Protein AF-A0A5N3VV89-F1 (afdb_monomer_lite)

Radius of gyration: 29.78 Å; chains: 1; bounding box: 84×78×79 Å

Organism: Muntiacus muntjak (NCBI:txid9888)

Structure (mmCIF, N/CA/C/O backbone):
data_AF-A0A5N3VV89-F1
#
_entry.id   AF-A0A5N3VV89-F1
#
loop_
_atom_site.group_PDB
_atom_site.id
_atom_site.type_symbol
_atom_site.label_atom_id
_atom_site.label_alt_id
_atom_site.label_comp_id
_atom_site.label_asym_id
_atom_site.label_entity_id
_atom_site.label_seq_id
_atom_site.pdbx_PDB_ins_code
_atom_site.Cartn_x
_atom_site.Cartn_y
_atom_site.Cartn_z
_atom_site.occupancy
_atom_site.B_iso_or_equiv
_atom_site.auth_seq_id
_atom_site.auth_comp_id
_atom_site.auth_asym_id
_atom_site.auth_atom_id
_atom_site.pdbx_PDB_model_num
ATOM 1 N N . MET A 1 1 ? -20.946 -4.165 4.213 1.00 35.59 1 MET A N 1
ATOM 2 C CA . MET A 1 1 ? -21.194 -5.188 3.163 1.00 35.59 1 MET A CA 1
ATOM 3 C C . MET A 1 1 ? -20.236 -6.351 3.421 1.00 35.59 1 MET A C 1
ATOM 5 O O . MET A 1 1 ? -19.219 -6.112 4.064 1.00 35.59 1 MET A O 1
ATOM 9 N N . VAL A 1 2 ? -20.545 -7.575 2.987 1.00 35.34 2 VAL A N 1
ATOM 10 C CA . VAL A 1 2 ? -19.626 -8.726 3.080 1.00 35.34 2 VAL A CA 1
ATOM 11 C C . VAL A 1 2 ? -19.534 -9.353 1.698 1.00 35.34 2 VAL A C 1
ATOM 13 O O . VAL A 1 2 ? -20.560 -9.746 1.148 1.00 35.34 2 VAL A O 1
ATOM 16 N N . CYS A 1 3 ? -18.326 -9.421 1.143 1.00 37.69 3 CYS A N 1
ATOM 17 C CA . CYS A 1 3 ? -18.057 -10.179 -0.071 1.00 37.69 3 CYS A CA 1
ATOM 18 C C . CYS A 1 3 ? -17.358 -11.483 0.324 1.00 37.69 3 CYS A C 1
ATOM 20 O O . CYS A 1 3 ? -16.263 -11.458 0.890 1.00 37.69 3 CYS A O 1
ATOM 22 N N . GLU A 1 4 ? -18.007 -12.608 0.041 1.00 41.44 4 GLU A N 1
ATOM 23 C CA . GLU A 1 4 ? -17.414 -13.944 0.107 1.00 41.44 4 GLU A CA 1
ATOM 24 C C . GLU A 1 4 ? -17.136 -14.404 -1.315 1.00 41.44 4 GLU A C 1
ATOM 26 O O . GLU A 1 4 ? -18.013 -14.308 -2.176 1.00 41.44 4 GLU A O 1
ATOM 31 N N . VAL A 1 5 ? -15.917 -14.878 -1.562 1.00 48.56 5 VAL A N 1
ATOM 32 C CA . VAL A 1 5 ? -15.550 -15.398 -2.877 1.00 48.56 5 VAL A CA 1
ATOM 33 C C . VAL A 1 5 ? -15.834 -16.912 -2.910 1.00 48.56 5 VAL A C 1
ATOM 35 O O . VAL A 1 5 ? -15.297 -17.615 -2.051 1.00 48.56 5 VAL A O 1
ATOM 38 N N . PRO A 1 6 ? -16.703 -17.432 -3.805 1.00 35.00 6 PRO A N 1
ATOM 39 C CA . PRO A 1 6 ? -17.176 -18.822 -3.730 1.00 35.00 6 PRO A CA 1
ATOM 40 C C . PRO A 1 6 ? -16.140 -19.880 -4.149 1.00 35.00 6 PRO A C 1
ATOM 42 O O . PRO A 1 6 ? -15.307 -19.638 -5.016 1.00 35.00 6 PRO A O 1
ATOM 45 N N . GLU A 1 7 ? -16.268 -21.103 -3.621 1.00 40.31 7 GLU A N 1
ATOM 46 C CA . GLU A 1 7 ? -15.397 -22.252 -3.956 1.00 40.31 7 GLU A CA 1
ATOM 47 C C . GLU A 1 7 ? -15.627 -22.830 -5.380 1.00 40.31 7 GLU A C 1
ATOM 49 O O . GLU A 1 7 ? -14.805 -23.594 -5.884 1.00 40.31 7 GLU A O 1
ATOM 54 N N . SER A 1 8 ? -16.738 -22.507 -6.055 1.00 36.38 8 SER A N 1
ATOM 55 C CA . SER A 1 8 ? -17.257 -23.289 -7.191 1.00 36.38 8 SER A CA 1
ATOM 56 C C . SER A 1 8 ? -16.759 -22.868 -8.588 1.00 36.38 8 SER A C 1
ATOM 58 O O . SER A 1 8 ? -17.559 -22.446 -9.424 1.00 36.38 8 SER A O 1
ATOM 60 N N . LEU A 1 9 ? -15.464 -23.048 -8.874 1.00 35.53 9 LEU A N 1
ATOM 61 C CA . LEU A 1 9 ? -14.903 -23.038 -10.243 1.00 35.53 9 LEU A CA 1
ATOM 62 C C . LEU A 1 9 ? -13.827 -24.130 -10.449 1.00 35.53 9 LEU A C 1
ATOM 64 O O . LEU A 1 9 ? -12.749 -23.884 -10.981 1.00 35.53 9 LEU A O 1
ATOM 68 N N . THR A 1 10 ? -14.124 -25.373 -10.060 1.00 32.44 10 THR A N 1
ATOM 69 C CA . THR A 1 10 ? -13.256 -26.544 -10.303 1.00 32.44 10 THR A CA 1
ATOM 70 C C . THR A 1 10 ? -14.011 -27.633 -11.070 1.00 32.44 10 THR A C 1
ATOM 72 O O . THR A 1 10 ? -14.714 -28.461 -10.499 1.00 32.44 10 THR A O 1
ATOM 75 N N . SER A 1 11 ? -13.889 -27.636 -12.405 1.00 27.91 11 SER A N 1
ATOM 76 C CA . SER A 1 11 ? -14.583 -28.608 -13.270 1.00 27.91 11 SER A CA 1
ATOM 77 C C . SER A 1 11 ? -13.698 -29.272 -14.334 1.00 27.91 11 SER A C 1
ATOM 79 O O . SER A 1 11 ? -14.028 -29.259 -15.517 1.00 27.91 11 SER A O 1
ATOM 81 N N . ARG A 1 12 ? -12.604 -29.925 -13.905 1.00 26.61 12 ARG A N 1
ATOM 82 C CA . ARG A 1 12 ? -12.172 -31.279 -14.345 1.00 26.61 12 ARG A CA 1
ATOM 83 C C . ARG A 1 12 ? -10.879 -31.721 -13.623 1.00 26.61 12 ARG A C 1
ATOM 85 O O . ARG A 1 12 ? -10.215 -30.865 -13.045 1.00 26.61 12 ARG A O 1
ATOM 92 N N . PRO A 1 13 ? -10.575 -33.035 -13.547 1.00 36.00 13 PRO A N 1
ATOM 93 C CA . PRO A 1 13 ? -9.859 -33.568 -12.389 1.00 36.00 13 PRO A CA 1
ATOM 94 C C . PRO A 1 13 ? -8.433 -34.068 -12.664 1.00 36.00 13 PRO A C 1
ATOM 96 O O . PRO A 1 13 ? -8.236 -34.950 -13.490 1.00 36.00 13 PRO A O 1
ATOM 99 N N . THR A 1 14 ? -7.493 -33.602 -11.843 1.00 26.67 14 THR A N 1
ATOM 100 C CA . THR A 1 14 ? -6.510 -34.394 -11.067 1.00 26.67 14 THR A CA 1
ATOM 101 C C . THR A 1 14 ? -5.966 -33.474 -9.962 1.00 26.67 14 THR A C 1
ATOM 103 O O . THR A 1 14 ? -6.122 -32.263 -10.077 1.00 26.67 14 THR A O 1
ATOM 106 N N . TRP A 1 15 ? -5.358 -34.027 -8.904 1.00 29.08 15 TRP A N 1
ATOM 107 C CA . TRP A 1 15 ? -4.893 -33.311 -7.693 1.00 29.08 15 TRP A CA 1
ATOM 108 C C . TRP A 1 15 ? -5.995 -32.880 -6.713 1.00 29.08 15 TRP A C 1
ATOM 110 O O . TRP A 1 15 ? -6.373 -31.717 -6.589 1.00 29.08 15 TRP A O 1
ATOM 120 N N . SER A 1 16 ? -6.473 -33.848 -5.929 1.00 27.64 16 SER A N 1
ATOM 121 C CA . SER A 1 16 ? -7.297 -33.605 -4.745 1.00 27.64 16 SER A CA 1
ATOM 122 C C . SER A 1 16 ? -6.449 -33.119 -3.558 1.00 27.64 16 SER A C 1
ATOM 124 O O . SER A 1 16 ? -6.113 -33.902 -2.669 1.00 27.64 16 SER A O 1
ATOM 126 N N . ALA A 1 17 ? -6.136 -31.824 -3.518 1.00 29.69 17 ALA A N 1
ATOM 127 C CA . ALA A 1 17 ? -5.693 -31.141 -2.301 1.00 29.69 17 ALA A CA 1
ATOM 128 C C . ALA A 1 17 ? -6.851 -30.286 -1.760 1.00 29.69 17 ALA A C 1
ATOM 130 O O . ALA A 1 17 ? -7.310 -29.355 -2.418 1.00 29.69 17 ALA A O 1
ATOM 131 N N . GLY A 1 18 ? -7.358 -30.625 -0.570 1.00 28.62 18 GLY A N 1
ATOM 132 C CA . GLY A 1 18 ? -8.538 -30.001 0.046 1.00 28.62 18 GLY A CA 1
ATOM 133 C C . GLY A 1 18 ? -8.293 -28.590 0.592 1.00 28.62 18 GLY A C 1
ATOM 134 O O . GLY A 1 18 ? -8.468 -28.347 1.785 1.00 28.62 18 GLY A O 1
ATOM 135 N N . HIS A 1 19 ? -7.878 -27.654 -0.258 1.00 38.19 19 HIS A N 1
ATOM 136 C CA . HIS A 1 19 ? -7.648 -26.258 0.108 1.00 38.19 19 HIS A CA 1
ATOM 137 C C . HIS A 1 19 ? -8.917 -25.421 -0.098 1.00 38.19 19 HIS A C 1
ATOM 139 O O . HIS A 1 19 ? -9.060 -24.709 -1.087 1.00 38.19 19 HIS A O 1
ATOM 145 N N . GLY A 1 20 ? -9.836 -25.511 0.871 1.00 39.69 20 GLY A N 1
ATOM 146 C CA . GLY A 1 20 ? -11.035 -24.670 0.947 1.00 39.69 20 GLY A CA 1
ATOM 147 C C . GLY A 1 20 ? -10.670 -23.185 1.024 1.00 39.69 20 GLY A C 1
ATOM 148 O O . GLY A 1 20 ? -10.266 -22.670 2.073 1.00 39.69 20 GLY A O 1
ATOM 149 N N . LEU A 1 21 ? -10.782 -22.512 -0.115 1.00 44.69 21 LEU A N 1
ATOM 150 C CA . LEU A 1 21 ? -10.407 -21.123 -0.314 1.00 44.69 21 LEU A CA 1
ATOM 151 C C . LEU A 1 21 ? -11.478 -20.201 0.258 1.00 44.69 21 LEU A C 1
ATOM 153 O O . LEU A 1 21 ? -12.588 -20.114 -0.257 1.00 44.69 21 LEU A O 1
ATOM 157 N N . ARG A 1 22 ? -11.136 -19.494 1.336 1.00 54.28 22 ARG A N 1
ATOM 158 C CA . ARG A 1 22 ? -12.035 -18.540 1.989 1.00 54.28 22 ARG A CA 1
ATOM 159 C C . ARG A 1 22 ? -11.309 -17.224 2.177 1.00 54.28 22 ARG A C 1
ATOM 161 O O . ARG A 1 22 ? -10.548 -17.072 3.127 1.00 54.28 22 ARG A O 1
ATOM 168 N N . ILE A 1 23 ? -11.549 -16.299 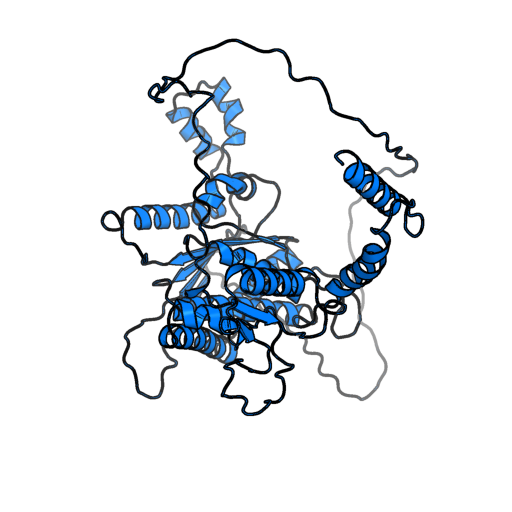1.252 1.00 53.09 23 ILE A N 1
ATOM 169 C CA . ILE A 1 23 ? -11.213 -14.882 1.398 1.00 53.09 23 ILE A CA 1
ATOM 170 C C . ILE A 1 23 ? -12.523 -14.151 1.685 1.00 53.09 23 ILE A C 1
ATOM 172 O O . ILE A 1 23 ? -13.487 -14.268 0.923 1.00 53.09 23 ILE A O 1
ATOM 176 N N . ARG A 1 24 ? -12.569 -13.412 2.794 1.00 61.59 24 ARG A N 1
ATOM 177 C CA . ARG A 1 24 ? -13.725 -12.608 3.195 1.00 61.59 24 ARG A CA 1
ATOM 178 C C . ARG A 1 24 ? -13.303 -11.154 3.291 1.00 61.59 24 ARG A C 1
ATOM 180 O O . ARG A 1 24 ? -12.420 -10.831 4.083 1.00 61.59 24 ARG A O 1
ATOM 187 N N . VAL A 1 25 ? -13.951 -10.294 2.507 1.00 59.31 25 VAL A N 1
ATOM 188 C CA . VAL A 1 25 ? -13.757 -8.841 2.576 1.00 59.31 25 VAL A CA 1
ATOM 189 C C . VAL A 1 25 ? -14.938 -8.231 3.324 1.00 59.31 25 VAL A C 1
ATOM 191 O O . VAL A 1 25 ? -16.091 -8.343 2.891 1.00 59.31 25 VAL A O 1
ATOM 194 N N . ILE A 1 26 ? -14.649 -7.624 4.474 1.00 60.44 26 ILE A N 1
ATOM 195 C CA . ILE A 1 26 ? -15.627 -6.969 5.348 1.00 60.44 26 ILE A CA 1
ATOM 196 C C . ILE A 1 26 ? -15.382 -5.462 5.311 1.00 60.44 26 ILE A C 1
ATOM 198 O O . ILE A 1 26 ? -14.250 -5.011 5.451 1.00 60.44 26 ILE A O 1
ATOM 202 N N . TYR A 1 27 ? -16.456 -4.696 5.141 1.00 48.84 27 TYR A N 1
ATOM 203 C CA . TYR A 1 27 ? -16.413 -3.239 5.018 1.00 48.84 27 TYR A CA 1
ATOM 204 C C . TYR A 1 27 ? -17.026 -2.569 6.251 1.00 48.84 27 TYR A C 1
ATOM 206 O O . TYR A 1 27 ? -18.231 -2.735 6.486 1.00 48.84 27 TYR A O 1
ATOM 214 N N . SER A 1 28 ? -16.223 -1.796 6.988 1.00 55.62 28 SER A N 1
ATOM 215 C CA . SER A 1 28 ? -16.629 -1.082 8.208 1.00 55.62 28 SER A CA 1
ATOM 216 C C . SER A 1 28 ? -16.820 0.411 7.931 1.00 55.62 28 SER A C 1
ATOM 218 O O . SER A 1 28 ? -15.873 1.129 7.614 1.00 55.62 28 SER A O 1
ATOM 220 N N . LEU A 1 29 ? -18.069 0.873 8.037 1.00 46.88 29 LEU A N 1
ATOM 221 C CA . LEU A 1 29 ? -18.522 2.214 7.656 1.00 46.88 29 LEU A CA 1
ATOM 222 C C . LEU A 1 29 ? -19.626 2.684 8.612 1.00 46.88 29 LEU A C 1
ATOM 224 O O . LEU A 1 29 ? -20.639 1.997 8.762 1.00 46.88 29 LEU A O 1
ATOM 228 N N . ARG A 1 30 ? -19.476 3.871 9.213 1.00 43.00 30 ARG A N 1
ATOM 229 C CA . ARG A 1 30 ? -20.518 4.489 10.047 1.00 43.00 30 ARG A CA 1
ATOM 230 C C . ARG A 1 30 ? -21.287 5.529 9.231 1.00 43.00 30 ARG A C 1
ATOM 232 O O . ARG A 1 30 ? -20.878 6.677 9.111 1.00 43.00 30 ARG A O 1
ATOM 239 N N . ILE A 1 31 ? -22.435 5.134 8.686 1.00 36.28 31 ILE A N 1
ATOM 240 C CA . ILE A 1 31 ? -23.329 6.063 7.983 1.00 36.28 31 ILE A CA 1
ATOM 241 C C . ILE A 1 31 ? -24.022 6.959 9.020 1.00 36.28 31 ILE A C 1
ATOM 243 O O . ILE A 1 31 ? -24.796 6.468 9.841 1.00 36.28 31 ILE A O 1
ATOM 247 N N . GLN A 1 32 ? -23.764 8.269 8.984 1.00 33.47 32 GLN A N 1
ATOM 248 C CA . GLN A 1 32 ? -24.548 9.251 9.739 1.00 33.47 32 GLN A CA 1
ATOM 249 C C . GLN A 1 32 ? -25.700 9.781 8.875 1.00 33.47 32 GLN A C 1
ATOM 251 O O . GLN A 1 32 ? -25.490 10.473 7.884 1.00 33.47 32 GLN A O 1
ATOM 256 N N . GLY A 1 33 ? -26.925 9.442 9.270 1.00 31.39 33 GLY A N 1
ATOM 257 C CA . GLY A 1 33 ? -28.168 9.915 8.666 1.00 31.39 33 GLY A CA 1
ATOM 258 C C . GLY A 1 33 ? -29.368 9.201 9.289 1.00 31.39 33 GLY A C 1
ATOM 259 O O . GLY A 1 33 ? -29.258 8.041 9.690 1.00 31.39 33 GLY A O 1
ATOM 260 N N . HIS A 1 34 ? -30.517 9.873 9.387 1.00 28.53 34 HIS A N 1
ATOM 261 C CA . HIS A 1 34 ? -31.753 9.244 9.862 1.00 28.53 34 HIS A CA 1
ATOM 262 C C . HIS A 1 34 ? -32.284 8.250 8.817 1.00 28.53 34 HIS A C 1
ATOM 264 O O . HIS A 1 34 ? -33.050 8.613 7.927 1.00 28.53 34 HIS A O 1
ATOM 270 N N . ILE A 1 35 ? -31.897 6.980 8.940 1.00 31.45 35 ILE A N 1
ATOM 271 C CA . ILE A 1 35 ? -32.508 5.886 8.182 1.00 31.45 35 ILE A CA 1
ATOM 272 C C . ILE A 1 35 ? -33.723 5.392 8.969 1.00 31.45 35 ILE A C 1
ATOM 274 O O . ILE A 1 35 ? -33.583 4.763 10.018 1.00 31.45 35 ILE A O 1
ATOM 278 N N . GLN A 1 36 ? -34.926 5.665 8.458 1.00 24.33 36 GLN A N 1
ATOM 279 C CA . GLN A 1 36 ? -36.142 5.002 8.931 1.00 24.33 36 GLN A CA 1
ATOM 280 C C . GLN A 1 36 ? -36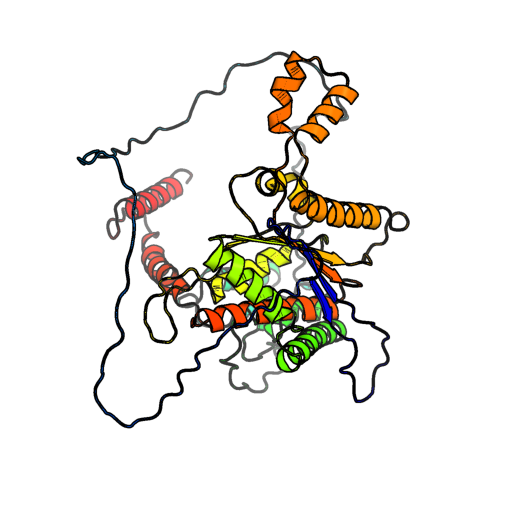.009 3.487 8.707 1.00 24.33 36 GLN A C 1
ATOM 282 O O . GLN A 1 36 ? -35.721 3.033 7.596 1.00 24.33 36 GLN A O 1
ATOM 287 N N . VAL A 1 37 ? -36.207 2.710 9.775 1.00 25.31 37 VAL A N 1
ATOM 288 C CA . VAL A 1 37 ? -36.124 1.244 9.744 1.00 25.31 37 VAL A CA 1
ATOM 289 C C . VAL A 1 37 ? -37.167 0.705 8.759 1.00 25.31 37 VAL A C 1
ATOM 291 O O . VAL A 1 37 ? -38.363 0.872 8.976 1.00 25.31 37 VAL A O 1
ATOM 294 N N . GLY A 1 38 ? -36.703 0.082 7.671 1.00 27.81 38 GLY A N 1
ATOM 295 C CA . GLY A 1 38 ? -37.545 -0.447 6.587 1.00 27.81 38 GLY A CA 1
ATOM 296 C C . GLY A 1 38 ? -37.132 -0.017 5.171 1.00 27.81 38 GLY A C 1
ATOM 297 O O . GLY A 1 38 ? -37.551 -0.643 4.200 1.00 27.81 38 GLY A O 1
ATOM 298 N N . SER A 1 39 ? -36.282 1.002 5.022 1.00 23.36 39 SER A N 1
ATOM 299 C CA . SER A 1 39 ? -35.908 1.545 3.706 1.00 23.36 39 SER A CA 1
ATOM 300 C C . SER A 1 39 ? -34.762 0.782 3.025 1.00 23.36 39 SER A C 1
ATOM 302 O O . SER A 1 39 ? -33.620 0.812 3.483 1.00 23.36 39 SER A O 1
ATOM 304 N N . THR A 1 40 ? -35.026 0.157 1.871 1.00 23.05 40 THR A N 1
ATOM 305 C CA . THR A 1 40 ? -33.971 -0.379 0.990 1.00 23.05 40 THR A CA 1
ATOM 306 C C . THR A 1 40 ? -33.257 0.756 0.251 1.00 23.05 40 THR A C 1
ATOM 308 O O . THR A 1 40 ? -33.856 1.422 -0.593 1.00 23.05 40 THR A O 1
ATOM 311 N N . VAL A 1 41 ? -31.958 0.950 0.497 1.00 24.22 41 VAL A N 1
ATOM 312 C CA . VAL A 1 41 ? -31.141 1.910 -0.267 1.00 24.22 41 VAL A CA 1
ATOM 313 C C . VAL A 1 41 ? -30.835 1.334 -1.655 1.00 24.22 41 VAL A C 1
ATOM 315 O O . VAL A 1 41 ? -29.876 0.586 -1.841 1.00 24.22 41 VAL A O 1
ATOM 318 N N . ARG A 1 42 ? -31.655 1.681 -2.654 1.00 21.94 42 ARG A N 1
ATOM 319 C CA . ARG A 1 42 ? -31.345 1.443 -4.073 1.00 21.94 42 ARG A CA 1
ATOM 320 C C . ARG A 1 42 ? -30.378 2.516 -4.578 1.00 21.94 42 ARG A C 1
ATOM 322 O O . ARG A 1 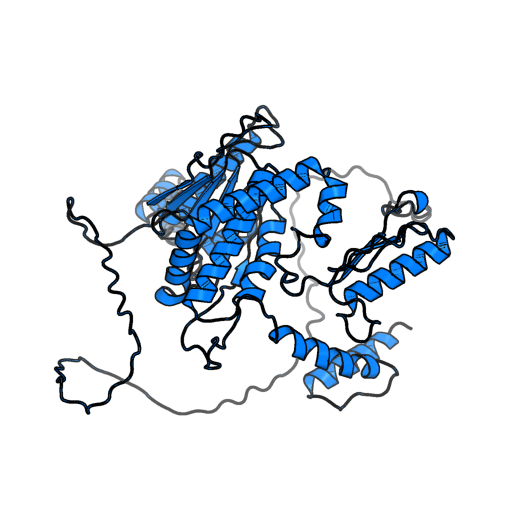42 ? -30.791 3.633 -4.874 1.00 21.94 42 ARG A O 1
ATOM 329 N N . LEU A 1 43 ? -29.111 2.149 -4.759 1.00 23.27 43 LEU A N 1
ATOM 330 C CA . LEU A 1 43 ? -28.167 2.921 -5.571 1.00 23.27 43 LEU A CA 1
ATOM 331 C C . LEU A 1 43 ? -28.527 2.764 -7.056 1.00 23.27 43 LEU A C 1
ATOM 333 O O . LEU A 1 43 ? -28.045 1.861 -7.735 1.00 23.27 43 LEU A O 1
ATOM 337 N N . SER A 1 44 ? -29.403 3.630 -7.572 1.00 21.23 44 SER A N 1
ATOM 338 C CA . SER A 1 44 ? -29.697 3.686 -9.007 1.00 21.23 44 SER A CA 1
ATOM 339 C C . SER A 1 44 ? -28.643 4.517 -9.744 1.00 21.23 44 SER A C 1
ATOM 341 O O . SER A 1 44 ? -28.833 5.713 -9.976 1.00 21.23 44 SER A O 1
ATOM 343 N N . LEU A 1 45 ? -27.541 3.881 -10.142 1.00 24.12 45 LEU A N 1
ATOM 344 C CA . LEU A 1 45 ? -26.612 4.463 -11.110 1.00 24.12 45 LEU A CA 1
ATOM 345 C C . LEU A 1 45 ? -27.300 4.531 -12.482 1.00 24.12 45 LEU A C 1
ATOM 347 O O . LEU A 1 45 ? -27.438 3.522 -13.170 1.00 24.12 45 LEU A O 1
ATOM 351 N N . ARG A 1 46 ? -27.748 5.726 -12.888 1.00 20.22 46 ARG A N 1
ATOM 352 C CA . ARG A 1 46 ? -28.152 5.983 -14.277 1.00 20.22 46 ARG A CA 1
ATOM 353 C C . ARG A 1 46 ? -26.901 6.196 -15.124 1.00 20.22 46 ARG A C 1
ATOM 355 O O . ARG A 1 46 ? -26.405 7.313 -15.229 1.00 20.22 46 ARG A O 1
ATOM 362 N N . THR A 1 47 ? -26.417 5.135 -15.754 1.00 23.30 47 THR A N 1
ATOM 363 C CA . THR A 1 47 ? -25.433 5.236 -16.832 1.00 23.30 47 THR A CA 1
ATOM 364 C C . THR A 1 47 ? -26.101 5.808 -18.084 1.00 23.30 47 THR A C 1
ATOM 366 O O . THR A 1 47 ? -26.849 5.122 -18.779 1.00 23.30 47 THR A O 1
ATOM 369 N N . GLN A 1 48 ? -25.829 7.076 -18.407 1.00 21.53 48 GLN A N 1
ATOM 370 C CA . GLN A 1 48 ? -26.060 7.575 -19.764 1.00 21.53 48 GLN A CA 1
ATOM 371 C C . GLN A 1 48 ? -24.946 7.043 -20.672 1.00 21.53 48 GLN A C 1
ATOM 373 O O . GLN A 1 48 ? -23.903 7.667 -20.840 1.00 21.53 48 GLN A O 1
ATOM 378 N N . ALA A 1 49 ? -25.174 5.868 -21.256 1.00 23.02 49 ALA A N 1
ATOM 379 C CA . ALA A 1 49 ? -24.369 5.392 -22.371 1.00 23.02 49 ALA A CA 1
ATOM 380 C C . ALA A 1 49 ? -24.715 6.224 -23.616 1.00 23.02 49 ALA A C 1
ATOM 382 O O . ALA A 1 49 ? -25.745 6.001 -24.255 1.00 23.02 49 ALA A O 1
ATOM 383 N N . GLN A 1 50 ? -23.869 7.197 -23.957 1.00 23.20 50 GLN A N 1
ATOM 384 C CA . GLN A 1 50 ? -23.988 7.922 -25.218 1.00 23.20 50 GLN A CA 1
ATOM 385 C C . GLN A 1 50 ? -23.477 7.021 -26.352 1.00 23.20 50 GLN A C 1
ATOM 387 O O . GLN A 1 50 ? -22.285 6.959 -26.644 1.00 23.20 50 GLN A O 1
ATOM 392 N N . VAL A 1 51 ? -24.391 6.272 -26.973 1.00 24.89 51 VAL A N 1
ATOM 393 C CA . VAL A 1 51 ? -24.095 5.499 -28.184 1.00 24.89 51 VAL A CA 1
ATOM 394 C C . VAL A 1 51 ? -23.971 6.476 -29.349 1.00 24.89 51 VAL A C 1
ATOM 396 O O . VAL A 1 51 ? -24.970 7.022 -29.814 1.00 24.89 51 VAL A O 1
ATOM 399 N N . GLY A 1 52 ? -22.747 6.700 -29.821 1.00 23.67 52 GLY A N 1
ATOM 400 C CA . GLY A 1 52 ? -22.504 7.491 -31.023 1.00 23.67 52 GLY A CA 1
ATOM 401 C C . GLY A 1 52 ? -22.989 6.762 -32.277 1.00 23.67 52 GLY A C 1
ATOM 402 O O . GLY A 1 52 ? -22.510 5.669 -32.581 1.00 23.67 52 GLY A O 1
ATOM 403 N N . ARG A 1 53 ? -23.912 7.382 -33.020 1.00 26.44 53 ARG A N 1
ATOM 404 C CA . ARG A 1 53 ? -24.127 7.143 -34.454 1.00 26.44 53 ARG A CA 1
ATOM 405 C C . ARG A 1 53 ? -24.494 8.444 -35.154 1.00 26.44 53 ARG A C 1
ATOM 407 O O . ARG A 1 53 ? -25.245 9.253 -34.615 1.00 26.44 53 ARG A O 1
ATOM 414 N N . ASP A 1 54 ? -23.971 8.597 -36.361 1.00 26.89 54 ASP A N 1
ATOM 415 C CA . ASP A 1 54 ? -24.185 9.752 -37.222 1.00 26.89 54 ASP A CA 1
ATOM 416 C C . ASP A 1 54 ? -25.628 9.862 -37.726 1.00 26.89 54 ASP A C 1
ATOM 418 O O . ASP A 1 54 ? -26.144 8.945 -38.361 1.00 26.89 54 ASP A O 1
ATOM 422 N N . SER A 1 55 ? -26.231 11.034 -37.525 1.00 26.91 55 SER A N 1
ATOM 423 C CA . SER A 1 55 ? -27.085 11.722 -38.507 1.00 26.91 55 SER A CA 1
ATOM 424 C C . SER A 1 55 ? -27.474 13.083 -37.925 1.00 26.91 55 SER A C 1
ATOM 426 O O . SER A 1 55 ? -28.071 13.143 -36.851 1.00 26.91 55 SER A O 1
ATOM 428 N N . GLY A 1 56 ? -27.104 14.180 -38.587 1.00 28.88 56 GLY A N 1
ATOM 429 C CA . GLY A 1 56 ? -27.272 15.522 -38.022 1.00 28.88 56 GLY A CA 1
ATOM 430 C C . GLY A 1 56 ? -28.715 16.037 -38.036 1.00 28.88 56 GLY A C 1
ATOM 431 O O . GLY A 1 56 ? -29.459 15.750 -38.967 1.00 28.88 56 GLY A O 1
ATOM 432 N N . LEU A 1 57 ? -29.059 16.860 -37.038 1.00 25.59 57 LEU A N 1
ATOM 433 C CA . LEU A 1 57 ? -30.014 17.980 -37.095 1.00 25.59 57 LEU A CA 1
ATOM 434 C C . LEU A 1 57 ? -29.824 18.870 -35.841 1.00 25.59 57 LEU A C 1
ATOM 436 O O . LEU A 1 57 ? -29.356 18.401 -34.805 1.00 25.59 57 LEU A O 1
ATOM 440 N N . ASN A 1 58 ? -30.102 20.173 -35.964 1.00 27.47 58 ASN A N 1
ATOM 441 C CA . ASN A 1 58 ? -29.629 21.227 -35.042 1.00 27.47 58 ASN A CA 1
ATOM 442 C C . ASN A 1 58 ? -30.484 21.383 -33.747 1.00 27.47 58 ASN A C 1
ATOM 444 O O . ASN A 1 58 ? -31.606 20.878 -33.692 1.00 27.47 58 ASN A O 1
ATOM 448 N N . PRO A 1 59 ? -29.987 22.075 -32.695 1.00 34.25 59 PRO A N 1
ATOM 449 C CA . PRO A 1 59 ? -30.501 21.970 -31.325 1.00 34.25 59 PRO A CA 1
ATOM 450 C C . PRO A 1 59 ? -31.687 22.894 -31.007 1.00 34.25 59 PRO A C 1
ATOM 452 O O . PRO A 1 59 ? -31.864 23.950 -31.614 1.00 34.25 59 PRO A O 1
ATOM 455 N N . GLY A 1 60 ? -32.441 22.557 -29.953 1.00 22.64 60 GLY A N 1
ATOM 456 C CA . GLY A 1 60 ? -33.532 23.398 -29.460 1.00 22.64 60 GLY A CA 1
ATOM 457 C C . GLY A 1 60 ? -33.915 23.166 -27.996 1.00 22.64 60 GLY A C 1
ATOM 458 O O . GLY A 1 60 ? -34.632 22.222 -27.698 1.00 22.64 60 GLY A O 1
ATOM 459 N N . LYS A 1 61 ? -33.527 24.121 -27.136 1.00 24.00 61 LYS A N 1
ATOM 460 C CA . LYS A 1 61 ? -34.120 24.469 -25.823 1.00 24.00 61 LYS A CA 1
ATOM 461 C C . LYS A 1 61 ? -34.239 23.368 -24.751 1.00 24.00 61 LYS A C 1
ATOM 463 O O . LYS A 1 61 ? -35.100 22.500 -24.829 1.00 24.00 61 LYS A O 1
ATOM 468 N N . GLN A 1 62 ? -33.598 23.603 -23.604 1.00 24.77 62 GLN A N 1
ATOM 469 C CA . GLN A 1 62 ? -34.299 23.508 -22.315 1.00 24.77 62 GLN A CA 1
ATOM 470 C C . GLN A 1 62 ? -33.757 24.547 -21.324 1.00 24.77 62 GLN A C 1
ATOM 472 O O . GLN A 1 62 ? -32.616 24.991 -21.438 1.00 24.77 62 GLN A O 1
ATOM 477 N N . ASN A 1 63 ? -34.637 25.029 -20.445 1.00 23.20 63 ASN A N 1
ATOM 478 C CA . ASN A 1 63 ? -34.483 26.315 -19.763 1.00 23.20 63 ASN A CA 1
ATOM 479 C C . ASN A 1 63 ? -33.791 26.212 -18.400 1.00 23.20 63 ASN A C 1
ATOM 481 O O . ASN A 1 63 ? -33.914 25.219 -17.687 1.00 23.20 63 ASN A O 1
ATOM 485 N N . TRP A 1 64 ? -33.163 27.320 -18.010 1.00 20.95 64 TRP A N 1
ATOM 486 C CA . TRP A 1 64 ? -32.735 27.592 -16.643 1.00 20.95 64 TRP A CA 1
ATOM 487 C C . TRP A 1 64 ? -33.933 27.813 -15.712 1.00 20.95 64 TRP A C 1
ATOM 489 O O . TRP A 1 64 ? -34.889 28.487 -16.092 1.00 20.95 64 TRP A O 1
ATOM 499 N N . PHE A 1 65 ? -33.811 27.365 -14.462 1.00 22.33 65 PHE A N 1
ATOM 500 C CA . PHE A 1 65 ? -34.478 27.983 -13.315 1.00 22.33 65 PHE A CA 1
ATOM 501 C C . PHE A 1 65 ? -33.478 28.128 -12.164 1.00 22.33 65 PHE A C 1
ATOM 503 O O . PHE A 1 65 ? -32.679 27.231 -11.899 1.00 22.33 65 PHE A O 1
ATOM 510 N N . THR A 1 66 ? -33.503 29.289 -11.516 1.00 23.34 66 THR A N 1
ATOM 511 C CA . THR A 1 66 ? -32.559 29.739 -10.483 1.00 23.34 66 THR A CA 1
ATOM 512 C C . THR A 1 66 ? -33.304 30.247 -9.246 1.00 23.34 66 THR A C 1
ATOM 514 O O . THR A 1 66 ? -34.462 30.648 -9.335 1.00 23.34 66 THR A O 1
ATOM 517 N N . GLY A 1 67 ? -32.613 30.277 -8.101 1.00 21.67 67 GLY A N 1
ATOM 518 C CA . GLY A 1 67 ? -33.061 30.935 -6.864 1.00 21.67 67 GLY A CA 1
ATOM 519 C C . GLY A 1 67 ? -32.775 30.089 -5.613 1.00 21.67 67 GLY A C 1
ATOM 520 O O . GLY A 1 67 ? -33.052 28.898 -5.618 1.00 21.67 67 GLY A O 1
ATOM 521 N N . HIS A 1 68 ? -32.218 30.610 -4.515 1.00 22.42 68 HIS A N 1
ATOM 522 C CA . HIS A 1 68 ? -31.644 31.942 -4.270 1.00 22.42 68 HIS A CA 1
ATOM 523 C C . HIS A 1 68 ? -30.522 31.872 -3.210 1.00 22.42 68 HIS A C 1
ATOM 525 O O . HIS A 1 68 ? -30.365 30.880 -2.505 1.00 22.42 68 HIS A O 1
ATOM 531 N N . SER A 1 69 ? -29.725 32.939 -3.121 1.00 21.23 69 SER A N 1
ATOM 532 C CA . SER A 1 69 ? -28.527 33.074 -2.278 1.00 21.23 69 SER A CA 1
ATOM 533 C C . SER A 1 69 ? -28.772 33.733 -0.915 1.00 21.23 69 SER A C 1
ATOM 535 O O . SER A 1 69 ? -29.654 34.582 -0.808 1.00 21.23 69 SER A O 1
ATOM 537 N N . MET A 1 70 ? -27.821 33.574 0.014 1.00 20.80 70 MET A N 1
ATOM 538 C CA . MET A 1 70 ? -27.403 34.669 0.908 1.00 20.80 70 MET A CA 1
ATOM 539 C C . MET A 1 70 ? -25.876 34.891 0.846 1.00 20.80 70 MET A C 1
ATOM 541 O O . MET A 1 70 ? -25.098 33.948 0.946 1.00 20.80 70 MET A O 1
ATOM 545 N N . ARG A 1 71 ? -25.464 36.157 0.667 1.00 22.27 71 ARG A N 1
ATOM 546 C CA . ARG A 1 71 ? -24.139 36.724 1.034 1.00 22.27 71 ARG A CA 1
ATOM 547 C C . ARG A 1 71 ? -24.339 37.522 2.353 1.00 22.27 71 ARG A C 1
ATOM 549 O O . ARG A 1 71 ? -25.481 37.642 2.775 1.00 22.27 71 ARG A O 1
ATOM 556 N N . SER A 1 72 ? -23.393 38.148 3.061 1.00 22.23 72 SER A N 1
ATOM 557 C CA . SER A 1 72 ? -22.013 38.655 2.843 1.00 22.23 72 SER A CA 1
ATOM 558 C C . SER A 1 72 ? -21.369 38.886 4.245 1.00 22.23 72 SER A C 1
ATOM 560 O O . SER A 1 72 ? -22.049 38.615 5.228 1.00 22.23 72 SER A O 1
ATOM 562 N N . GLN A 1 73 ? -20.138 39.359 4.498 1.00 22.55 73 GLN A N 1
ATOM 563 C CA . GLN A 1 73 ? -19.023 39.976 3.736 1.00 22.55 73 GLN A CA 1
ATOM 564 C C . GLN A 1 73 ? -17.687 39.312 4.207 1.00 22.55 73 GLN A C 1
ATOM 566 O O . GLN A 1 73 ? -17.755 38.339 4.948 1.00 22.55 73 GLN A O 1
ATOM 571 N N . GLY A 1 74 ? -16.448 39.718 3.883 1.00 21.97 74 GLY A N 1
ATOM 572 C CA . GLY A 1 74 ? -15.880 40.733 2.975 1.00 21.97 74 GLY A CA 1
ATOM 573 C C . GLY A 1 74 ? -14.359 40.893 3.204 1.00 21.97 74 GLY A C 1
ATOM 574 O O . GLY A 1 74 ? -13.871 40.528 4.267 1.00 21.97 74 GLY A O 1
ATOM 575 N N . GLY A 1 75 ? -13.623 41.456 2.233 1.00 21.33 75 GLY A N 1
ATOM 576 C CA . GLY A 1 75 ? -12.192 41.814 2.360 1.00 21.33 75 GLY A CA 1
ATOM 577 C C . GLY A 1 75 ? -11.316 41.338 1.187 1.00 21.33 75 GLY A C 1
ATOM 578 O O . GLY A 1 75 ? -11.390 40.177 0.799 1.00 21.33 75 GLY A O 1
ATOM 579 N N . PHE A 1 76 ? -10.502 42.229 0.602 1.00 21.41 76 PHE A N 1
ATOM 580 C CA . PHE A 1 76 ? -9.653 41.949 -0.573 1.00 21.41 76 PHE A CA 1
ATOM 581 C C . PHE A 1 76 ? -8.396 42.854 -0.601 1.00 21.41 76 PHE A C 1
ATOM 583 O O . PHE A 1 76 ? -8.508 44.029 -0.260 1.00 21.41 76 PHE A O 1
ATOM 590 N N . LEU A 1 77 ? -7.279 42.324 -1.144 1.00 21.91 77 LEU A N 1
ATOM 591 C CA . LEU A 1 77 ? -6.014 42.997 -1.561 1.00 21.91 77 LEU A CA 1
ATOM 592 C C . LEU A 1 77 ? -5.054 43.500 -0.448 1.00 21.91 77 LEU A C 1
ATOM 594 O O . LEU A 1 77 ? -5.519 43.728 0.666 1.00 21.91 77 LEU A O 1
ATOM 598 N N . PRO A 1 78 ? -3.743 43.749 -0.733 1.00 27.20 78 PRO A N 1
ATOM 599 C CA . PRO A 1 78 ? -2.948 43.552 -1.974 1.00 27.20 78 PRO A CA 1
ATOM 600 C C . PRO A 1 78 ? -1.670 42.664 -1.788 1.00 27.20 78 PRO A C 1
ATOM 602 O O . PRO A 1 78 ? -1.436 42.157 -0.694 1.00 27.20 78 PRO A O 1
ATOM 605 N N . PRO A 1 79 ? -0.833 42.431 -2.832 1.00 28.72 79 PRO A N 1
ATOM 606 C CA . PRO A 1 79 ? 0.306 41.500 -2.774 1.00 28.72 79 PRO A CA 1
ATOM 607 C C . PRO A 1 79 ? 1.661 42.145 -2.418 1.00 28.72 79 PRO A C 1
ATOM 609 O O . PRO A 1 79 ? 1.913 43.300 -2.752 1.00 28.72 79 PRO A O 1
ATOM 612 N N . GLY A 1 80 ? 2.591 41.337 -1.884 1.00 23.41 80 GLY A N 1
ATOM 613 C CA . GLY A 1 80 ? 4.031 41.627 -1.937 1.00 23.41 80 GLY A CA 1
ATOM 614 C C . GLY A 1 80 ? 4.845 41.226 -0.705 1.00 23.41 80 GLY A C 1
ATOM 615 O O . GLY A 1 80 ? 5.017 42.035 0.196 1.00 23.41 80 GLY A O 1
ATOM 616 N N . PHE A 1 81 ? 5.457 40.037 -0.724 1.00 21.66 81 PHE A N 1
ATOM 617 C CA . PHE A 1 81 ? 6.631 39.726 0.102 1.00 21.66 81 PHE A CA 1
ATOM 618 C C . PHE A 1 81 ? 7.644 38.909 -0.706 1.00 21.66 81 PHE A C 1
ATOM 620 O O . PHE A 1 81 ? 7.306 37.884 -1.295 1.00 21.66 81 PHE A O 1
ATOM 627 N N . ARG A 1 82 ? 8.898 39.377 -0.741 1.00 20.92 82 ARG A N 1
ATOM 628 C CA . ARG A 1 82 ? 10.039 38.607 -1.251 1.00 20.92 82 ARG A CA 1
ATOM 629 C C . ARG A 1 82 ? 10.533 37.713 -0.118 1.00 20.92 82 ARG A C 1
ATOM 631 O O . ARG A 1 82 ? 10.887 38.239 0.933 1.00 20.92 82 ARG A O 1
ATOM 638 N N . CYS A 1 83 ? 10.595 36.400 -0.323 1.00 20.19 83 CYS A N 1
ATOM 639 C CA . CYS A 1 83 ? 11.311 35.527 0.602 1.00 20.19 83 CYS A CA 1
ATOM 640 C C . CYS A 1 83 ? 12.802 35.548 0.243 1.00 20.19 83 CYS A C 1
ATOM 642 O O . CYS A 1 83 ? 13.174 35.277 -0.899 1.00 20.19 83 CYS A O 1
ATOM 644 N N . LYS A 1 84 ? 13.640 35.924 1.208 1.00 19.78 84 LYS A N 1
ATOM 645 C CA . LYS A 1 84 ? 15.099 35.909 1.111 1.00 19.78 84 LYS A CA 1
ATOM 646 C C . LYS A 1 84 ? 15.552 34.651 1.855 1.00 19.78 84 LYS A C 1
ATOM 648 O O . LYS A 1 84 ? 15.355 34.583 3.064 1.00 19.78 84 LYS A O 1
ATOM 653 N N . LEU A 1 85 ? 16.077 33.649 1.147 1.00 19.89 85 LEU A N 1
ATOM 654 C CA . LEU A 1 85 ? 16.723 32.516 1.811 1.00 19.89 85 LEU A CA 1
ATOM 655 C C . LEU A 1 85 ? 18.075 32.985 2.349 1.00 19.89 85 LEU A C 1
ATOM 657 O O . LEU A 1 85 ? 18.955 33.349 1.572 1.00 19.89 85 LEU A O 1
ATOM 661 N N . GLU A 1 86 ? 18.220 32.961 3.667 1.00 20.44 86 GLU A N 1
ATOM 662 C CA . GLU A 1 86 ? 19.507 33.035 4.351 1.00 20.44 86 GLU A CA 1
ATOM 663 C C . GLU A 1 86 ? 19.748 31.679 5.016 1.00 20.44 86 GLU A C 1
ATOM 665 O O . GLU A 1 86 ? 18.876 31.142 5.702 1.00 20.44 86 GLU A O 1
ATOM 670 N N . SER A 1 87 ? 20.904 31.088 4.724 1.00 20.84 87 SER A N 1
ATOM 671 C CA . SER A 1 87 ? 21.358 29.823 5.292 1.00 20.84 87 SER A CA 1
ATOM 672 C C . SER A 1 87 ? 21.722 30.009 6.761 1.00 20.84 87 SER A C 1
ATOM 674 O O . SER A 1 87 ? 22.445 30.944 7.102 1.00 20.84 87 SER A O 1
ATOM 676 N N . LEU A 1 88 ? 21.251 29.103 7.614 1.00 21.05 88 LEU A N 1
ATOM 677 C CA . LEU A 1 88 ? 21.606 29.044 9.028 1.00 21.05 88 LEU A CA 1
ATOM 678 C C . LEU A 1 88 ? 22.329 27.726 9.293 1.00 21.05 88 LEU A C 1
ATOM 680 O O . LEU A 1 88 ? 21.707 26.663 9.318 1.00 21.05 88 LEU A O 1
ATOM 684 N N . ASP A 1 89 ? 23.644 27.821 9.465 1.00 22.00 89 ASP A N 1
ATOM 685 C CA . ASP A 1 89 ? 24.475 26.722 9.938 1.00 22.00 89 ASP A CA 1
ATOM 686 C C . ASP A 1 89 ? 24.120 26.403 11.396 1.00 22.00 89 ASP A C 1
ATOM 688 O O . ASP A 1 89 ? 24.068 27.293 12.245 1.00 22.00 89 ASP A O 1
ATOM 692 N N . LEU A 1 90 ? 23.877 25.124 11.686 1.00 21.20 90 LEU A N 1
ATOM 693 C CA . LEU A 1 90 ? 23.643 24.610 13.037 1.00 21.20 90 LEU A CA 1
ATOM 694 C C . LEU A 1 90 ? 24.735 23.600 13.397 1.00 21.20 90 LEU A C 1
ATOM 696 O O . LEU A 1 90 ? 24.544 22.385 13.352 1.00 21.20 90 LEU A O 1
ATOM 700 N N . LEU A 1 91 ? 25.888 24.149 13.769 1.00 22.80 91 LEU A N 1
ATOM 701 C CA . LEU A 1 91 ? 26.909 23.493 14.579 1.00 22.80 91 LEU A CA 1
ATOM 702 C C . LEU A 1 91 ? 27.079 24.309 15.869 1.00 22.80 91 LEU A C 1
ATOM 704 O O . LEU A 1 91 ? 26.898 25.521 15.856 1.00 22.80 91 LEU A O 1
ATOM 708 N N . ASP A 1 92 ? 27.410 23.612 16.958 1.00 23.89 92 ASP A N 1
ATOM 709 C CA . ASP A 1 92 ? 27.617 24.130 18.320 1.00 23.89 92 ASP A CA 1
ATOM 710 C C . ASP A 1 92 ? 26.400 24.730 19.058 1.00 23.89 92 ASP A C 1
ATOM 712 O O . ASP A 1 92 ? 26.266 25.941 19.159 1.00 23.89 92 ASP A O 1
ATOM 716 N N . GLU A 1 93 ? 25.588 23.870 19.705 1.00 24.17 93 GLU A N 1
ATOM 717 C CA . GLU A 1 93 ? 25.063 24.113 21.074 1.00 24.17 93 GLU A CA 1
ATOM 718 C C . GLU A 1 93 ? 24.341 22.877 21.681 1.00 24.17 93 GLU A C 1
ATOM 720 O O . GLU A 1 93 ? 23.120 22.820 21.784 1.00 24.17 93 GLU A O 1
ATOM 725 N N . MET A 1 94 ? 25.087 21.851 22.129 1.00 22.39 94 MET A N 1
ATOM 726 C CA . MET A 1 94 ? 24.546 20.781 23.005 1.00 22.39 94 MET A CA 1
ATOM 727 C C . MET A 1 94 ? 25.527 20.341 24.111 1.00 22.39 94 MET A C 1
ATOM 729 O O . MET A 1 94 ? 25.692 19.155 24.393 1.00 22.39 94 MET A O 1
ATOM 733 N N . ASN A 1 95 ? 26.161 21.304 24.787 1.00 24.77 95 ASN A N 1
ATOM 734 C CA . ASN A 1 95 ? 26.949 21.062 26.002 1.00 24.77 95 ASN A CA 1
ATOM 735 C C . ASN A 1 95 ? 26.296 21.745 27.215 1.00 24.77 95 ASN A C 1
ATOM 737 O O . ASN A 1 95 ? 26.535 22.924 27.452 1.00 24.77 95 ASN A O 1
ATOM 741 N N . GLY A 1 96 ? 25.525 21.002 28.024 1.00 23.48 96 GLY A N 1
ATOM 742 C CA . GLY A 1 96 ? 25.150 21.482 29.364 1.00 23.48 96 GLY A CA 1
ATOM 743 C C . GLY A 1 96 ? 23.793 21.062 29.933 1.00 23.48 96 GLY A C 1
ATOM 744 O O . GLY A 1 96 ? 22.943 21.917 30.145 1.00 23.48 96 GLY A O 1
ATOM 745 N N . ALA A 1 97 ? 23.620 19.789 30.306 1.00 23.81 97 ALA A N 1
ATOM 746 C CA . ALA A 1 97 ? 22.677 19.401 31.366 1.00 23.81 97 ALA A CA 1
ATOM 747 C C . ALA A 1 97 ? 23.052 18.036 31.979 1.00 23.81 97 ALA A C 1
ATOM 749 O O . ALA A 1 97 ? 22.972 17.004 31.317 1.00 23.81 97 ALA A O 1
ATOM 750 N N . ARG A 1 98 ? 23.441 18.015 33.262 1.00 22.64 98 ARG A N 1
ATOM 751 C CA . ARG A 1 98 ? 23.588 16.793 34.076 1.00 22.64 98 ARG A CA 1
ATOM 752 C C . ARG A 1 98 ? 22.767 16.931 35.358 1.00 22.64 98 ARG A C 1
ATOM 754 O O . ARG A 1 98 ? 23.120 17.783 36.166 1.00 22.64 98 ARG A O 1
ATOM 761 N N . SER A 1 99 ? 21.819 16.018 35.589 1.00 24.03 99 SER A N 1
ATOM 762 C CA . SER A 1 99 ? 21.510 15.454 36.922 1.00 24.03 99 SER A CA 1
ATOM 763 C C . SER A 1 99 ? 20.393 14.387 36.871 1.00 24.03 99 SER A C 1
ATOM 765 O O . SER A 1 99 ? 19.237 14.721 36.666 1.00 24.03 99 SER A O 1
ATOM 767 N N . SER A 1 100 ? 20.802 13.118 37.043 1.00 21.89 100 SER A N 1
ATOM 768 C CA . SER A 1 100 ? 20.224 11.971 37.800 1.00 21.89 100 SER A CA 1
ATOM 769 C C . SER A 1 100 ? 18.699 11.837 38.088 1.00 21.89 100 SER A C 1
ATOM 771 O O . SER A 1 100 ? 18.037 12.854 38.266 1.00 21.89 100 SER A O 1
ATOM 773 N N . PRO A 1 101 ? 18.139 10.606 38.290 1.00 25.36 101 PRO A N 1
ATOM 774 C CA . PRO A 1 101 ? 18.842 9.392 38.751 1.00 25.36 101 PRO A CA 1
ATOM 775 C C . PRO A 1 101 ? 18.543 8.036 38.055 1.00 25.36 101 PRO A C 1
ATOM 777 O O . PRO A 1 101 ? 17.463 7.776 37.541 1.00 25.36 101 PRO A O 1
ATOM 780 N N . GLU A 1 102 ? 19.560 7.171 38.139 1.00 22.42 102 GLU A N 1
ATOM 781 C CA . GLU A 1 102 ? 19.573 5.699 38.299 1.00 22.42 102 GLU A CA 1
ATOM 782 C C . GLU A 1 102 ? 18.472 4.810 37.672 1.00 22.42 102 GLU A C 1
ATOM 784 O O . GLU A 1 102 ? 17.348 4.703 38.158 1.00 22.42 102 GLU A O 1
ATOM 789 N N . ILE A 1 103 ? 18.894 4.003 36.687 1.00 23.02 103 ILE A N 1
ATOM 790 C CA . ILE A 1 103 ? 18.265 2.733 36.279 1.00 23.02 103 ILE A CA 1
ATOM 791 C C . ILE A 1 103 ? 19.343 1.629 36.413 1.00 23.02 103 ILE A C 1
ATOM 793 O O . ILE A 1 103 ? 20.496 1.903 36.069 1.00 23.02 103 ILE A O 1
ATOM 797 N N . PRO A 1 104 ? 19.046 0.411 36.920 1.00 23.88 104 PRO A N 1
ATOM 798 C CA . PRO A 1 104 ? 20.091 -0.553 37.290 1.00 23.88 104 PRO A CA 1
ATOM 799 C C . PRO A 1 104 ? 20.895 -1.124 36.111 1.00 23.88 104 PRO A C 1
ATOM 801 O O . PRO A 1 104 ? 20.330 -1.591 35.123 1.00 23.88 104 PRO A O 1
ATOM 804 N N . ASN A 1 105 ? 22.221 -1.177 36.270 1.00 23.72 105 ASN A N 1
ATOM 805 C CA . ASN A 1 105 ? 23.138 -1.810 35.320 1.00 23.72 105 ASN A CA 1
ATOM 806 C C . ASN A 1 105 ? 22.946 -3.336 35.257 1.00 23.72 105 ASN A C 1
ATOM 808 O O . ASN A 1 105 ? 23.087 -4.022 36.268 1.00 23.72 105 ASN A O 1
ATOM 812 N N . TRP A 1 106 ? 22.748 -3.864 34.047 1.00 22.47 106 TRP A N 1
ATOM 813 C CA . TRP A 1 106 ? 22.954 -5.275 33.686 1.00 22.47 106 TRP A CA 1
ATOM 814 C C . TRP A 1 106 ? 23.884 -5.366 32.464 1.00 22.47 106 TRP A C 1
ATOM 816 O O . TRP A 1 106 ? 23.511 -5.852 31.401 1.00 22.47 106 TRP A O 1
ATOM 826 N N . CYS A 1 107 ? 25.115 -4.881 32.629 1.00 23.84 107 CYS A N 1
ATOM 827 C CA . CYS A 1 107 ? 26.233 -5.166 31.731 1.00 23.84 107 CYS A CA 1
ATOM 828 C C . CYS A 1 107 ? 27.410 -5.627 32.589 1.00 23.84 107 CYS A C 1
ATOM 830 O O . CYS A 1 107 ? 27.974 -4.838 33.346 1.00 23.84 107 CYS A O 1
ATOM 832 N N . ASP A 1 108 ? 27.725 -6.917 32.496 1.00 27.09 108 ASP A N 1
ATOM 833 C CA . ASP A 1 108 ? 28.809 -7.543 33.248 1.00 27.09 108 ASP A CA 1
ATOM 834 C C . ASP A 1 108 ? 30.179 -7.060 32.742 1.00 27.09 108 ASP A C 1
ATOM 836 O O . ASP A 1 108 ? 30.375 -6.809 31.549 1.00 27.09 108 ASP A O 1
ATOM 840 N N . GLY A 1 109 ? 31.120 -6.879 33.664 1.00 32.59 109 GLY A N 1
ATOM 841 C CA . GLY A 1 109 ? 32.357 -6.151 33.408 1.00 32.59 109 GLY A CA 1
ATOM 842 C C . GLY A 1 109 ? 33.386 -6.965 32.627 1.00 32.59 109 GLY A C 1
ATOM 843 O O . GLY A 1 109 ? 33.854 -8.002 33.092 1.00 32.59 109 GLY A O 1
ATOM 844 N N . ARG A 1 110 ? 33.839 -6.438 31.485 1.00 27.97 110 ARG A N 1
ATOM 845 C CA . ARG A 1 110 ? 35.162 -6.757 30.926 1.00 27.97 110 ARG A CA 1
ATOM 846 C C . ARG A 1 110 ? 35.836 -5.475 30.464 1.00 27.97 110 ARG A C 1
ATOM 848 O O . ARG A 1 110 ? 35.331 -4.794 29.575 1.00 27.97 110 ARG A O 1
ATOM 855 N N . GLU A 1 111 ? 36.979 -5.162 31.062 1.00 30.00 111 GLU A N 1
ATOM 856 C CA . GLU A 1 111 ? 37.839 -4.078 30.596 1.00 30.00 111 GLU A CA 1
ATOM 857 C C . GLU A 1 111 ? 38.323 -4.388 29.172 1.00 30.00 111 GLU A C 1
ATOM 859 O O . GLU A 1 111 ? 38.859 -5.464 28.893 1.00 30.00 111 GLU A O 1
ATOM 864 N N . LEU A 1 112 ? 38.112 -3.448 28.250 1.00 33.00 112 LEU A N 1
ATOM 865 C CA . LEU A 1 112 ? 38.565 -3.581 26.869 1.00 33.00 112 LEU A CA 1
ATOM 866 C C . LEU A 1 112 ? 40.077 -3.348 26.806 1.00 33.00 112 LEU A C 1
ATOM 868 O O . LEU A 1 112 ? 40.543 -2.216 26.908 1.00 33.00 112 LEU A O 1
ATOM 872 N N . ASN A 1 113 ? 40.841 -4.422 26.605 1.00 37.25 113 ASN A N 1
ATOM 873 C CA . ASN A 1 113 ? 42.275 -4.344 26.343 1.00 37.25 113 ASN A CA 1
ATOM 874 C C . ASN A 1 113 ? 42.522 -3.609 25.003 1.00 37.25 113 ASN A C 1
ATOM 876 O O . ASN A 1 113 ? 42.161 -4.152 23.955 1.00 37.25 113 ASN A O 1
ATOM 880 N N . PRO A 1 114 ? 43.169 -2.424 24.993 1.00 39.34 114 PRO A N 1
ATOM 881 C CA . PRO A 1 114 ? 43.378 -1.641 23.772 1.00 39.34 114 PRO A CA 1
ATOM 882 C C . PRO A 1 114 ? 44.351 -2.291 22.771 1.00 39.34 114 PRO A C 1
ATOM 884 O O . PRO A 1 114 ? 44.416 -1.854 21.626 1.00 39.34 114 PRO A O 1
ATOM 887 N N . ASN A 1 115 ? 45.071 -3.344 23.179 1.00 38.19 115 ASN A N 1
ATOM 888 C CA . ASN A 1 115 ? 45.983 -4.123 22.335 1.00 38.19 115 ASN A CA 1
ATOM 889 C C . ASN A 1 115 ? 45.402 -5.483 21.901 1.00 38.19 115 ASN A C 1
ATOM 891 O O . ASN A 1 115 ? 46.133 -6.320 21.369 1.00 38.19 115 ASN A O 1
ATOM 895 N N . ALA A 1 116 ? 44.108 -5.745 22.122 1.00 35.00 116 ALA A N 1
ATOM 896 C CA . ALA A 1 116 ? 43.468 -6.926 21.550 1.00 35.00 116 ALA A CA 1
ATOM 897 C C . ALA A 1 116 ? 43.431 -6.809 20.010 1.00 35.00 116 ALA A C 1
ATOM 899 O O . ALA A 1 116 ? 43.005 -5.768 19.496 1.00 35.00 116 ALA A O 1
ATOM 900 N N . PRO A 1 117 ? 43.844 -7.842 19.245 1.00 33.12 117 PRO A N 1
ATOM 901 C CA . PRO A 1 117 ? 43.682 -7.821 17.798 1.00 33.12 117 PRO A CA 1
ATOM 902 C C . PRO A 1 117 ? 42.194 -7.679 17.479 1.00 33.12 117 PRO A C 1
ATOM 904 O O . PRO A 1 117 ? 41.367 -8.416 18.022 1.00 33.12 117 PRO A O 1
ATOM 907 N N . ARG A 1 118 ? 41.850 -6.724 16.606 1.00 35.53 118 ARG A N 1
ATOM 908 C CA . ARG A 1 118 ? 40.472 -6.543 16.139 1.00 35.53 118 ARG A CA 1
ATOM 909 C C . ARG A 1 118 ? 40.037 -7.835 15.456 1.00 35.53 118 ARG A C 1
ATOM 911 O O . ARG A 1 118 ? 40.449 -8.091 14.326 1.00 35.53 118 ARG A O 1
ATOM 918 N N . GLN A 1 119 ? 39.215 -8.637 16.130 1.00 30.30 119 GLN A N 1
ATOM 919 C CA . GLN A 1 119 ? 38.468 -9.678 15.441 1.00 30.30 119 GLN A CA 1
ATOM 920 C C . GLN A 1 119 ? 37.625 -8.971 14.373 1.00 30.30 119 GLN A C 1
ATOM 922 O O . GLN A 1 119 ? 36.962 -7.979 14.703 1.00 30.30 119 GLN A O 1
ATOM 927 N N . PRO A 1 120 ? 37.691 -9.392 13.097 1.00 32.75 120 PRO A N 1
ATOM 928 C CA . PRO A 1 120 ? 36.763 -8.873 12.111 1.00 32.75 120 PRO A CA 1
ATOM 929 C C . PRO A 1 120 ? 35.350 -9.172 12.613 1.00 32.75 120 PRO A C 1
ATOM 931 O O . PRO A 1 120 ? 35.086 -10.264 13.113 1.00 32.75 120 PRO A O 1
ATOM 934 N N . LEU A 1 121 ? 34.451 -8.192 12.503 1.00 28.50 121 LEU A N 1
ATOM 935 C CA . LEU A 1 121 ? 33.025 -8.483 12.607 1.00 28.50 121 LEU A CA 1
ATOM 936 C C . LEU A 1 121 ? 32.708 -9.597 11.606 1.00 28.50 121 LEU A C 1
ATOM 938 O O . LEU A 1 121 ? 33.156 -9.506 10.460 1.00 28.50 121 LEU A O 1
ATOM 942 N N . ASP A 1 122 ? 31.928 -10.595 12.027 1.00 30.17 122 ASP A N 1
ATOM 943 C CA . ASP A 1 122 ? 31.380 -11.633 11.149 1.00 30.17 122 ASP A CA 1
ATOM 944 C C . ASP A 1 122 ? 30.376 -11.007 10.166 1.00 30.17 122 ASP A C 1
ATOM 946 O O . ASP A 1 122 ? 29.155 -11.134 10.274 1.00 30.17 122 ASP A O 1
ATOM 950 N N . ILE A 1 123 ? 30.916 -10.298 9.177 1.00 32.47 123 ILE A N 1
ATOM 951 C CA . ILE A 1 123 ? 30.263 -10.068 7.900 1.00 32.47 123 ILE A CA 1
ATOM 952 C C . ILE A 1 123 ? 30.037 -11.462 7.316 1.00 32.47 123 ILE A C 1
ATOM 954 O O . ILE A 1 123 ? 30.977 -12.251 7.221 1.00 32.47 123 ILE A O 1
ATOM 958 N N . MET A 1 124 ? 28.796 -11.773 6.931 1.00 33.41 124 MET A N 1
ATOM 959 C CA . MET A 1 124 ? 28.486 -13.006 6.206 1.00 33.41 124 MET A CA 1
ATOM 960 C C . MET A 1 124 ? 29.292 -13.047 4.902 1.00 33.41 124 MET A C 1
ATOM 962 O O . MET A 1 124 ? 28.876 -12.496 3.884 1.00 33.41 124 MET A O 1
ATOM 966 N N . ASN A 1 125 ? 30.447 -13.710 4.938 1.00 43.41 125 ASN A N 1
ATOM 967 C CA . ASN A 1 125 ? 31.249 -13.976 3.757 1.00 43.41 125 ASN A CA 1
ATOM 968 C C . ASN A 1 125 ? 30.474 -14.951 2.868 1.00 43.41 125 ASN A C 1
ATOM 970 O O . ASN A 1 125 ? 30.382 -16.143 3.164 1.00 43.41 125 ASN A O 1
ATOM 974 N N . LEU A 1 126 ? 29.899 -14.433 1.780 1.00 51.22 126 LEU A N 1
ATOM 975 C CA . LEU A 1 126 ? 29.298 -15.249 0.730 1.00 51.22 126 LEU A CA 1
ATOM 976 C C . LEU A 1 126 ? 30.370 -16.183 0.161 1.00 51.22 126 LEU A C 1
ATOM 978 O O . LEU A 1 126 ? 31.342 -15.732 -0.444 1.00 51.22 126 LEU A O 1
ATOM 982 N N . HIS A 1 127 ? 30.207 -17.489 0.363 1.00 57.41 127 HIS A N 1
ATOM 983 C CA . HIS A 1 127 ? 31.148 -18.474 -0.158 1.00 57.41 127 HIS A CA 1
ATOM 984 C C . HIS A 1 127 ? 30.871 -18.692 -1.651 1.00 57.41 127 HIS A C 1
ATOM 986 O O . HIS A 1 127 ? 29.867 -19.297 -2.032 1.00 57.41 127 HIS A O 1
ATOM 992 N N . LEU A 1 128 ? 31.748 -18.139 -2.493 1.00 56.41 128 LEU A N 1
ATOM 993 C CA . LEU A 1 128 ? 31.561 -18.018 -3.944 1.00 56.41 128 LEU A CA 1
ATOM 994 C C . LEU A 1 128 ? 31.281 -19.349 -4.656 1.00 56.41 128 LEU A C 1
ATOM 996 O O . LEU A 1 128 ? 30.481 -19.377 -5.589 1.00 56.41 128 LEU A O 1
ATOM 1000 N N . GLU A 1 129 ? 31.872 -20.446 -4.181 1.00 51.50 129 GLU A N 1
ATOM 1001 C CA . GLU A 1 129 ? 31.697 -21.795 -4.742 1.00 51.50 129 GLU A CA 1
ATOM 1002 C C . GLU A 1 129 ? 30.255 -22.331 -4.625 1.00 51.50 129 GLU A C 1
ATOM 1004 O O . GLU A 1 129 ? 29.875 -23.233 -5.367 1.00 51.50 129 GLU A O 1
ATOM 1009 N N . GLY A 1 130 ? 29.436 -21.765 -3.729 1.00 56.94 130 GLY A N 1
ATOM 1010 C CA . GLY A 1 130 ? 28.020 -22.112 -3.551 1.00 56.94 130 GLY A CA 1
ATOM 1011 C C . GLY A 1 130 ? 27.028 -21.045 -4.032 1.00 56.94 130 GLY A C 1
ATOM 1012 O O . GLY A 1 130 ? 25.831 -21.174 -3.775 1.00 56.94 130 GLY A O 1
ATOM 1013 N N . CYS A 1 131 ? 27.491 -19.968 -4.676 1.00 61.44 131 CYS A N 1
ATOM 1014 C CA . CYS A 1 131 ? 26.649 -18.825 -5.038 1.00 61.44 131 CYS A CA 1
ATOM 1015 C C . CYS A 1 131 ? 26.158 -18.886 -6.494 1.00 61.44 131 CYS A C 1
ATOM 1017 O O . CYS A 1 131 ? 26.955 -19.053 -7.413 1.00 61.44 131 CYS A O 1
ATOM 1019 N N . LEU A 1 132 ? 24.860 -18.641 -6.716 1.00 67.50 132 LEU A N 1
ATOM 1020 C CA . LEU A 1 132 ? 24.276 -18.415 -8.044 1.00 67.50 132 LEU A CA 1
ATOM 1021 C C . LEU A 1 132 ? 23.892 -16.938 -8.211 1.00 67.50 132 LEU A C 1
ATOM 1023 O O . LEU A 1 132 ? 22.991 -16.440 -7.536 1.00 67.50 132 LEU A O 1
ATOM 1027 N N . GLY A 1 133 ? 24.544 -16.246 -9.143 1.00 66.56 133 GLY A N 1
ATOM 1028 C CA . GLY A 1 133 ? 24.182 -14.894 -9.557 1.00 66.56 133 GLY A CA 1
ATOM 1029 C C . GLY A 1 133 ? 23.045 -14.906 -10.581 1.00 66.56 133 GLY A C 1
ATOM 1030 O O . GLY A 1 133 ? 23.203 -15.446 -11.678 1.00 66.56 133 GLY A O 1
ATOM 1031 N N . LEU A 1 134 ? 21.917 -14.278 -10.242 1.00 63.25 134 LEU A N 1
ATOM 1032 C CA . LEU A 1 134 ? 20.787 -14.044 -11.146 1.00 63.25 134 LEU A CA 1
ATOM 1033 C C . LEU A 1 134 ? 20.777 -12.570 -11.565 1.00 63.25 134 LEU A C 1
ATOM 1035 O O . LEU A 1 134 ? 20.539 -11.699 -10.728 1.00 63.25 134 LEU A O 1
ATOM 1039 N N . LEU A 1 135 ? 21.009 -12.276 -12.847 1.00 66.56 135 LEU A N 1
ATOM 1040 C CA . LEU A 1 135 ? 20.894 -10.908 -13.365 1.00 66.56 135 LEU A CA 1
ATOM 1041 C C . LEU A 1 135 ? 19.588 -10.741 -14.138 1.00 66.56 135 LEU A C 1
ATOM 1043 O O . LEU A 1 135 ? 19.384 -11.377 -15.169 1.00 66.56 135 LEU A O 1
ATOM 1047 N N . VAL A 1 136 ? 18.713 -9.883 -13.615 1.00 63.84 136 VAL A N 1
ATOM 1048 C CA . VAL A 1 136 ? 17.292 -9.809 -13.971 1.00 63.84 136 VAL A CA 1
ATOM 1049 C C . VAL A 1 136 ? 16.984 -8.444 -14.593 1.00 63.84 136 VAL A C 1
ATOM 1051 O O . VAL A 1 136 ? 16.833 -7.467 -13.865 1.00 63.84 136 VAL A O 1
ATOM 1054 N N . SER A 1 137 ? 16.919 -8.353 -15.928 1.00 61.91 137 SER A N 1
ATOM 1055 C CA . SER A 1 137 ? 16.688 -7.081 -16.641 1.00 61.91 137 SER A CA 1
ATOM 1056 C C . SER A 1 137 ? 15.801 -7.235 -17.876 1.00 61.91 137 SER A C 1
ATOM 1058 O O . SER A 1 137 ? 16.018 -8.114 -18.708 1.00 61.91 137 SER A O 1
ATOM 1060 N N . GLU A 1 138 ? 14.853 -6.314 -18.045 1.00 54.84 138 GLU A N 1
ATOM 1061 C CA . GLU A 1 138 ? 14.051 -6.163 -19.266 1.00 54.84 138 GLU A CA 1
ATOM 1062 C C . GLU A 1 138 ? 14.923 -5.667 -20.433 1.00 54.84 138 GLU A C 1
ATOM 1064 O O . GLU A 1 138 ? 15.030 -6.318 -21.474 1.00 54.84 138 GLU A O 1
ATOM 1069 N N . GLU A 1 139 ? 15.653 -4.570 -20.222 1.00 50.66 139 GLU A N 1
ATOM 1070 C CA . GLU A 1 139 ? 16.652 -4.082 -21.168 1.00 50.66 139 GLU A CA 1
ATOM 1071 C C . GLU A 1 139 ? 18.034 -4.651 -20.820 1.00 50.66 139 GLU A C 1
ATOM 1073 O O . GLU A 1 139 ? 18.635 -4.317 -19.798 1.00 50.66 139 GLU A O 1
ATOM 1078 N N . ALA A 1 140 ? 18.578 -5.495 -21.696 1.00 42.72 140 ALA A N 1
ATOM 1079 C CA . ALA A 1 140 ? 19.998 -5.856 -21.689 1.00 42.72 140 ALA A CA 1
ATOM 1080 C C . ALA A 1 140 ? 20.707 -5.088 -22.812 1.00 42.72 140 ALA A C 1
ATOM 1082 O O . ALA A 1 140 ? 20.922 -5.612 -23.907 1.00 42.72 140 ALA A O 1
ATOM 1083 N N . ARG A 1 141 ? 21.002 -3.815 -22.537 1.00 39.75 141 ARG A N 1
ATOM 1084 C CA . ARG A 1 141 ? 21.894 -2.938 -23.311 1.00 39.75 141 ARG A CA 1
ATOM 1085 C C . ARG A 1 141 ? 23.097 -2.581 -22.422 1.00 39.75 141 ARG A C 1
ATOM 1087 O O . ARG A 1 141 ? 22.963 -2.669 -21.203 1.00 39.75 141 ARG A O 1
ATOM 1094 N N . PRO A 1 142 ? 24.262 -2.194 -22.974 1.00 32.56 142 PRO A N 1
ATOM 1095 C CA . PRO A 1 142 ? 25.355 -1.660 -22.159 1.00 32.56 142 PRO A CA 1
ATOM 1096 C C . PRO A 1 142 ? 24.897 -0.455 -21.315 1.00 32.56 142 PRO A C 1
ATOM 1098 O O . PRO A 1 142 ? 23.895 0.190 -21.637 1.00 32.56 142 PRO A O 1
ATOM 1101 N N . VAL A 1 143 ? 25.659 -0.159 -20.254 1.00 36.38 143 VAL A N 1
ATOM 1102 C CA . VAL A 1 143 ? 25.352 0.764 -19.130 1.00 36.38 143 VAL A CA 1
ATOM 1103 C C . VAL A 1 143 ? 24.707 2.101 -19.540 1.00 36.38 143 VAL A C 1
ATOM 1105 O O . VAL A 1 143 ? 23.893 2.645 -18.806 1.00 36.38 143 VAL A O 1
ATOM 1108 N N . GLN A 1 144 ? 24.977 2.587 -20.752 1.00 31.30 144 GLN A N 1
ATOM 1109 C CA . GLN A 1 144 ? 24.435 3.821 -21.329 1.00 31.30 144 GLN A CA 1
ATOM 1110 C C . GLN A 1 144 ? 22.902 3.894 -21.507 1.00 31.30 144 GLN A C 1
ATOM 1112 O O . GLN A 1 144 ? 22.399 4.978 -21.820 1.00 31.30 144 GLN A O 1
ATOM 1117 N N . VAL A 1 145 ? 22.125 2.807 -21.367 1.00 30.44 145 VAL A N 1
ATOM 1118 C CA . VAL A 1 145 ? 20.652 2.855 -21.558 1.00 30.44 145 VAL A CA 1
ATOM 1119 C C . VAL A 1 145 ? 19.854 2.499 -20.306 1.00 30.44 145 VAL A C 1
ATOM 1121 O O . VAL A 1 145 ? 18.980 3.287 -19.932 1.00 30.44 145 VAL A O 1
ATOM 1124 N N . CYS A 1 146 ? 20.180 1.386 -19.649 1.00 29.11 146 CYS A N 1
ATOM 1125 C CA . CYS A 1 146 ? 19.492 0.921 -18.445 1.00 29.11 146 CYS A CA 1
ATOM 1126 C C . CYS A 1 146 ? 19.741 1.867 -17.254 1.00 29.11 146 CYS A C 1
ATOM 1128 O O . CYS A 1 146 ? 20.723 2.604 -17.229 1.00 29.11 146 CYS A O 1
ATOM 1130 N N . GLY A 1 147 ? 18.866 1.851 -16.242 1.00 33.72 147 GLY A N 1
ATOM 1131 C CA . GLY A 1 147 ? 19.124 2.598 -15.003 1.00 33.72 147 GLY A CA 1
ATOM 1132 C C . GLY A 1 147 ? 20.420 2.099 -14.337 1.00 33.72 147 GLY A C 1
ATOM 1133 O O . GLY A 1 147 ? 20.580 0.880 -14.227 1.00 33.72 147 GLY A O 1
ATOM 1134 N N . PRO A 1 148 ? 21.335 2.985 -13.894 1.00 38.50 148 PRO A N 1
ATOM 1135 C CA . PRO A 1 148 ? 22.727 2.609 -13.623 1.00 38.50 148 PRO A CA 1
ATOM 1136 C C . PRO A 1 148 ? 22.904 1.540 -12.533 1.00 38.50 148 PRO A C 1
ATOM 1138 O O . PRO A 1 148 ? 23.838 0.749 -12.611 1.00 38.50 148 PRO A O 1
ATOM 1141 N N . GLY A 1 149 ? 21.991 1.444 -11.558 1.00 41.38 149 GLY A N 1
ATOM 1142 C CA . GLY A 1 149 ? 22.127 0.528 -10.418 1.00 41.38 149 GLY A CA 1
ATOM 1143 C C . GLY A 1 149 ? 22.328 -0.948 -10.789 1.00 41.38 149 GLY A C 1
ATOM 1144 O O . GLY A 1 149 ? 23.297 -1.561 -10.352 1.00 41.38 149 GLY A O 1
ATOM 1145 N N . LEU A 1 150 ? 21.446 -1.531 -11.612 1.00 45.53 150 LEU A N 1
ATOM 1146 C CA . LEU A 1 150 ? 21.420 -2.988 -11.816 1.00 45.53 150 LEU A CA 1
ATOM 1147 C C . LEU A 1 150 ? 22.670 -3.517 -12.537 1.00 45.53 150 LEU A C 1
ATOM 1149 O O . LEU A 1 150 ? 23.257 -4.512 -12.111 1.00 45.53 150 LEU A O 1
ATOM 1153 N N . LEU A 1 151 ? 23.073 -2.867 -13.633 1.00 49.81 151 LEU A N 1
ATOM 1154 C CA . LEU A 1 151 ? 24.237 -3.306 -14.403 1.00 49.81 151 LEU A CA 1
ATOM 1155 C C . LEU A 1 151 ? 25.539 -3.048 -13.646 1.00 49.81 151 LEU A C 1
ATOM 1157 O O . LEU A 1 151 ? 26.420 -3.896 -13.706 1.00 49.81 151 LEU A O 1
ATOM 1161 N N . VAL A 1 152 ? 25.644 -1.954 -12.883 1.00 51.59 152 VAL A N 1
ATOM 1162 C CA . VAL A 1 152 ? 26.813 -1.697 -12.026 1.00 51.59 152 VAL A CA 1
ATOM 1163 C C . VAL A 1 152 ? 26.929 -2.760 -10.930 1.00 51.59 152 VAL A C 1
ATOM 1165 O O . VAL A 1 152 ? 28.008 -3.321 -10.753 1.00 51.59 152 VAL A O 1
ATOM 1168 N N . SER A 1 153 ? 25.832 -3.131 -10.256 1.00 53.09 153 SER A N 1
ATOM 1169 C CA . SER A 1 153 ? 25.841 -4.243 -9.291 1.00 53.09 153 SER A CA 1
ATOM 1170 C C . SER A 1 153 ? 26.203 -5.588 -9.939 1.00 53.09 153 SER A C 1
ATOM 1172 O O . SER A 1 153 ? 26.955 -6.367 -9.353 1.00 53.09 153 SER A O 1
ATOM 1174 N N . GLY A 1 154 ? 25.726 -5.854 -11.159 1.00 55.12 154 GLY A N 1
ATOM 1175 C CA . GLY A 1 154 ? 26.069 -7.060 -11.920 1.00 55.12 154 GLY A CA 1
ATOM 1176 C C . GLY A 1 154 ? 27.523 -7.105 -12.410 1.00 55.12 154 GLY A C 1
ATOM 1177 O O . GLY A 1 154 ? 28.150 -8.164 -12.402 1.00 55.12 154 GLY A O 1
ATOM 1178 N N . GLU A 1 155 ? 28.090 -5.970 -12.821 1.00 58.12 155 GLU A N 1
ATOM 1179 C CA . GLU A 1 155 ? 29.500 -5.839 -13.212 1.00 58.12 155 GLU A CA 1
ATOM 1180 C C . GLU A 1 155 ? 30.420 -5.995 -11.996 1.00 58.12 155 GLU A C 1
ATOM 1182 O O . GLU A 1 155 ? 31.391 -6.751 -12.048 1.00 58.12 155 GLU A O 1
ATOM 1187 N N . ALA A 1 156 ? 30.077 -5.349 -10.877 1.00 55.47 156 ALA A N 1
ATOM 1188 C CA . ALA A 1 156 ? 30.800 -5.458 -9.614 1.00 55.47 156 ALA A CA 1
ATOM 1189 C C . ALA A 1 156 ? 30.788 -6.897 -9.076 1.00 55.47 156 ALA A C 1
ATOM 1191 O O . ALA A 1 156 ? 31.848 -7.440 -8.765 1.00 55.47 156 ALA A O 1
ATOM 1192 N N . GLY A 1 157 ? 29.623 -7.557 -9.055 1.00 56.25 157 GLY A N 1
ATOM 1193 C CA . GLY A 1 157 ? 29.505 -8.960 -8.651 1.00 56.25 157 GLY A CA 1
ATOM 1194 C C . GLY A 1 157 ? 30.343 -9.899 -9.525 1.00 56.25 157 GLY A C 1
ATOM 1195 O O . GLY A 1 157 ? 31.072 -10.742 -9.001 1.00 56.25 157 GLY A O 1
ATOM 1196 N N . ARG A 1 158 ? 30.318 -9.720 -10.854 1.00 58.66 158 ARG A N 1
ATOM 1197 C CA . ARG A 1 158 ? 31.162 -10.496 -11.782 1.00 58.66 158 ARG A CA 1
ATOM 1198 C C . ARG A 1 158 ? 32.653 -10.221 -11.598 1.00 58.66 158 ARG A C 1
ATOM 1200 O O . ARG A 1 158 ? 33.449 -11.151 -11.692 1.00 58.66 158 ARG A O 1
ATOM 1207 N N . THR A 1 159 ? 33.032 -8.974 -11.330 1.00 59.06 159 THR A N 1
ATOM 1208 C CA . THR A 1 159 ? 34.426 -8.573 -11.084 1.00 59.06 159 THR A CA 1
ATOM 1209 C C . THR A 1 159 ? 34.949 -9.200 -9.794 1.00 59.06 159 THR A C 1
ATOM 1211 O O . THR A 1 159 ? 36.032 -9.776 -9.794 1.00 59.06 159 THR A O 1
ATOM 1214 N N . TRP A 1 160 ? 34.146 -9.190 -8.727 1.00 53.56 160 TRP A N 1
ATOM 1215 C CA . TRP A 1 160 ? 34.470 -9.854 -7.466 1.00 53.56 160 TRP A CA 1
ATOM 1216 C C . TRP A 1 160 ? 34.633 -11.375 -7.638 1.00 53.56 160 TRP A C 1
ATOM 1218 O O . TRP A 1 160 ? 35.670 -11.919 -7.267 1.00 53.56 160 TRP A O 1
ATOM 1228 N N . CYS A 1 161 ? 33.692 -12.047 -8.317 1.00 53.97 161 CYS A N 1
ATOM 1229 C CA . CYS A 1 161 ? 33.795 -13.485 -8.615 1.00 53.97 161 CYS A CA 1
ATOM 1230 C C . CYS A 1 161 ? 35.061 -13.841 -9.419 1.00 53.97 161 CYS A C 1
ATOM 1232 O O . CYS A 1 161 ? 35.709 -14.850 -9.144 1.00 53.97 161 CYS A O 1
ATOM 1234 N N . ARG A 1 162 ? 35.417 -13.019 -10.419 1.00 59.03 162 ARG A N 1
ATOM 1235 C CA . ARG A 1 162 ? 36.619 -13.222 -11.244 1.00 59.03 162 ARG A CA 1
ATOM 1236 C C . ARG A 1 162 ? 37.908 -13.054 -10.445 1.00 59.03 162 ARG A C 1
ATOM 1238 O O . ARG A 1 162 ? 38.822 -13.850 -10.639 1.00 59.03 162 ARG A O 1
ATOM 1245 N N . ASN A 1 163 ? 37.969 -12.041 -9.583 1.00 60.34 163 ASN A N 1
ATOM 1246 C CA . ASN A 1 163 ? 39.174 -11.700 -8.830 1.00 60.34 163 ASN A CA 1
ATOM 1247 C C . ASN A 1 163 ? 39.444 -12.671 -7.670 1.00 60.34 163 ASN A C 1
ATOM 1249 O O . ASN A 1 163 ? 40.600 -13.006 -7.440 1.00 60.34 163 ASN A O 1
ATOM 1253 N N . GLU A 1 164 ? 38.403 -13.131 -6.969 1.00 53.84 164 GLU A N 1
ATOM 1254 C CA . GLU A 1 164 ? 38.545 -14.013 -5.798 1.00 53.84 164 GLU A CA 1
ATOM 1255 C C . GLU A 1 164 ? 38.585 -15.507 -6.155 1.00 53.84 164 GLU A C 1
ATOM 1257 O O . GLU A 1 164 ? 39.367 -16.253 -5.573 1.00 53.84 164 GLU A O 1
ATOM 1262 N N . ALA A 1 165 ? 37.754 -15.972 -7.100 1.00 48.50 165 ALA A N 1
ATOM 1263 C CA . ALA A 1 165 ? 37.527 -17.411 -7.291 1.00 48.50 165 ALA A CA 1
ATOM 1264 C C . ALA A 1 165 ? 38.039 -17.989 -8.622 1.00 48.50 165 ALA A C 1
ATOM 1266 O O . ALA A 1 165 ? 38.124 -19.204 -8.756 1.00 48.50 165 ALA A O 1
ATOM 1267 N N . GLN A 1 166 ? 38.320 -17.167 -9.642 1.00 48.62 166 GLN A N 1
ATOM 1268 C CA . GLN A 1 166 ? 38.532 -17.613 -11.038 1.00 48.62 166 GLN A CA 1
ATOM 1269 C C . GLN A 1 166 ? 37.360 -18.423 -11.657 1.00 48.62 166 GLN A C 1
ATOM 1271 O O . GLN A 1 166 ? 37.466 -18.914 -12.784 1.00 48.62 166 GLN A O 1
ATOM 1276 N N . ILE A 1 167 ? 36.206 -18.527 -10.984 1.00 44.34 167 ILE A N 1
ATOM 1277 C CA . ILE A 1 167 ? 35.057 -19.324 -11.441 1.00 44.34 167 ILE A CA 1
ATOM 1278 C C . ILE A 1 167 ? 34.199 -18.526 -12.435 1.00 44.34 167 ILE A C 1
ATOM 1280 O O . ILE A 1 167 ? 33.581 -17.518 -12.094 1.00 44.34 167 ILE A O 1
ATOM 1284 N N . CYS A 1 168 ? 34.097 -19.021 -13.672 1.00 41.84 168 CYS A N 1
ATOM 1285 C CA . CYS A 1 168 ? 33.233 -18.441 -14.712 1.00 41.84 168 CYS A CA 1
ATOM 1286 C C . CYS A 1 168 ? 31.798 -19.007 -14.751 1.00 41.84 168 CYS A C 1
ATOM 1288 O O . CYS A 1 168 ? 30.983 -18.504 -15.520 1.00 41.84 168 CYS A O 1
ATOM 1290 N N . GLN A 1 169 ? 31.472 -20.038 -13.962 1.00 44.84 169 GLN A N 1
ATOM 1291 C CA . GLN A 1 169 ? 30.223 -20.812 -14.101 1.00 44.84 169 GLN A CA 1
ATOM 1292 C C . GLN A 1 169 ? 29.030 -20.310 -13.254 1.00 44.84 169 GLN A C 1
ATOM 1294 O O . GLN A 1 169 ? 27.907 -20.752 -13.468 1.00 44.84 169 GLN A O 1
ATOM 1299 N N . CYS A 1 170 ? 29.226 -19.364 -12.329 1.00 46.28 170 CYS A N 1
ATOM 1300 C CA . CYS A 1 170 ? 28.226 -19.012 -11.303 1.00 46.28 170 CYS A CA 1
ATOM 1301 C C . CYS A 1 170 ? 27.131 -17.996 -11.711 1.00 46.28 170 CYS A C 1
ATOM 1303 O O . CYS A 1 170 ? 26.481 -17.434 -10.831 1.00 46.28 170 CYS A O 1
ATOM 1305 N N . TRP A 1 171 ? 26.924 -17.696 -13.001 1.00 43.69 171 TRP A N 1
ATOM 1306 C CA . TRP A 1 171 ? 26.062 -16.576 -13.431 1.00 43.69 171 TRP A CA 1
ATOM 1307 C C . TRP A 1 171 ? 25.045 -16.960 -14.508 1.00 43.69 171 TRP A C 1
ATOM 1309 O O . TRP A 1 171 ? 25.416 -17.310 -15.624 1.00 43.69 171 TRP A O 1
ATOM 1319 N N . SER A 1 172 ? 23.756 -16.788 -14.205 1.00 42.47 172 SER A N 1
ATOM 1320 C CA . SER A 1 172 ? 22.651 -16.961 -15.155 1.00 42.47 172 SER A CA 1
ATOM 1321 C C . SER A 1 172 ? 21.921 -15.640 -15.422 1.00 42.47 172 SER A C 1
ATOM 1323 O O . SER A 1 172 ? 21.662 -14.843 -14.517 1.00 42.47 172 SER A O 1
ATOM 1325 N N . TRP A 1 173 ? 21.590 -15.408 -16.692 1.00 41.56 173 TRP A N 1
ATOM 1326 C CA . TRP A 1 173 ? 20.935 -14.192 -17.175 1.00 41.56 173 TRP A CA 1
ATOM 1327 C C . TRP A 1 173 ? 19.436 -14.423 -17.340 1.00 41.56 173 TRP A C 1
ATOM 1329 O O . TRP A 1 173 ? 19.019 -15.443 -17.881 1.00 41.56 173 TRP A O 1
ATOM 1339 N N . PHE A 1 174 ? 18.628 -13.460 -16.902 1.00 40.59 174 PHE A N 1
ATOM 1340 C CA . PHE A 1 174 ? 17.175 -13.500 -17.018 1.00 40.59 174 PHE A CA 1
ATOM 1341 C C . PHE A 1 174 ? 16.662 -12.209 -17.649 1.00 40.59 174 PHE A C 1
ATOM 1343 O O . PHE A 1 174 ? 16.661 -11.134 -17.049 1.00 40.59 174 PHE A O 1
ATOM 1350 N N . ARG A 1 175 ? 16.232 -12.355 -18.901 1.00 45.12 175 ARG A N 1
ATOM 1351 C CA . ARG A 1 175 ? 15.503 -11.369 -19.697 1.00 45.12 175 ARG A CA 1
ATOM 1352 C C . ARG A 1 175 ? 14.063 -11.874 -19.857 1.00 45.12 175 ARG A C 1
ATOM 1354 O O . ARG A 1 175 ? 13.787 -13.056 -19.663 1.00 45.12 175 ARG A O 1
ATOM 1361 N N . TYR A 1 176 ? 13.153 -10.997 -20.276 1.00 36.69 176 TYR A N 1
ATOM 1362 C CA . TYR A 1 176 ? 11.835 -11.395 -20.790 1.00 36.69 176 TYR A CA 1
ATOM 1363 C C . TYR A 1 176 ? 11.871 -12.393 -21.956 1.00 36.69 176 TYR A C 1
ATOM 1365 O O . TYR A 1 176 ? 10.902 -13.108 -22.190 1.00 36.69 176 TYR A O 1
ATOM 1373 N N . GLU A 1 177 ? 12.989 -12.451 -22.674 1.00 34.59 177 GLU A N 1
ATOM 1374 C CA . GLU A 1 177 ? 13.333 -13.547 -23.572 1.00 34.59 177 GLU A CA 1
ATOM 1375 C C . GLU A 1 177 ? 14.169 -14.539 -22.759 1.00 34.59 177 GLU A C 1
ATOM 1377 O O . GLU A 1 177 ? 15.283 -14.213 -22.345 1.00 34.59 177 GLU A O 1
ATOM 1382 N N . ALA A 1 178 ? 13.627 -15.725 -22.480 1.00 31.61 178 ALA A N 1
ATOM 1383 C CA . ALA A 1 178 ? 14.313 -16.713 -21.657 1.00 31.61 178 ALA A CA 1
ATOM 1384 C C . ALA A 1 178 ? 15.644 -17.133 -22.302 1.00 31.61 178 ALA A C 1
ATOM 1386 O O . ALA A 1 178 ? 15.659 -17.727 -23.377 1.00 31.61 178 ALA A O 1
ATOM 1387 N N . GLN A 1 179 ? 16.761 -16.852 -21.629 1.00 28.95 179 GLN A N 1
ATOM 1388 C CA . GLN A 1 179 ? 18.065 -17.383 -22.011 1.00 28.95 179 GLN A CA 1
ATOM 1389 C C . GLN A 1 179 ? 18.878 -17.722 -20.759 1.00 28.95 179 GLN A C 1
ATOM 1391 O O . GLN A 1 179 ? 19.751 -16.969 -20.330 1.00 28.95 179 GLN A O 1
ATOM 1396 N N . VAL A 1 180 ? 18.569 -18.879 -20.162 1.00 32.81 180 VAL A N 1
ATOM 1397 C CA . VAL A 1 180 ? 19.381 -19.449 -19.082 1.00 32.81 180 VAL A CA 1
ATOM 1398 C C . VAL A 1 180 ? 20.774 -19.724 -19.644 1.00 32.81 180 VAL A C 1
ATOM 1400 O O . VAL A 1 180 ? 20.948 -20.643 -20.441 1.00 32.81 180 VAL A O 1
ATOM 1403 N N . CYS A 1 181 ? 21.770 -18.936 -19.243 1.00 29.56 181 CYS A N 1
ATOM 1404 C CA . CYS A 1 181 ? 23.163 -19.171 -19.621 1.00 29.56 181 CYS A CA 1
ATOM 1405 C C . CYS A 1 181 ? 23.753 -20.372 -18.863 1.00 29.56 181 CYS A C 1
ATOM 1407 O O . CYS A 1 181 ? 24.612 -20.206 -18.001 1.00 29.56 181 CYS A O 1
ATOM 1409 N N . TRP A 1 182 ? 23.328 -21.584 -19.224 1.00 30.62 182 TRP A N 1
ATOM 1410 C CA . TRP A 1 182 ? 24.179 -22.765 -19.093 1.00 30.62 182 TRP A CA 1
ATOM 1411 C C . TRP A 1 182 ? 25.169 -22.777 -20.268 1.00 30.62 182 TRP A C 1
ATOM 1413 O O . TRP A 1 182 ? 24.720 -22.621 -21.407 1.00 30.62 182 TRP A O 1
ATOM 1423 N N . PRO A 1 183 ? 26.486 -22.964 -20.041 1.00 34.44 183 PRO A N 1
ATOM 1424 C CA . PRO A 1 183 ? 27.492 -22.915 -21.108 1.00 34.44 183 PRO A CA 1
ATOM 1425 C C . PRO A 1 183 ? 27.227 -23.843 -22.306 1.00 34.44 183 PRO A C 1
ATOM 1427 O O . PRO A 1 183 ? 27.602 -23.498 -23.424 1.00 34.44 183 PRO A O 1
ATOM 1430 N N . ASP A 1 184 ? 26.538 -24.968 -22.084 1.00 28.48 184 ASP A N 1
ATOM 1431 C CA . ASP A 1 184 ? 26.396 -26.056 -23.062 1.00 28.48 184 ASP A CA 1
ATOM 1432 C C . ASP A 1 184 ? 24.980 -26.207 -23.667 1.00 28.48 184 ASP A C 1
ATOM 1434 O O . ASP A 1 184 ? 24.734 -27.141 -24.428 1.00 28.48 184 ASP A O 1
ATOM 1438 N N . LEU A 1 185 ? 24.033 -25.304 -23.362 1.00 29.45 185 LEU A N 1
ATOM 1439 C CA . LEU A 1 185 ? 22.643 -25.367 -23.857 1.00 29.45 185 LEU A CA 1
ATOM 1440 C C . LEU A 1 185 ? 22.143 -24.019 -24.405 1.00 29.45 185 LEU A C 1
ATOM 1442 O O . LEU A 1 185 ? 21.177 -23.428 -23.924 1.00 29.45 185 LEU A O 1
ATOM 1446 N N . VAL A 1 186 ? 22.779 -23.543 -25.478 1.00 32.97 186 VAL A N 1
ATOM 1447 C CA . VAL A 1 186 ? 22.251 -22.432 -26.285 1.00 32.97 186 VAL A CA 1
ATOM 1448 C C . VAL A 1 186 ? 21.272 -22.981 -27.324 1.00 32.97 186 VAL A C 1
ATOM 1450 O O . VAL A 1 186 ? 21.670 -23.303 -28.443 1.00 32.97 186 VAL A O 1
ATOM 1453 N N . GLN A 1 187 ? 19.984 -23.055 -26.977 1.00 30.62 187 GLN A N 1
ATOM 1454 C CA . GLN A 1 187 ? 18.929 -23.358 -27.947 1.00 30.62 187 GLN A CA 1
ATOM 1455 C C . GLN A 1 187 ? 17.822 -22.291 -27.945 1.00 30.62 187 GLN A C 1
ATOM 1457 O O . GLN A 1 187 ? 17.104 -22.118 -26.971 1.00 30.62 187 GLN A O 1
ATOM 1462 N N . GLU A 1 188 ? 17.744 -21.600 -29.087 1.00 31.58 188 GLU A N 1
ATOM 1463 C CA . GLU A 1 188 ? 16.663 -20.747 -29.611 1.00 31.58 188 GLU A CA 1
ATOM 1464 C C . GLU A 1 188 ? 16.204 -19.499 -28.824 1.00 31.58 188 GLU A C 1
ATOM 1466 O O . GLU A 1 188 ? 15.783 -19.525 -27.673 1.00 31.58 188 GLU A O 1
ATOM 1471 N N . ARG A 1 189 ? 16.209 -18.355 -29.529 1.00 37.00 189 ARG A N 1
ATOM 1472 C CA . ARG A 1 189 ? 15.554 -17.115 -29.089 1.00 37.00 189 ARG A CA 1
ATOM 1473 C C . ARG A 1 189 ? 14.055 -17.198 -29.378 1.00 37.00 189 ARG A C 1
ATOM 1475 O O . ARG A 1 189 ? 13.656 -17.090 -30.537 1.00 37.00 189 ARG A O 1
ATOM 1482 N N . GLY A 1 190 ? 13.232 -17.304 -28.338 1.00 39.56 190 GLY A N 1
ATOM 1483 C CA . GLY A 1 190 ? 11.800 -17.014 -28.450 1.00 39.56 190 GLY A CA 1
ATOM 1484 C C . GLY A 1 190 ? 11.541 -15.510 -28.668 1.00 39.56 190 GLY A C 1
ATOM 1485 O O . GLY A 1 190 ? 12.323 -14.690 -28.183 1.00 39.56 190 GLY A O 1
ATOM 1486 N N . PRO A 1 191 ? 10.469 -15.115 -29.382 1.00 35.69 191 PRO A N 1
ATOM 1487 C CA . PRO A 1 191 ? 10.113 -13.707 -29.558 1.00 35.69 191 PRO A CA 1
ATOM 1488 C C . PRO A 1 191 ? 9.692 -13.064 -28.226 1.00 35.69 191 PRO A C 1
ATOM 1490 O O . PRO A 1 191 ? 8.889 -13.628 -27.483 1.00 35.69 191 PRO A O 1
ATOM 1493 N N . GLY A 1 192 ? 10.222 -11.872 -27.935 1.00 39.16 192 GLY A N 1
ATOM 1494 C CA . GLY A 1 192 ? 9.994 -11.170 -26.670 1.00 39.16 192 GLY A CA 1
ATOM 1495 C C . GLY A 1 192 ? 8.524 -10.844 -26.381 1.00 39.16 192 GLY A C 1
ATOM 1496 O O . GLY A 1 192 ? 7.793 -10.330 -27.230 1.00 39.16 192 GLY A O 1
ATOM 1497 N N . LEU A 1 193 ? 8.101 -11.106 -25.142 1.00 49.16 193 LEU A N 1
ATOM 1498 C CA . LEU A 1 193 ? 6.743 -10.860 -24.655 1.00 49.16 193 LEU A CA 1
ATOM 1499 C C . LEU A 1 193 ? 6.541 -9.372 -24.320 1.00 49.16 193 LEU A C 1
ATOM 1501 O O . LEU A 1 193 ? 6.504 -8.987 -23.155 1.00 49.16 193 LEU A O 1
ATOM 1505 N N . SER A 1 194 ? 6.373 -8.529 -25.343 1.00 62.25 194 SER A N 1
ATOM 1506 C CA . SER A 1 194 ? 6.221 -7.062 -25.229 1.00 62.25 194 SER A CA 1
ATOM 1507 C C . SER A 1 194 ? 4.963 -6.569 -24.483 1.00 62.25 194 SER A C 1
ATOM 1509 O O . SER A 1 194 ? 4.600 -5.400 -24.592 1.00 62.25 194 SER A O 1
ATOM 1511 N N . TRP A 1 195 ? 4.244 -7.463 -23.806 1.00 73.62 195 TRP A N 1
ATOM 1512 C CA . TRP A 1 195 ? 2.967 -7.228 -23.130 1.00 73.62 195 TRP A CA 1
ATOM 1513 C C . TRP A 1 195 ? 3.038 -7.436 -21.610 1.00 73.62 195 TRP A C 1
ATOM 1515 O O . TRP A 1 195 ? 2.068 -7.130 -20.920 1.00 73.62 195 TRP A O 1
ATOM 1525 N N . VAL A 1 196 ? 4.162 -7.925 -21.072 1.00 78.38 196 VAL A N 1
ATOM 1526 C CA . VAL A 1 196 ? 4.359 -8.056 -19.622 1.00 78.38 196 VAL A CA 1
ATOM 1527 C C . VAL A 1 196 ? 5.104 -6.820 -19.106 1.00 78.38 196 VAL A C 1
ATOM 1529 O O . VAL A 1 196 ? 6.273 -6.612 -19.416 1.00 78.38 196 VAL A O 1
ATOM 1532 N N . GLY A 1 197 ? 4.438 -5.975 -18.318 1.00 82.81 197 GLY A N 1
ATOM 1533 C CA . GLY A 1 197 ? 5.081 -4.806 -17.704 1.00 82.81 197 GLY A CA 1
ATOM 1534 C C . GLY A 1 197 ? 5.944 -5.194 -16.499 1.00 82.81 197 GLY A C 1
ATOM 1535 O O . GLY A 1 197 ? 5.554 -6.061 -15.721 1.00 82.81 197 GLY A O 1
ATOM 1536 N N . GLY A 1 198 ? 7.089 -4.534 -16.290 1.00 85.44 198 GLY A N 1
ATOM 1537 C CA . GLY A 1 198 ? 8.037 -4.860 -15.208 1.00 85.44 198 GLY A CA 1
ATOM 1538 C C . GLY A 1 198 ? 7.430 -4.971 -13.796 1.00 85.44 198 GLY A C 1
ATOM 1539 O O . GLY A 1 198 ? 7.808 -5.862 -13.038 1.00 85.44 198 GLY A O 1
ATOM 1540 N N . ARG A 1 199 ? 6.431 -4.145 -13.454 1.00 92.62 199 ARG A N 1
ATOM 1541 C CA . ARG A 1 199 ? 5.707 -4.197 -12.162 1.00 92.62 199 ARG A CA 1
ATOM 1542 C C . ARG A 1 199 ? 4.633 -5.294 -12.046 1.00 92.62 199 ARG A C 1
ATOM 1544 O O . ARG A 1 199 ? 4.082 -5.480 -10.972 1.00 92.62 199 ARG A O 1
ATOM 1551 N N . TYR A 1 200 ? 4.374 -6.023 -13.132 1.00 93.56 200 TYR A N 1
ATOM 1552 C CA . TYR A 1 200 ? 3.462 -7.175 -13.232 1.00 93.56 200 TYR A CA 1
ATOM 1553 C C . TYR A 1 200 ? 4.230 -8.453 -13.636 1.00 93.56 200 TYR A C 1
ATOM 1555 O O . TYR A 1 200 ? 3.682 -9.372 -14.241 1.00 93.56 200 TYR A O 1
ATOM 1563 N N . SER A 1 201 ? 5.542 -8.492 -13.380 1.00 90.44 201 SER A N 1
ATOM 1564 C CA . SER A 1 201 ? 6.456 -9.443 -14.023 1.00 90.44 201 SER A CA 1
ATOM 1565 C C . SER A 1 201 ? 6.752 -10.716 -13.232 1.00 90.44 201 SER A C 1
ATOM 1567 O O . SER A 1 201 ? 7.251 -11.677 -13.819 1.00 90.44 201 SER A O 1
ATOM 1569 N N . LEU A 1 202 ? 6.444 -10.765 -11.928 1.00 94.75 202 LEU A N 1
ATOM 1570 C CA . LEU A 1 202 ? 6.840 -11.873 -11.040 1.00 94.75 202 LEU A CA 1
ATOM 1571 C C . LEU A 1 202 ? 6.268 -13.237 -11.454 1.00 94.75 202 LEU A C 1
ATOM 1573 O O . LEU A 1 202 ? 6.811 -14.272 -11.083 1.00 94.75 202 LEU A O 1
ATOM 1577 N N . TRP A 1 203 ? 5.193 -13.230 -12.243 1.00 92.88 203 TRP A N 1
ATOM 1578 C CA . TRP A 1 203 ? 4.536 -14.408 -12.811 1.00 92.88 203 TRP A CA 1
ATOM 1579 C C . TRP A 1 203 ? 5.324 -15.049 -13.974 1.00 92.88 203 TRP A C 1
ATOM 1581 O O . TRP A 1 203 ? 4.991 -16.141 -14.424 1.00 92.88 203 TRP A O 1
ATOM 1591 N N . SER A 1 204 ? 6.346 -14.358 -14.491 1.00 86.62 204 SER A N 1
ATOM 1592 C CA . SER A 1 204 ? 7.157 -14.754 -15.652 1.00 86.62 204 SER A CA 1
ATOM 1593 C C . SER A 1 204 ? 8.526 -15.329 -15.244 1.00 86.62 204 SER A C 1
ATOM 1595 O O . SER A 1 204 ? 8.757 -15.644 -14.079 1.00 86.62 204 SER A O 1
ATOM 1597 N N . ALA A 1 205 ? 9.479 -15.413 -16.183 1.00 82.88 205 ALA A N 1
ATOM 1598 C CA . ALA A 1 205 ? 10.869 -15.803 -15.914 1.00 82.88 205 ALA A CA 1
ATOM 1599 C C . ALA A 1 205 ? 11.568 -14.938 -14.838 1.00 82.88 205 ALA A C 1
ATOM 1601 O O . ALA A 1 205 ? 12.494 -15.411 -14.180 1.00 82.88 205 ALA A O 1
ATOM 1602 N N . ILE A 1 206 ? 11.100 -13.703 -14.608 1.00 83.50 206 ILE A N 1
ATOM 1603 C CA . ILE A 1 206 ? 11.543 -12.841 -13.496 1.00 83.50 206 ILE A CA 1
ATOM 1604 C C . ILE A 1 206 ? 11.309 -13.516 -12.128 1.00 83.50 206 ILE A C 1
ATOM 1606 O O . ILE A 1 206 ? 12.097 -13.336 -11.201 1.00 83.50 206 ILE A O 1
ATOM 1610 N N . GLY A 1 207 ? 10.271 -14.351 -12.014 1.00 89.25 207 GLY A N 1
ATOM 1611 C CA . GLY A 1 207 ? 9.937 -15.130 -10.823 1.00 89.25 207 GLY A CA 1
ATOM 1612 C C . GLY A 1 207 ? 10.865 -16.311 -10.522 1.00 89.25 207 GLY A C 1
ATOM 1613 O O . GLY A 1 207 ? 10.623 -17.012 -9.541 1.00 89.25 207 GLY A O 1
ATOM 1614 N N . LEU A 1 208 ? 11.930 -16.560 -11.301 1.00 83.81 208 LEU A N 1
ATOM 1615 C CA . LEU A 1 208 ? 12.800 -17.721 -11.067 1.00 83.81 208 LEU A CA 1
ATOM 1616 C C . LEU A 1 208 ? 13.403 -17.745 -9.655 1.00 83.81 208 LEU A C 1
ATOM 1618 O O . LEU A 1 208 ? 13.509 -18.815 -9.063 1.00 83.81 208 LEU A O 1
ATOM 1622 N N . SER A 1 209 ? 13.771 -16.595 -9.086 1.00 88.31 209 SER A N 1
ATOM 1623 C CA . SER A 1 209 ? 14.286 -16.533 -7.710 1.00 88.31 209 SER A CA 1
ATOM 1624 C C . SER A 1 209 ? 13.269 -17.052 -6.683 1.00 88.31 209 SER A C 1
ATOM 1626 O O . SER A 1 209 ? 13.659 -17.684 -5.704 1.00 88.31 209 SER A O 1
ATOM 1628 N N . ILE A 1 210 ? 11.969 -16.868 -6.942 1.00 92.69 210 ILE A N 1
ATOM 1629 C CA . ILE A 1 210 ? 10.874 -17.434 -6.147 1.00 92.69 210 ILE A CA 1
ATOM 1630 C C . ILE A 1 210 ? 10.857 -18.956 -6.329 1.00 92.69 210 ILE A C 1
ATOM 1632 O O . ILE A 1 210 ? 10.930 -19.686 -5.344 1.00 92.69 210 ILE A O 1
ATOM 1636 N N . ALA A 1 211 ? 10.832 -19.441 -7.574 1.00 91.44 211 ALA A N 1
ATOM 1637 C CA . ALA A 1 211 ? 10.801 -20.874 -7.879 1.00 91.44 211 ALA A CA 1
ATOM 1638 C C . ALA A 1 211 ? 12.024 -21.643 -7.336 1.00 91.44 211 ALA A C 1
ATOM 1640 O O . ALA A 1 211 ? 11.874 -22.765 -6.858 1.00 91.44 211 ALA A O 1
ATOM 1641 N N . LEU A 1 212 ? 13.215 -21.036 -7.341 1.00 88.75 212 LEU A N 1
ATOM 1642 C CA . LEU A 1 212 ? 14.422 -21.592 -6.719 1.00 88.75 212 LEU A CA 1
ATOM 1643 C C . LEU A 1 212 ? 14.336 -21.614 -5.186 1.00 88.75 212 LEU A C 1
ATOM 1645 O O . LEU A 1 212 ? 14.854 -22.536 -4.564 1.00 88.75 212 LEU A O 1
ATOM 1649 N N . HIS A 1 213 ? 13.691 -20.619 -4.570 1.00 93.88 213 HIS A N 1
ATOM 1650 C CA . HIS A 1 213 ? 13.601 -20.513 -3.113 1.00 93.88 213 HIS A CA 1
ATOM 1651 C C . HIS A 1 213 ? 12.522 -21.416 -2.496 1.00 93.88 213 HIS A C 1
ATOM 1653 O O . HIS A 1 213 ? 12.740 -21.970 -1.420 1.00 93.88 213 HIS A O 1
ATOM 1659 N N . VAL A 1 214 ? 11.363 -21.572 -3.152 1.00 94.50 214 VAL A N 1
ATOM 1660 C CA . VAL A 1 214 ? 10.230 -22.362 -2.621 1.00 94.50 214 VAL A CA 1
ATOM 1661 C C . VAL A 1 214 ? 9.940 -23.661 -3.382 1.00 94.50 214 VAL A C 1
ATOM 1663 O O . VAL A 1 214 ? 9.063 -24.416 -2.964 1.00 94.50 214 VAL A O 1
ATOM 1666 N N . GLY A 1 215 ? 10.662 -23.947 -4.466 1.00 95.81 215 GLY A N 1
ATOM 1667 C CA . GLY A 1 215 ? 10.392 -25.071 -5.366 1.00 95.81 215 GLY A CA 1
ATOM 1668 C C . GLY A 1 215 ? 9.317 -24.753 -6.412 1.00 95.81 215 GLY A C 1
ATOM 1669 O O . GLY A 1 215 ? 8.425 -23.929 -6.188 1.00 95.81 215 GLY A O 1
ATOM 1670 N N . PHE A 1 216 ? 9.394 -25.420 -7.569 1.00 94.06 216 PHE A N 1
ATOM 1671 C CA . PHE A 1 216 ? 8.524 -25.121 -8.710 1.00 94.06 216 PHE A CA 1
ATOM 1672 C C . PHE A 1 216 ? 7.043 -25.408 -8.413 1.00 94.06 216 PHE A C 1
ATOM 1674 O O . PHE A 1 216 ? 6.213 -24.556 -8.695 1.00 94.06 216 PHE A O 1
ATOM 1681 N N . ASP A 1 217 ? 6.708 -26.496 -7.714 1.00 96.88 217 ASP A N 1
ATOM 1682 C CA . ASP A 1 217 ? 5.334 -26.843 -7.304 1.00 96.88 217 ASP A CA 1
ATOM 1683 C C . ASP A 1 217 ? 4.643 -25.733 -6.478 1.00 96.88 217 ASP A C 1
ATOM 1685 O O . ASP A 1 217 ? 3.428 -25.524 -6.547 1.00 96.88 217 ASP A O 1
ATOM 1689 N N . ASN A 1 218 ? 5.410 -24.997 -5.665 1.00 96.69 218 ASN A N 1
ATOM 1690 C CA . ASN A 1 218 ? 4.897 -23.856 -4.903 1.00 96.69 218 ASN A CA 1
ATOM 1691 C C . ASN A 1 218 ? 4.784 -22.596 -5.775 1.00 96.69 218 ASN A C 1
ATOM 1693 O O . ASN A 1 218 ? 3.882 -21.786 -5.559 1.00 96.69 218 ASN A O 1
ATOM 1697 N N . PHE A 1 219 ? 5.649 -22.442 -6.780 1.00 96.69 219 PHE A N 1
ATOM 1698 C CA . PHE A 1 219 ? 5.512 -21.403 -7.800 1.00 96.69 219 PHE A CA 1
ATOM 1699 C C . PHE A 1 219 ? 4.290 -21.659 -8.702 1.00 96.69 219 PHE A C 1
ATOM 1701 O O . PHE A 1 219 ? 3.498 -20.750 -8.921 1.00 96.69 219 PHE A O 1
ATOM 1708 N N . GLU A 1 220 ? 4.025 -22.898 -9.121 1.00 96.44 220 GLU A N 1
ATOM 1709 C CA . GLU A 1 220 ? 2.801 -23.263 -9.849 1.00 96.44 220 GLU A CA 1
ATOM 1710 C C . GLU A 1 220 ? 1.535 -23.020 -9.019 1.00 96.44 220 GLU A C 1
ATOM 1712 O O . GLU A 1 220 ? 0.530 -22.541 -9.549 1.00 96.44 220 GLU A O 1
ATOM 1717 N N . GLN A 1 221 ? 1.571 -23.267 -7.704 1.00 97.25 221 GLN A N 1
ATOM 1718 C CA . GLN A 1 221 ? 0.478 -22.876 -6.807 1.00 97.25 221 GLN A CA 1
ATOM 1719 C C . GLN A 1 221 ? 0.288 -21.355 -6.746 1.00 97.25 221 GLN A C 1
ATOM 1721 O O . GLN A 1 221 ? -0.855 -20.900 -6.747 1.00 97.25 221 GLN A O 1
ATOM 1726 N N . LEU A 1 222 ? 1.372 -20.570 -6.718 1.00 98.06 222 LEU A N 1
ATOM 1727 C CA . LEU A 1 222 ? 1.328 -19.104 -6.785 1.00 98.06 222 LEU A CA 1
ATOM 1728 C C . LEU A 1 222 ? 0.660 -18.628 -8.090 1.00 98.06 222 LEU A C 1
ATOM 1730 O O . LEU A 1 222 ? -0.277 -17.830 -8.030 1.00 98.06 222 LEU A O 1
ATOM 1734 N N . LEU A 1 223 ? 1.062 -19.181 -9.242 1.00 97.50 223 LEU A N 1
ATOM 1735 C CA . LEU A 1 223 ? 0.427 -18.913 -10.542 1.00 97.50 223 LEU A CA 1
ATOM 1736 C C . LEU A 1 223 ? -1.056 -19.329 -10.554 1.00 97.50 223 LEU A C 1
ATOM 1738 O O . LEU A 1 223 ? -1.914 -18.579 -11.014 1.00 97.50 223 LEU A O 1
ATOM 1742 N N . SER A 1 224 ? -1.378 -20.502 -10.004 1.00 97.31 224 SER A N 1
ATOM 1743 C CA . SER A 1 224 ? -2.749 -21.030 -9.934 1.00 97.31 224 SER A CA 1
ATOM 1744 C C . SER A 1 224 ? -3.670 -20.162 -9.071 1.00 97.31 224 SER A C 1
ATOM 1746 O O . SER A 1 224 ? -4.850 -20.006 -9.385 1.00 97.31 224 SER A O 1
ATOM 1748 N N . GLY A 1 225 ? -3.132 -19.568 -8.003 1.00 97.88 225 GLY A N 1
ATOM 1749 C CA . GLY A 1 225 ? -3.842 -18.619 -7.152 1.00 97.88 225 GLY A CA 1
ATOM 1750 C C . GLY A 1 225 ? -4.212 -17.330 -7.879 1.00 97.88 225 GLY A C 1
ATOM 1751 O O . GLY A 1 225 ? -5.361 -16.889 -7.807 1.00 97.88 225 GLY A O 1
ATOM 1752 N N . ALA A 1 226 ? -3.260 -16.761 -8.623 1.00 98.00 226 ALA A N 1
ATOM 1753 C CA . ALA A 1 226 ? -3.510 -15.608 -9.485 1.00 98.00 226 ALA A CA 1
ATOM 1754 C C . ALA A 1 226 ? -4.548 -15.941 -10.565 1.00 98.00 226 ALA A C 1
ATOM 1756 O O . ALA A 1 226 ? -5.568 -15.264 -10.667 1.00 98.00 226 ALA A O 1
ATOM 1757 N N . HIS A 1 227 ? -4.372 -17.068 -11.264 1.00 97.69 227 HIS A N 1
ATOM 1758 C CA . HIS A 1 227 ? -5.304 -17.517 -12.296 1.00 97.69 227 HIS A CA 1
ATOM 1759 C C . HIS A 1 227 ? -6.736 -17.706 -11.777 1.00 97.69 227 HIS A C 1
ATOM 1761 O O . HIS A 1 227 ? -7.704 -17.360 -12.451 1.00 97.69 227 HIS A O 1
ATOM 1767 N N . TRP A 1 228 ? -6.902 -18.230 -10.561 1.00 98.12 228 TRP A N 1
ATOM 1768 C CA . TRP A 1 228 ? -8.223 -18.336 -9.946 1.00 98.12 228 TRP A CA 1
ATOM 1769 C C . TRP A 1 228 ? -8.861 -16.957 -9.705 1.00 98.12 228 TRP A C 1
ATOM 1771 O O . TRP A 1 228 ? -10.054 -16.774 -9.966 1.00 98.12 228 TRP A O 1
ATOM 1781 N N . MET A 1 229 ? -8.071 -15.970 -9.270 1.00 98.19 229 MET A N 1
ATOM 1782 C CA . MET A 1 229 ? -8.537 -14.590 -9.115 1.00 98.19 229 MET A CA 1
ATOM 1783 C C . MET A 1 229 ? -8.868 -13.942 -10.468 1.00 98.19 229 MET A C 1
ATOM 1785 O O . MET A 1 229 ? -9.853 -13.210 -10.542 1.00 98.19 229 MET A O 1
ATOM 1789 N N . ASP A 1 230 ? -8.142 -14.266 -11.544 1.00 97.81 230 ASP A N 1
ATOM 1790 C CA . ASP A 1 230 ? -8.482 -13.840 -12.910 1.00 97.81 230 ASP A CA 1
ATOM 1791 C C . ASP A 1 230 ? -9.857 -14.367 -13.338 1.00 97.81 230 ASP A C 1
ATOM 1793 O O . ASP A 1 230 ? -10.666 -13.622 -13.894 1.00 97.81 230 ASP A O 1
ATOM 1797 N N . GLN A 1 231 ? -10.156 -15.645 -13.066 1.00 98.00 231 GLN A N 1
ATOM 1798 C CA . GLN A 1 231 ? -11.461 -16.229 -13.394 1.00 98.00 231 GLN A CA 1
ATOM 1799 C C . GLN A 1 231 ? -12.584 -15.589 -12.578 1.00 98.00 231 GLN A C 1
ATOM 1801 O O . GLN A 1 231 ? -13.628 -15.259 -13.144 1.00 98.00 231 GLN A O 1
ATOM 1806 N N . HIS A 1 232 ? -12.375 -15.362 -11.278 1.00 96.44 232 HIS A N 1
ATOM 1807 C CA . HIS A 1 232 ? -13.322 -14.624 -10.436 1.00 96.44 232 HIS A CA 1
ATOM 1808 C C . HIS A 1 232 ? -13.544 -13.201 -10.968 1.00 96.44 232 HIS A C 1
ATOM 1810 O O . HIS A 1 232 ? -14.683 -12.811 -11.218 1.00 96.44 232 HIS A O 1
ATOM 1816 N N . PHE A 1 233 ? -12.472 -12.451 -11.231 1.00 97.75 233 PHE A N 1
ATOM 1817 C CA . PHE A 1 233 ? -12.549 -11.098 -11.779 1.00 97.75 233 PHE A CA 1
ATOM 1818 C C . PHE A 1 233 ? -13.282 -11.050 -13.129 1.00 97.75 233 PHE A C 1
ATOM 1820 O O . PHE A 1 233 ? -14.109 -10.165 -13.350 1.00 97.75 233 PHE A O 1
ATOM 1827 N N . ARG A 1 234 ? -13.023 -12.015 -14.017 1.00 97.62 234 ARG A N 1
ATOM 1828 C CA . ARG A 1 234 ? -13.600 -12.069 -15.366 1.00 97.62 234 ARG A CA 1
ATOM 1829 C C . ARG A 1 234 ? -15.073 -12.485 -15.395 1.00 97.62 234 ARG A C 1
ATOM 1831 O O . ARG A 1 234 ? -15.792 -12.066 -16.300 1.00 97.62 234 ARG A O 1
ATOM 1838 N N . THR A 1 235 ? -15.504 -13.355 -14.478 1.00 96.25 235 THR A N 1
ATOM 1839 C CA . THR A 1 235 ? -16.815 -14.033 -14.560 1.00 96.25 235 THR A CA 1
ATOM 1840 C C . THR A 1 235 ? -17.818 -13.611 -13.490 1.00 96.25 235 THR A C 1
ATOM 1842 O O . THR A 1 235 ? -19.023 -13.749 -13.709 1.00 96.25 235 THR A O 1
ATOM 1845 N N . MET A 1 236 ? -17.367 -13.080 -12.350 1.00 95.88 236 MET A N 1
ATOM 1846 C CA . MET A 1 236 ? -18.261 -12.740 -11.246 1.00 95.88 236 MET A CA 1
ATOM 1847 C C . MET A 1 236 ? -19.013 -11.421 -11.510 1.00 95.88 236 MET A C 1
ATOM 1849 O O . MET A 1 236 ? -18.369 -10.425 -11.863 1.00 95.88 236 MET A O 1
ATOM 1853 N N . PRO A 1 237 ? -20.346 -11.360 -11.284 1.00 96.75 237 PRO A N 1
ATOM 1854 C CA . PRO A 1 237 ? -21.121 -10.121 -11.368 1.00 96.75 237 PRO A CA 1
ATOM 1855 C C . PRO A 1 237 ? -20.503 -8.992 -10.541 1.00 96.75 237 PRO A C 1
ATOM 1857 O O . PRO A 1 237 ? -20.041 -9.226 -9.422 1.00 96.75 237 PRO A O 1
ATOM 1860 N N . LEU A 1 238 ? -20.499 -7.772 -11.089 1.00 95.88 238 LEU A N 1
ATOM 1861 C CA . LEU A 1 238 ? -19.754 -6.618 -10.565 1.00 95.88 238 LEU A CA 1
ATOM 1862 C C . LEU A 1 238 ? -20.038 -6.345 -9.078 1.00 95.88 238 LEU A C 1
ATOM 1864 O O . LEU A 1 238 ? -19.124 -6.063 -8.309 1.00 95.88 238 LEU A O 1
ATOM 1868 N N . GLU A 1 239 ? -21.290 -6.500 -8.650 1.00 94.31 239 GLU A N 1
ATOM 1869 C CA . GLU A 1 239 ? -21.747 -6.289 -7.274 1.00 94.31 239 GLU A CA 1
ATOM 1870 C C . GLU A 1 239 ? -21.276 -7.359 -6.266 1.00 94.31 239 GLU A C 1
ATOM 1872 O O . GLU A 1 239 ? -21.481 -7.208 -5.061 1.00 94.31 239 GLU A O 1
ATOM 1877 N N . LYS A 1 240 ? -20.626 -8.428 -6.744 1.00 92.88 240 LYS A N 1
ATOM 1878 C CA . LYS A 1 240 ? -19.975 -9.492 -5.956 1.00 92.88 240 LYS A CA 1
ATOM 1879 C C . LYS A 1 240 ? -18.503 -9.694 -6.348 1.00 92.88 240 LYS A C 1
ATOM 1881 O O . LYS A 1 240 ? -17.863 -10.653 -5.918 1.00 92.88 240 LYS A O 1
ATOM 1886 N N . ASN A 1 241 ? -17.957 -8.815 -7.181 1.00 95.94 241 ASN A N 1
ATOM 1887 C CA . ASN A 1 241 ? -16.618 -8.935 -7.734 1.00 95.94 241 ASN A CA 1
ATOM 1888 C C . ASN A 1 241 ? -15.631 -8.167 -6.840 1.00 95.94 241 ASN A C 1
ATOM 1890 O O . ASN A 1 241 ? -15.546 -6.942 -6.896 1.00 95.94 241 ASN A O 1
ATOM 1894 N N . ALA A 1 242 ? -14.931 -8.884 -5.954 1.00 95.75 242 ALA A N 1
ATOM 1895 C CA . ALA A 1 242 ? -14.049 -8.286 -4.943 1.00 95.75 242 ALA A CA 1
ATOM 1896 C C . ALA A 1 242 ? -13.063 -7.208 -5.477 1.00 95.75 242 ALA A C 1
ATOM 1898 O O . ALA A 1 242 ? -13.089 -6.111 -4.913 1.00 95.75 242 ALA A O 1
ATOM 1899 N N . PRO A 1 243 ? -12.282 -7.422 -6.561 1.00 98.25 243 PRO A N 1
ATOM 1900 C CA . PRO A 1 243 ? -11.479 -6.357 -7.179 1.00 98.25 243 PRO A CA 1
ATOM 1901 C C . PRO A 1 243 ? -12.272 -5.097 -7.556 1.00 98.25 243 PRO A C 1
ATOM 1903 O O . PRO A 1 243 ? -11.839 -3.985 -7.256 1.00 98.25 243 PRO A O 1
ATOM 1906 N N . VAL A 1 244 ? -13.456 -5.253 -8.161 1.00 98.19 244 VAL A N 1
ATOM 1907 C CA . VAL A 1 244 ? -14.327 -4.130 -8.560 1.00 98.19 244 VAL A CA 1
ATOM 1908 C C . VAL A 1 244 ? -14.852 -3.375 -7.336 1.00 98.19 244 VAL A C 1
ATOM 1910 O O . VAL A 1 244 ? -14.829 -2.147 -7.319 1.00 98.19 244 VAL A O 1
ATOM 1913 N N . LEU A 1 245 ? -15.288 -4.084 -6.291 1.00 98.06 245 LEU A N 1
ATOM 1914 C CA . LEU A 1 245 ? -15.776 -3.464 -5.053 1.00 98.06 245 LEU A CA 1
ATOM 1915 C C . LEU A 1 245 ? -14.668 -2.672 -4.338 1.00 98.06 245 LEU A C 1
ATOM 1917 O O . LEU A 1 245 ? -14.901 -1.534 -3.927 1.00 98.06 245 LEU A O 1
ATOM 1921 N N . LEU A 1 246 ? -13.457 -3.236 -4.242 1.00 98.50 246 LEU A N 1
ATOM 1922 C CA . LEU A 1 246 ? -12.282 -2.553 -3.688 1.00 98.50 246 LEU A CA 1
ATOM 1923 C C . LEU A 1 246 ? -11.902 -1.319 -4.521 1.00 98.50 246 LEU A C 1
ATOM 1925 O O . LEU A 1 246 ? -11.642 -0.253 -3.961 1.00 98.50 246 LEU A O 1
ATOM 1929 N N . ALA A 1 247 ? -11.920 -1.437 -5.852 1.00 98.62 247 ALA A N 1
ATOM 1930 C CA . ALA A 1 247 ? -11.635 -0.331 -6.757 1.00 98.62 247 ALA A CA 1
ATOM 1931 C C . ALA A 1 247 ? -12.628 0.824 -6.572 1.00 98.62 247 ALA A C 1
ATOM 1933 O O . ALA A 1 247 ? -12.197 1.957 -6.352 1.00 98.62 247 ALA A O 1
ATOM 1934 N N . LEU A 1 248 ? -13.937 0.539 -6.596 1.00 98.56 248 LEU A N 1
ATOM 1935 C CA . LEU A 1 248 ? -15.008 1.533 -6.459 1.00 98.56 248 LEU A CA 1
ATOM 1936 C C . LEU A 1 248 ? -15.011 2.229 -5.091 1.00 98.56 248 LEU A C 1
ATOM 1938 O O . LEU A 1 248 ? -15.292 3.424 -5.021 1.00 98.56 248 LEU A O 1
ATOM 1942 N N . LEU A 1 249 ? -14.660 1.525 -4.012 1.00 98.19 249 LEU A N 1
ATOM 1943 C CA . LEU A 1 249 ? -14.463 2.151 -2.700 1.00 98.19 249 LEU A CA 1
ATOM 1944 C C . LEU A 1 249 ? -13.241 3.075 -2.689 1.00 98.19 249 LEU A C 1
ATOM 1946 O O . LEU A 1 249 ? -13.311 4.164 -2.125 1.00 98.19 249 LEU A O 1
ATOM 1950 N N . GLY A 1 250 ? -12.155 2.694 -3.365 1.00 98.00 250 GLY A N 1
ATOM 1951 C CA . GLY A 1 250 ? -11.022 3.590 -3.589 1.00 98.00 250 GLY A CA 1
ATOM 1952 C C . GLY A 1 250 ? -11.421 4.844 -4.378 1.00 98.00 250 GLY A C 1
ATOM 1953 O O . GLY A 1 250 ? -11.148 5.945 -3.912 1.00 98.00 250 GLY A O 1
ATOM 1954 N N . ILE A 1 251 ? -12.150 4.701 -5.496 1.00 98.56 251 ILE A N 1
ATOM 1955 C CA . ILE A 1 251 ? -12.706 5.834 -6.268 1.00 98.56 251 ILE A CA 1
ATOM 1956 C C . ILE A 1 251 ? -13.551 6.743 -5.366 1.00 98.56 251 ILE A C 1
ATOM 1958 O O . ILE A 1 251 ? -13.400 7.961 -5.400 1.00 98.56 251 ILE A O 1
ATOM 1962 N N . TRP A 1 252 ? -14.413 6.173 -4.522 1.00 98.56 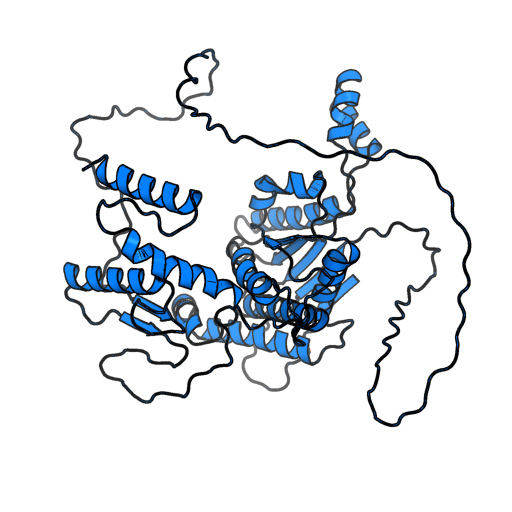252 TRP A N 1
ATOM 1963 C CA . TRP A 1 252 ? -15.251 6.939 -3.599 1.00 98.56 252 TRP A CA 1
ATOM 1964 C C . TRP A 1 252 ? -14.423 7.793 -2.626 1.00 98.56 252 TRP A C 1
ATOM 1966 O O . TRP A 1 252 ? -14.675 8.991 -2.487 1.00 98.56 252 TRP A O 1
ATOM 1976 N N . TYR A 1 253 ? -13.395 7.227 -1.990 1.00 98.44 253 TYR A N 1
ATOM 1977 C CA . TYR A 1 253 ? -12.569 8.004 -1.064 1.00 98.44 253 TYR A CA 1
ATOM 1978 C C . TYR A 1 253 ? -11.640 9.000 -1.772 1.00 98.44 253 TYR A C 1
ATOM 1980 O O . TYR A 1 253 ? -11.496 10.128 -1.303 1.00 98.44 253 TYR A O 1
ATOM 1988 N N . ILE A 1 254 ? -11.061 8.634 -2.915 1.00 98.69 254 ILE A N 1
ATOM 1989 C CA . ILE A 1 254 ? -10.162 9.497 -3.693 1.00 98.69 254 ILE A CA 1
ATOM 1990 C C . ILE A 1 254 ? -10.937 10.663 -4.319 1.00 98.69 254 ILE A C 1
ATOM 1992 O O . ILE A 1 254 ? -10.609 11.827 -4.098 1.00 98.69 254 ILE A O 1
ATOM 1996 N N . ASN A 1 255 ? -11.992 10.3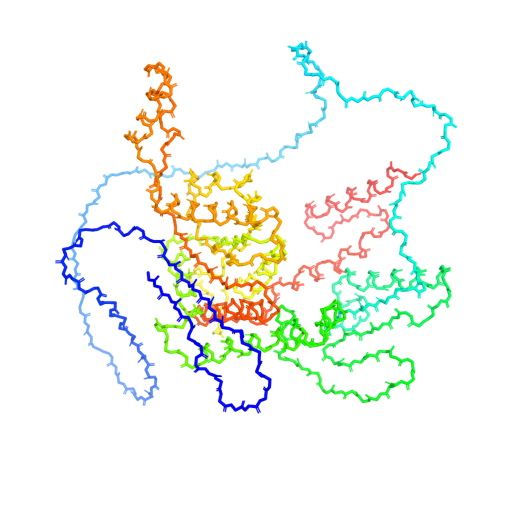71 -5.084 1.00 98.50 255 ASN A N 1
ATOM 1997 C CA . ASN A 1 255 ? -12.675 11.357 -5.921 1.00 98.50 255 ASN A CA 1
ATOM 1998 C C . ASN A 1 255 ? -13.839 12.075 -5.223 1.00 98.50 255 ASN A C 1
ATOM 2000 O O . ASN A 1 255 ? -14.201 13.162 -5.670 1.00 98.50 255 ASN A O 1
ATOM 2004 N N . CYS A 1 256 ? -14.420 11.518 -4.151 1.00 98.19 256 CYS A N 1
ATOM 2005 C CA . CYS A 1 256 ? -15.521 12.165 -3.419 1.00 98.19 256 CYS A CA 1
ATOM 2006 C C . CYS A 1 256 ? -15.119 12.676 -2.025 1.00 98.19 256 CYS A C 1
ATOM 2008 O O . CYS A 1 256 ? -15.634 13.709 -1.608 1.00 98.19 256 CYS A O 1
ATOM 2010 N N . PHE A 1 257 ? -14.187 12.013 -1.327 1.00 97.62 257 PHE A N 1
ATOM 2011 C CA . PHE A 1 257 ? -13.650 12.490 -0.038 1.00 97.62 257 PHE A CA 1
ATOM 2012 C C . PHE A 1 257 ? -12.288 13.196 -0.148 1.00 97.62 257 PHE A C 1
ATOM 2014 O O . PHE A 1 257 ? -11.836 13.776 0.836 1.00 97.62 257 PHE A O 1
ATOM 2021 N N . GLY A 1 258 ? -11.621 13.166 -1.308 1.00 98.12 258 GLY A N 1
ATOM 2022 C CA . GLY A 1 258 ? -10.305 13.792 -1.486 1.00 98.12 258 GLY A CA 1
ATOM 2023 C C . GLY A 1 258 ? -9.178 13.109 -0.701 1.00 98.12 258 GLY A C 1
ATOM 2024 O O . GLY A 1 258 ? -8.198 13.760 -0.351 1.00 98.12 258 GLY A O 1
ATOM 2025 N N . CYS A 1 259 ? -9.316 11.819 -0.379 1.00 98.56 259 CYS A N 1
ATOM 2026 C CA . CYS A 1 259 ? -8.298 11.063 0.349 1.00 98.56 259 CYS A CA 1
ATOM 2027 C C . CYS A 1 259 ? -7.078 10.797 -0.549 1.00 98.56 259 CYS A C 1
ATOM 2029 O O . CYS A 1 259 ? -7.137 9.969 -1.453 1.00 98.56 259 CYS A O 1
ATOM 2031 N N . GLU A 1 260 ? -5.966 11.481 -0.272 1.00 98.62 260 GLU A N 1
ATOM 2032 C CA . GLU A 1 260 ? -4.716 11.400 -1.049 1.00 98.62 260 GLU A CA 1
ATOM 2033 C C . GLU A 1 260 ? -3.970 10.057 -0.899 1.00 98.62 260 GLU A C 1
ATOM 2035 O O . GLU A 1 260 ? -3.129 9.723 -1.732 1.00 98.62 260 GLU A O 1
ATOM 2040 N N . THR A 1 261 ? -4.230 9.292 0.170 1.00 98.81 261 THR A N 1
ATOM 2041 C CA . THR A 1 261 ? -3.420 8.117 0.545 1.00 98.81 261 THR A CA 1
ATOM 2042 C C . THR A 1 261 ? -4.267 6.881 0.830 1.00 98.81 261 THR A C 1
ATOM 2044 O O . THR A 1 261 ? -5.351 7.009 1.398 1.00 98.81 261 THR A O 1
ATOM 2047 N N . HIS A 1 262 ? -3.727 5.695 0.547 1.00 98.81 262 HIS A N 1
ATOM 2048 C CA . HIS A 1 262 ? -4.331 4.393 0.850 1.00 98.81 262 HIS A CA 1
ATOM 2049 C C . HIS A 1 262 ? -3.339 3.540 1.652 1.00 98.81 262 HIS A C 1
ATOM 2051 O O . HIS A 1 262 ? -2.242 3.253 1.171 1.00 98.81 262 HIS A O 1
ATOM 2057 N N . ALA A 1 263 ? -3.707 3.130 2.868 1.00 98.75 263 ALA A N 1
ATOM 2058 C CA . ALA A 1 263 ? -2.824 2.348 3.733 1.00 98.75 263 ALA A CA 1
ATOM 2059 C C . ALA A 1 263 ? -3.049 0.834 3.564 1.00 98.75 263 ALA A C 1
ATOM 2061 O O . ALA A 1 263 ? -4.184 0.364 3.613 1.00 98.75 263 ALA A O 1
ATOM 2062 N N . MET A 1 264 ? -1.975 0.057 3.415 1.00 98.69 264 MET A N 1
ATOM 2063 C CA . MET A 1 264 ? -2.003 -1.411 3.334 1.00 98.69 264 MET A CA 1
ATOM 2064 C C . MET A 1 264 ? -1.299 -2.009 4.553 1.00 98.69 264 MET A C 1
ATOM 2066 O O . MET A 1 264 ? -0.089 -1.870 4.716 1.00 98.69 264 MET A O 1
ATOM 2070 N N . LEU A 1 265 ? -2.066 -2.654 5.432 1.00 98.62 265 LEU A N 1
ATOM 2071 C CA . LEU A 1 265 ? -1.668 -2.986 6.801 1.00 98.62 265 LEU A CA 1
ATOM 2072 C C . LEU A 1 265 ? -1.813 -4.502 7.045 1.00 98.62 265 LEU A C 1
ATOM 2074 O O . LEU A 1 265 ? -2.802 -4.948 7.637 1.00 98.62 265 LEU A O 1
ATOM 2078 N N . PRO A 1 266 ? -0.866 -5.331 6.564 1.00 98.38 266 PRO A N 1
ATOM 2079 C CA . PRO A 1 266 ? -0.920 -6.775 6.747 1.00 98.38 266 PRO A CA 1
ATOM 2080 C C . PRO A 1 266 ? -0.489 -7.184 8.161 1.00 98.38 266 PRO A C 1
ATOM 2082 O O . PRO A 1 266 ? 0.625 -6.925 8.595 1.00 98.38 266 PRO A O 1
ATOM 2085 N N . TYR A 1 267 ? -1.344 -7.888 8.889 1.00 98.44 267 TYR A N 1
ATOM 2086 C CA . TYR A 1 267 ? -1.051 -8.492 10.191 1.00 98.44 267 TYR A CA 1
ATOM 2087 C C . TYR A 1 267 ? -0.378 -9.857 9.987 1.00 98.44 267 TYR A C 1
ATOM 2089 O O . TYR A 1 267 ? -0.851 -10.891 10.453 1.00 98.44 267 TYR A O 1
ATOM 2097 N N . ASP A 1 268 ? 0.715 -9.848 9.226 1.00 97.94 268 ASP A N 1
ATOM 2098 C CA . ASP A 1 268 ? 1.588 -10.987 8.972 1.00 97.94 268 ASP A CA 1
ATOM 2099 C C . ASP A 1 268 ? 2.998 -10.468 8.642 1.00 97.94 268 ASP A C 1
ATOM 2101 O O . ASP A 1 268 ? 3.166 -9.602 7.781 1.00 97.94 268 ASP A O 1
ATOM 2105 N N . GLN A 1 269 ? 4.018 -10.986 9.331 1.00 97.94 269 GLN A N 1
ATOM 2106 C CA . GLN A 1 269 ? 5.393 -10.499 9.192 1.00 97.94 269 GLN A CA 1
ATOM 2107 C C . GLN A 1 269 ? 6.057 -10.924 7.869 1.00 97.94 269 GLN A C 1
ATOM 2109 O O . GLN A 1 269 ? 6.951 -10.224 7.397 1.00 97.94 269 GLN A O 1
ATOM 2114 N N . TYR A 1 270 ? 5.619 -12.012 7.222 1.00 97.88 270 TYR A N 1
ATOM 2115 C CA . TYR A 1 270 ? 6.112 -12.378 5.887 1.00 97.88 270 TYR A CA 1
ATOM 2116 C C . TYR A 1 270 ? 5.625 -11.397 4.815 1.00 97.88 270 TYR A C 1
ATOM 2118 O O . TYR A 1 270 ? 6.301 -11.191 3.810 1.00 97.88 270 TYR A O 1
ATOM 2126 N N . LEU A 1 271 ? 4.501 -10.715 5.056 1.00 98.31 271 LEU A N 1
ATOM 2127 C CA . LEU A 1 271 ? 3.970 -9.668 4.181 1.00 98.31 271 LEU A CA 1
ATOM 2128 C C . LEU A 1 271 ? 4.594 -8.279 4.421 1.00 98.31 271 LEU A C 1
ATOM 2130 O O . LEU A 1 271 ? 4.090 -7.293 3.886 1.00 98.31 271 LEU A O 1
ATOM 2134 N N . HIS A 1 272 ? 5.712 -8.159 5.149 1.00 98.06 272 HIS A N 1
ATOM 2135 C CA . HIS A 1 272 ? 6.346 -6.858 5.430 1.00 98.06 272 HIS A CA 1
ATOM 2136 C C . HIS A 1 272 ? 6.785 -6.064 4.179 1.00 98.06 272 HIS A C 1
ATOM 2138 O O . HIS A 1 272 ? 6.960 -4.851 4.251 1.00 98.06 272 HIS A O 1
ATOM 2144 N N . ARG A 1 273 ? 6.944 -6.712 3.014 1.00 98.06 273 ARG A N 1
ATOM 2145 C CA . ARG A 1 273 ? 7.205 -6.038 1.723 1.00 98.06 273 ARG A CA 1
ATOM 2146 C C . ARG A 1 273 ? 5.965 -5.865 0.840 1.00 98.06 273 ARG A C 1
ATOM 2148 O O . ARG A 1 273 ? 6.079 -5.263 -0.220 1.00 98.06 273 ARG A O 1
ATOM 2155 N N . PHE A 1 274 ? 4.789 -6.335 1.259 1.00 98.50 274 PHE A N 1
ATOM 2156 C CA . PHE A 1 274 ? 3.567 -6.325 0.444 1.00 98.50 274 PHE A CA 1
ATOM 2157 C C . PHE A 1 274 ? 3.088 -4.899 0.121 1.00 98.50 274 PHE A C 1
ATOM 2159 O O . PHE A 1 274 ? 2.788 -4.597 -1.031 1.00 98.50 274 PHE A O 1
ATOM 2166 N N . ALA A 1 275 ? 3.108 -3.989 1.103 1.00 98.12 275 ALA A N 1
ATOM 2167 C CA . ALA A 1 275 ? 2.797 -2.576 0.873 1.00 98.12 275 ALA A CA 1
ATOM 2168 C C . ALA A 1 275 ? 3.812 -1.909 -0.079 1.00 98.12 275 ALA A C 1
ATOM 2170 O O . ALA A 1 275 ? 3.420 -1.183 -0.987 1.00 98.12 275 ALA A O 1
ATOM 2171 N N . ALA A 1 276 ? 5.107 -2.209 0.072 1.00 97.94 276 ALA A N 1
ATOM 2172 C CA . ALA A 1 276 ? 6.166 -1.682 -0.793 1.00 97.94 276 ALA A CA 1
ATOM 2173 C C . ALA A 1 276 ? 6.127 -2.250 -2.227 1.00 97.94 276 ALA A C 1
ATOM 2175 O O . ALA A 1 276 ? 6.488 -1.556 -3.172 1.00 97.94 276 ALA A O 1
ATOM 2176 N N . TYR A 1 277 ? 5.653 -3.485 -2.416 1.00 98.44 277 TYR A N 1
ATOM 2177 C CA . TYR A 1 277 ? 5.373 -4.035 -3.745 1.00 98.44 277 TYR A CA 1
ATOM 2178 C C . TYR A 1 277 ? 4.248 -3.244 -4.435 1.00 98.44 277 TYR A C 1
ATOM 2180 O O . TYR A 1 277 ? 4.400 -2.795 -5.572 1.00 98.44 277 TYR A O 1
ATOM 2188 N N . PHE A 1 278 ? 3.153 -2.971 -3.718 1.00 98.62 278 PHE A N 1
ATOM 2189 C CA . PHE A 1 278 ? 2.033 -2.192 -4.256 1.00 98.62 278 PHE A CA 1
ATOM 2190 C C . PHE A 1 278 ? 2.262 -0.678 -4.325 1.00 98.62 278 PHE A C 1
ATOM 2192 O O . PHE A 1 278 ? 1.530 -0.006 -5.047 1.00 98.62 278 PHE A O 1
ATOM 2199 N N . GLN A 1 279 ? 3.317 -0.139 -3.708 1.00 98.44 279 GLN A N 1
ATOM 2200 C CA . GLN A 1 279 ? 3.812 1.199 -4.049 1.00 98.44 279 GLN A CA 1
ATOM 2201 C C . GLN A 1 279 ? 4.199 1.277 -5.525 1.00 98.44 279 GLN A C 1
ATOM 2203 O O . GLN A 1 279 ? 3.739 2.176 -6.221 1.00 98.44 279 GLN A O 1
ATOM 2208 N N . GLN A 1 280 ? 4.960 0.308 -6.042 1.00 97.06 280 GLN A N 1
ATOM 2209 C CA . GLN A 1 280 ? 5.217 0.257 -7.480 1.00 97.06 280 GLN A CA 1
ATOM 2210 C C . GLN A 1 280 ? 3.949 -0.133 -8.254 1.00 97.06 280 GLN A C 1
ATOM 2212 O O . GLN A 1 280 ? 3.577 0.554 -9.203 1.00 97.06 280 GLN A O 1
ATOM 2217 N N . GLY A 1 281 ? 3.265 -1.203 -7.831 1.00 97.31 281 GLY A N 1
ATOM 2218 C CA . GLY A 1 281 ? 2.093 -1.739 -8.529 1.00 97.31 281 GLY A CA 1
ATOM 2219 C C . GLY A 1 281 ? 0.979 -0.712 -8.768 1.00 97.31 281 GLY A C 1
ATOM 2220 O O . GLY A 1 281 ? 0.513 -0.582 -9.898 1.00 97.31 281 GLY A O 1
ATOM 2221 N N . ASP A 1 282 ? 0.570 0.039 -7.741 1.00 98.56 282 ASP A N 1
ATOM 2222 C CA . ASP A 1 282 ? -0.525 1.022 -7.810 1.00 98.56 282 ASP A CA 1
ATOM 2223 C C . ASP A 1 282 ? -0.011 2.386 -8.318 1.00 98.56 282 ASP A C 1
ATOM 2225 O O . ASP A 1 282 ? -0.490 2.894 -9.335 1.00 98.56 282 ASP A O 1
ATOM 2229 N N . MET A 1 283 ? 1.032 2.953 -7.690 1.00 98.69 283 MET A N 1
ATOM 2230 C CA . MET A 1 283 ? 1.444 4.344 -7.946 1.00 98.69 283 MET A CA 1
ATOM 2231 C C . MET A 1 283 ? 2.130 4.530 -9.308 1.00 98.69 283 MET A C 1
ATOM 2233 O O . MET A 1 283 ? 1.858 5.519 -9.985 1.00 98.69 283 MET A O 1
ATOM 2237 N N . GLU A 1 284 ? 2.976 3.593 -9.759 1.00 96.69 284 GLU A N 1
ATOM 2238 C CA . GLU A 1 284 ? 3.593 3.679 -11.098 1.00 96.69 284 GLU A CA 1
ATOM 2239 C C . GLU A 1 284 ? 2.556 3.426 -12.210 1.00 96.69 284 GLU A C 1
ATOM 2241 O O . GLU A 1 284 ? 2.647 3.992 -13.302 1.00 96.69 284 GLU A O 1
ATOM 2246 N N . SER A 1 285 ? 1.520 2.629 -11.920 1.00 97.94 285 SER A N 1
ATOM 2247 C CA . SER A 1 285 ? 0.407 2.396 -12.842 1.00 97.94 285 SER A CA 1
ATOM 2248 C C . SER A 1 285 ? -0.500 3.618 -12.970 1.00 97.94 285 SER A C 1
ATOM 2250 O O . SER A 1 285 ? -0.680 4.146 -14.069 1.00 97.94 285 SER A O 1
ATOM 2252 N N . ASN A 1 286 ? -1.068 4.073 -11.852 1.00 98.69 286 ASN A N 1
ATOM 2253 C CA . ASN A 1 286 ? -2.193 5.005 -11.826 1.00 98.69 286 ASN A CA 1
ATOM 2254 C C . ASN A 1 286 ? -1.824 6.441 -11.415 1.00 98.69 286 ASN A C 1
ATOM 2256 O O . ASN A 1 286 ? -2.682 7.322 -11.489 1.00 98.69 286 ASN A O 1
ATOM 2260 N N . GLY A 1 287 ? -0.567 6.715 -11.047 1.00 98.31 287 GLY A N 1
ATOM 2261 C CA . GLY A 1 287 ? -0.021 8.061 -10.818 1.00 98.31 287 GLY A CA 1
ATOM 2262 C C . GLY A 1 287 ? 0.136 8.864 -12.115 1.00 98.31 287 GLY A C 1
ATOM 2263 O O . GLY A 1 287 ? 1.237 9.261 -12.493 1.00 98.31 287 GLY A O 1
ATOM 2264 N N . LYS A 1 288 ? -0.969 9.060 -12.841 1.00 97.81 288 LYS A N 1
ATOM 2265 C CA . LYS A 1 288 ? -1.032 9.656 -14.183 1.00 97.81 288 LYS A CA 1
ATOM 2266 C C . LYS A 1 288 ? -1.961 10.865 -14.185 1.00 97.81 288 LYS A C 1
ATOM 2268 O O . LYS A 1 288 ? -2.926 10.917 -13.429 1.00 97.81 288 LYS A O 1
ATOM 2273 N N . TYR A 1 289 ? -1.691 11.823 -15.069 1.00 98.38 289 TYR A N 1
ATOM 2274 C CA . TYR A 1 289 ? -2.487 13.051 -15.213 1.00 98.38 289 TYR A CA 1
ATOM 2275 C C . TYR A 1 289 ? -2.997 13.295 -16.645 1.00 98.38 289 TYR A C 1
ATOM 2277 O O . TYR A 1 289 ? -3.654 14.305 -16.895 1.00 98.38 289 TYR A O 1
ATOM 2285 N N . ILE A 1 290 ? -2.702 12.386 -17.578 1.00 98.06 290 ILE A N 1
ATOM 2286 C CA . ILE A 1 290 ? -3.137 12.426 -18.978 1.00 98.06 290 ILE A CA 1
ATOM 2287 C C . ILE A 1 290 ? -4.029 11.209 -19.242 1.00 98.06 290 ILE A C 1
ATOM 2289 O O . ILE A 1 290 ? -3.670 10.085 -18.891 1.00 98.06 290 ILE A O 1
ATOM 2293 N N . THR A 1 291 ? -5.190 11.457 -19.841 1.00 98.00 291 THR A N 1
ATOM 2294 C CA . THR A 1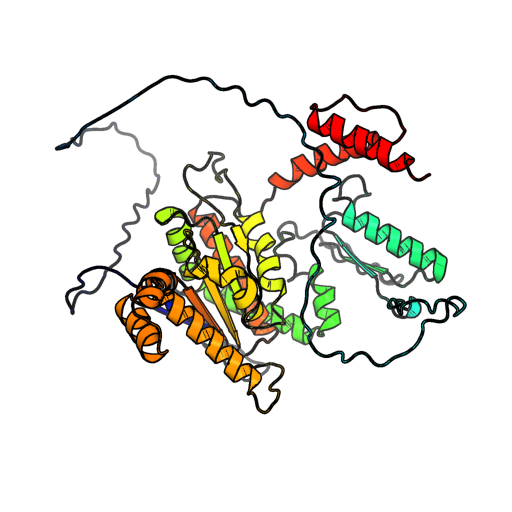 291 ? -6.144 10.429 -20.281 1.00 98.00 291 THR A CA 1
ATOM 2295 C C . THR A 1 291 ? -5.688 9.756 -21.577 1.00 98.00 291 THR A C 1
ATOM 2297 O O . THR A 1 291 ? -4.838 10.284 -22.295 1.00 98.00 291 THR A O 1
ATOM 2300 N N . LYS A 1 292 ? -6.305 8.631 -21.952 1.00 93.62 292 LYS A N 1
ATOM 2301 C CA . LYS A 1 292 ? -6.049 7.944 -23.232 1.00 93.62 292 LYS A CA 1
ATOM 2302 C C . LYS A 1 292 ? -6.351 8.819 -24.451 1.00 93.62 292 LYS A C 1
ATOM 2304 O O . LYS A 1 292 ? -5.753 8.620 -25.503 1.00 93.62 292 LYS A O 1
ATOM 2309 N N . SER A 1 293 ? -7.232 9.811 -24.304 1.00 95.56 293 SER A N 1
ATOM 2310 C CA . SER A 1 293 ? -7.508 10.826 -25.333 1.00 95.56 293 SER A CA 1
ATOM 2311 C C . SER A 1 293 ? -6.396 11.876 -25.516 1.00 95.56 293 SER A C 1
ATOM 2313 O O . SER A 1 293 ? -6.476 12.699 -26.424 1.00 95.56 293 SER A O 1
ATOM 2315 N N . GLY A 1 294 ? -5.380 11.895 -24.644 1.00 96.19 294 GLY A N 1
ATOM 2316 C CA . GLY A 1 294 ? -4.340 12.928 -24.597 1.00 96.19 294 GLY A CA 1
ATOM 2317 C C . GLY A 1 294 ? -4.726 14.182 -23.798 1.00 96.19 294 GLY A C 1
ATOM 2318 O O . GLY A 1 294 ? -3.871 15.026 -23.534 1.00 96.19 294 GLY A O 1
ATOM 2319 N N . ALA A 1 295 ? -5.983 14.312 -23.360 1.00 97.94 295 ALA A N 1
ATOM 2320 C CA . ALA A 1 295 ? -6.417 15.413 -22.502 1.00 97.94 295 ALA A CA 1
ATOM 2321 C C . ALA A 1 295 ? -5.928 15.244 -21.053 1.00 97.94 295 ALA A C 1
ATOM 2323 O O . ALA A 1 295 ? -5.886 14.129 -20.524 1.00 97.94 295 ALA A O 1
ATOM 2324 N N . ARG A 1 296 ? -5.615 16.359 -20.381 1.00 98.50 296 ARG A N 1
ATOM 2325 C CA . ARG A 1 296 ? -5.280 16.382 -18.948 1.00 98.50 296 ARG A CA 1
ATOM 2326 C C . ARG A 1 296 ? -6.527 16.163 -18.087 1.00 98.50 296 ARG A C 1
ATOM 2328 O O . ARG A 1 296 ? -7.558 16.784 -18.335 1.00 98.50 296 ARG A O 1
ATOM 2335 N N . VAL A 1 297 ? -6.412 15.325 -17.056 1.00 97.94 297 VAL A N 1
ATOM 2336 C CA . VAL A 1 297 ? -7.495 15.069 -16.090 1.00 97.94 297 VAL A CA 1
ATOM 2337 C C . VAL A 1 297 ? -7.853 16.328 -15.290 1.00 97.94 297 VAL A C 1
ATOM 2339 O O . VAL A 1 297 ? -6.987 17.143 -14.965 1.00 97.94 297 VAL A O 1
ATOM 2342 N N . ASN A 1 298 ? -9.131 16.463 -14.929 1.00 97.88 298 ASN A N 1
ATOM 2343 C CA . ASN A 1 298 ? -9.647 17.479 -14.000 1.00 97.88 298 ASN A CA 1
ATOM 2344 C C . ASN A 1 298 ? -10.167 16.861 -12.683 1.00 97.88 298 ASN A C 1
ATOM 2346 O O . ASN A 1 298 ? -10.948 17.480 -11.962 1.00 97.88 298 ASN A O 1
ATOM 2350 N N . TYR A 1 299 ? -9.722 15.641 -12.380 1.00 98.31 299 TYR A N 1
ATOM 2351 C CA . TYR A 1 299 ? -10.043 14.840 -11.198 1.00 98.31 299 TYR A CA 1
ATOM 2352 C C . TYR A 1 299 ? -8.776 14.151 -10.667 1.00 98.31 299 TYR A C 1
ATOM 2354 O O . TYR A 1 299 ? -7.773 14.057 -11.373 1.00 98.31 299 TYR A O 1
ATOM 2362 N N . GLN A 1 300 ? -8.826 13.672 -9.422 1.00 98.62 300 GLN A N 1
ATOM 2363 C CA . GLN A 1 300 ? -7.747 12.883 -8.814 1.00 98.62 300 GLN A CA 1
ATOM 2364 C C . GLN A 1 300 ? -7.641 11.482 -9.438 1.00 98.62 300 GLN A C 1
ATOM 2366 O O . GLN A 1 300 ? -8.655 10.921 -9.860 1.00 98.62 300 GLN A O 1
ATOM 2371 N N . THR A 1 301 ? -6.430 10.926 -9.461 1.00 98.69 301 THR A N 1
ATOM 2372 C CA . THR A 1 301 ? -6.108 9.585 -9.983 1.00 98.69 301 THR A CA 1
ATOM 2373 C C . THR A 1 301 ? -5.461 8.719 -8.887 1.00 98.69 301 THR A C 1
ATOM 2375 O O . THR A 1 301 ? -5.977 8.698 -7.771 1.00 98.69 301 THR A O 1
ATOM 2378 N N . GLY A 1 302 ? -4.386 7.970 -9.169 1.00 98.19 302 GLY A N 1
ATOM 2379 C CA . GLY A 1 302 ? -3.799 6.999 -8.237 1.00 98.19 302 GLY A CA 1
ATOM 2380 C C . GLY A 1 302 ? -3.398 7.599 -6.875 1.00 98.19 302 GLY A C 1
ATOM 2381 O O . GLY A 1 302 ? -2.798 8.676 -6.843 1.00 98.19 302 GLY A O 1
ATOM 2382 N N . PRO A 1 303 ? -3.701 6.921 -5.749 1.00 98.75 303 PRO A N 1
ATOM 2383 C CA . PRO A 1 303 ? -3.374 7.399 -4.408 1.00 98.75 303 PRO A CA 1
ATOM 2384 C C . PRO A 1 303 ? -1.905 7.134 -4.053 1.00 98.75 303 PRO A C 1
ATOM 2386 O O . PRO A 1 303 ? -1.246 6.275 -4.636 1.00 98.75 303 PRO A O 1
ATOM 2389 N N . ILE A 1 304 ? -1.407 7.795 -3.008 1.00 98.88 304 ILE A N 1
ATOM 2390 C CA . ILE A 1 304 ? -0.139 7.422 -2.369 1.00 98.88 304 ILE A CA 1
ATOM 2391 C C . ILE A 1 304 ? -0.365 6.150 -1.540 1.00 98.88 304 ILE A C 1
ATOM 2393 O O . ILE A 1 304 ? -1.086 6.176 -0.538 1.00 98.88 304 ILE A O 1
ATOM 2397 N N . VAL A 1 305 ? 0.259 5.040 -1.937 1.00 98.75 305 VAL A N 1
ATOM 2398 C CA . VAL A 1 305 ? 0.202 3.766 -1.204 1.00 98.75 305 VAL A CA 1
ATOM 2399 C C . VAL A 1 305 ? 1.323 3.694 -0.169 1.00 98.75 305 VAL A C 1
ATOM 2401 O O . VAL A 1 305 ? 2.465 4.072 -0.430 1.00 98.75 305 VAL A O 1
ATOM 2404 N N . TRP A 1 306 ? 1.012 3.217 1.033 1.00 98.75 306 TRP A N 1
ATOM 2405 C CA . TRP A 1 306 ? 1.994 3.061 2.110 1.00 98.75 306 TRP A CA 1
ATOM 2406 C C . TRP A 1 306 ? 1.513 2.068 3.173 1.00 98.75 306 TRP A C 1
ATOM 2408 O O . TRP A 1 306 ? 0.349 1.671 3.184 1.00 98.75 306 TRP A O 1
ATOM 2418 N N . GLY A 1 307 ? 2.399 1.657 4.079 1.00 98.06 307 GLY A N 1
ATOM 2419 C CA . GLY A 1 307 ? 2.042 0.825 5.226 1.00 98.06 307 GLY A CA 1
ATOM 2420 C C . GLY A 1 307 ? 3.190 -0.051 5.717 1.00 98.06 307 GLY A C 1
ATOM 2421 O O . GLY A 1 307 ? 4.200 -0.208 5.043 1.00 98.06 307 GLY A O 1
ATOM 2422 N N . GLU A 1 308 ? 2.999 -0.621 6.902 1.00 97.00 308 GLU A N 1
ATOM 2423 C CA . GLU A 1 308 ? 3.911 -1.536 7.597 1.00 97.00 308 GLU A CA 1
ATOM 2424 C C . GLU A 1 308 ? 3.071 -2.653 8.238 1.00 97.00 308 GLU A C 1
ATOM 2426 O O . GLU A 1 308 ? 1.874 -2.440 8.490 1.00 97.00 308 GLU A O 1
ATOM 2431 N N . PRO A 1 309 ? 3.646 -3.836 8.523 1.00 95.94 309 PRO A N 1
ATOM 2432 C CA . PRO A 1 309 ? 2.879 -4.937 9.069 1.00 95.94 309 PRO A CA 1
ATOM 2433 C C . PRO A 1 309 ? 2.377 -4.655 10.493 1.00 95.94 309 PRO A C 1
ATOM 2435 O O . PRO A 1 309 ? 2.970 -3.903 11.275 1.00 95.94 309 PRO A O 1
ATOM 2438 N N . GLY A 1 310 ? 1.258 -5.285 10.844 1.00 92.31 310 GLY A N 1
ATOM 2439 C CA . GLY A 1 310 ? 0.741 -5.315 12.209 1.00 92.31 310 GLY A CA 1
ATOM 2440 C C . GLY A 1 310 ? 1.538 -6.299 13.080 1.00 92.31 310 GLY A C 1
ATOM 2441 O O . GLY A 1 310 ? 1.849 -7.396 12.633 1.00 92.31 310 GLY A O 1
ATOM 2442 N N . THR A 1 311 ? 1.868 -5.984 14.335 1.00 92.31 311 THR A N 1
ATOM 2443 C CA . THR A 1 311 ? 1.474 -4.791 15.109 1.00 92.31 311 THR A CA 1
ATOM 2444 C C . THR A 1 311 ? 2.449 -3.612 15.001 1.00 92.31 311 THR A C 1
ATOM 2446 O O . THR A 1 311 ? 2.153 -2.559 15.554 1.00 92.31 311 THR A O 1
ATOM 2449 N N . ASN A 1 312 ? 3.567 -3.730 14.278 1.00 89.38 312 ASN A N 1
ATOM 2450 C CA . ASN A 1 312 ? 4.617 -2.701 14.208 1.00 89.38 312 ASN A CA 1
ATOM 2451 C C . ASN A 1 312 ? 4.061 -1.321 13.814 1.00 89.38 312 ASN A C 1
ATOM 2453 O O . ASN A 1 312 ? 4.308 -0.336 14.510 1.00 89.38 312 ASN A O 1
ATOM 2457 N N . GLY A 1 313 ? 3.223 -1.258 12.771 1.00 84.06 313 GLY A N 1
ATOM 2458 C CA . GLY A 1 313 ? 2.570 -0.013 12.347 1.00 84.06 313 GLY A CA 1
ATOM 2459 C C . GLY A 1 313 ? 1.710 0.650 13.437 1.00 84.06 313 GLY A C 1
ATOM 2460 O O . GLY A 1 313 ? 1.646 1.881 13.501 1.00 84.06 313 GLY A O 1
ATOM 2461 N N . GLN A 1 314 ? 1.113 -0.138 14.347 1.00 86.88 314 GLN A N 1
ATOM 2462 C CA . GLN A 1 314 ? 0.320 0.385 15.471 1.00 86.88 314 GLN A CA 1
ATOM 2463 C C . GLN A 1 314 ? 1.153 1.256 16.410 1.00 86.88 314 GLN A C 1
ATOM 2465 O O . GLN A 1 314 ? 0.671 2.274 16.901 1.00 86.88 314 GLN A O 1
ATOM 2470 N N . HIS A 1 315 ? 2.408 0.865 16.630 1.00 91.44 315 HIS A N 1
ATOM 2471 C CA . HIS A 1 315 ? 3.341 1.553 17.518 1.00 91.44 315 HIS A CA 1
ATOM 2472 C C . HIS A 1 315 ? 4.131 2.670 16.816 1.00 91.44 315 HIS A C 1
ATOM 2474 O O . HIS A 1 315 ? 4.935 3.333 17.463 1.00 91.44 315 HIS A O 1
ATOM 2480 N N . ALA A 1 316 ? 3.893 2.894 15.517 1.00 94.81 316 ALA A N 1
ATOM 2481 C CA . ALA A 1 316 ? 4.558 3.923 14.721 1.00 94.81 316 ALA A CA 1
ATOM 2482 C C . ALA A 1 316 ? 3.616 5.081 14.349 1.00 94.81 316 ALA A C 1
ATOM 2484 O O . ALA A 1 316 ? 3.844 6.220 14.745 1.00 94.81 316 ALA A O 1
ATOM 2485 N N . PHE A 1 317 ? 2.549 4.809 13.588 1.00 97.00 317 PHE A N 1
ATOM 2486 C CA . PHE A 1 317 ? 1.773 5.859 12.907 1.00 97.00 317 PHE A CA 1
ATOM 2487 C C . PHE A 1 317 ? 0.255 5.790 13.116 1.00 97.00 317 PHE A C 1
ATOM 2489 O O . PHE A 1 317 ? -0.462 6.702 12.701 1.00 97.00 317 PHE A O 1
ATOM 2496 N N . TYR A 1 318 ? -0.269 4.763 13.796 1.00 97.94 318 TYR A N 1
ATOM 2497 C CA . TYR A 1 318 ? -1.716 4.659 14.040 1.00 97.94 318 TYR A CA 1
ATOM 2498 C C . TYR A 1 318 ? -2.259 5.811 14.903 1.00 97.94 318 TYR A C 1
ATOM 2500 O O . TYR A 1 318 ? -3.441 6.121 14.800 1.00 97.94 318 TYR A O 1
ATOM 2508 N N . GLN A 1 319 ? -1.414 6.505 15.676 1.00 97.94 319 GLN A N 1
ATOM 2509 C CA . GLN A 1 319 ? -1.772 7.759 16.353 1.00 97.94 319 GLN A CA 1
ATOM 2510 C C . GLN A 1 319 ? -2.335 8.802 15.369 1.00 97.94 319 GLN A C 1
ATOM 2512 O O . GLN A 1 319 ? -3.387 9.393 15.619 1.00 97.94 319 GLN A O 1
ATOM 2517 N N . LEU A 1 320 ? -1.675 8.990 14.219 1.00 98.44 320 LEU A N 1
ATOM 2518 C CA . LEU A 1 320 ? -2.145 9.885 13.159 1.00 98.44 320 LEU A CA 1
ATOM 2519 C C . LEU A 1 320 ? -3.397 9.318 12.482 1.00 98.44 320 LEU A C 1
ATOM 2521 O O . LEU A 1 320 ? -4.332 10.070 12.217 1.00 98.44 320 LEU A O 1
ATOM 2525 N N . ILE A 1 321 ? -3.456 8.000 12.257 1.00 98.25 321 ILE A N 1
ATOM 2526 C CA . ILE A 1 321 ? -4.644 7.363 11.669 1.00 98.25 321 ILE A CA 1
ATOM 2527 C C . ILE A 1 321 ? -5.874 7.542 12.574 1.00 98.25 321 ILE A C 1
ATOM 2529 O O . ILE A 1 321 ? -6.951 7.752 12.034 1.00 98.25 321 ILE A O 1
ATOM 2533 N N . HIS A 1 322 ? -5.745 7.515 13.907 1.00 98.19 322 HIS A N 1
ATOM 2534 C CA . HIS A 1 322 ? -6.863 7.621 14.865 1.00 98.19 322 HIS A CA 1
ATOM 2535 C C . HIS A 1 322 ? -7.270 9.051 15.247 1.00 98.19 322 HIS A C 1
ATOM 2537 O O . HIS A 1 322 ? -8.465 9.326 15.365 1.00 98.19 322 HIS A O 1
ATOM 2543 N N . GLN A 1 323 ? -6.307 9.946 15.479 1.00 97.94 323 GLN A N 1
ATOM 2544 C CA . GLN A 1 323 ? -6.553 11.299 16.014 1.00 97.94 323 GLN A CA 1
ATOM 2545 C C . GLN A 1 323 ? -5.961 12.424 15.142 1.00 97.94 323 GLN A C 1
ATOM 2547 O O . GLN A 1 323 ? -6.074 13.597 15.487 1.00 97.94 323 GLN A O 1
ATOM 2552 N N . GLY A 1 324 ? -5.338 12.100 14.005 1.00 97.94 324 GLY A N 1
ATOM 2553 C CA . GLY A 1 324 ? -4.857 13.088 13.039 1.00 97.94 324 GLY A CA 1
ATOM 2554 C C . GLY A 1 324 ? -5.965 13.654 12.144 1.00 97.94 324 GLY A C 1
ATOM 2555 O O . GLY A 1 324 ? -7.037 13.070 11.983 1.00 97.94 324 GLY A O 1
ATOM 2556 N N . THR A 1 325 ? -5.677 14.781 11.494 1.00 98.12 325 THR A N 1
ATOM 2557 C CA . THR A 1 325 ? -6.619 15.544 10.651 1.00 98.12 325 THR A CA 1
ATOM 2558 C C . THR A 1 325 ? -6.783 15.006 9.223 1.00 98.12 325 THR A C 1
ATOM 2560 O O . THR A 1 325 ? -7.459 15.622 8.401 1.00 98.12 325 THR A O 1
ATOM 2563 N N . LYS A 1 326 ? -6.168 13.862 8.899 1.00 98.19 326 LYS A N 1
ATOM 2564 C CA . LYS A 1 326 ? -6.291 13.191 7.597 1.00 98.19 326 LYS A CA 1
ATOM 2565 C C . LYS A 1 326 ? -7.229 11.986 7.706 1.00 98.19 326 LYS A C 1
ATOM 2567 O O . LYS A 1 326 ? -7.166 11.219 8.668 1.00 98.19 326 LYS A O 1
ATOM 2572 N N . MET A 1 327 ? -8.078 11.816 6.694 1.00 98.25 327 MET A N 1
ATOM 2573 C CA . MET A 1 327 ? -8.876 10.609 6.483 1.00 98.25 327 MET A CA 1
ATOM 2574 C C . MET A 1 327 ? -8.066 9.643 5.617 1.00 98.25 327 MET A C 1
ATOM 2576 O O . MET A 1 327 ? -7.600 10.014 4.542 1.00 98.25 327 MET A O 1
ATOM 2580 N N . ILE A 1 328 ? -7.848 8.428 6.119 1.00 98.62 328 ILE A N 1
ATOM 2581 C CA . ILE A 1 328 ? -6.946 7.441 5.515 1.00 98.62 328 ILE A CA 1
ATOM 2582 C C . ILE A 1 328 ? -7.709 6.115 5.415 1.00 98.62 328 ILE A C 1
ATOM 2584 O O . ILE A 1 328 ? -7.862 5.428 6.428 1.00 98.62 328 ILE A O 1
ATOM 2588 N N . PRO A 1 329 ? -8.224 5.751 4.228 1.00 98.56 329 PRO A N 1
ATOM 2589 C CA . PRO A 1 329 ? -8.719 4.407 3.959 1.00 98.56 329 PRO A CA 1
ATOM 2590 C C . PRO A 1 329 ? -7.612 3.375 4.179 1.00 98.56 329 PRO A C 1
ATOM 2592 O O . PRO A 1 329 ? -6.496 3.536 3.682 1.00 98.56 329 PRO A O 1
ATOM 2595 N N . CYS A 1 330 ? -7.925 2.330 4.944 1.00 98.75 330 CYS A N 1
ATOM 2596 C CA . CYS A 1 330 ? -6.965 1.296 5.320 1.00 98.75 330 CYS A CA 1
ATOM 2597 C C . CYS A 1 330 ? -7.473 -0.105 4.951 1.00 98.75 330 CYS A C 1
ATOM 2599 O O . CYS A 1 330 ? -8.551 -0.511 5.393 1.00 98.75 330 CYS A O 1
ATOM 2601 N N . ASP A 1 331 ? -6.655 -0.876 4.239 1.00 98.81 331 ASP A N 1
ATOM 2602 C CA . ASP A 1 331 ? -6.840 -2.317 4.070 1.00 98.81 331 ASP A CA 1
ATOM 2603 C C . ASP A 1 331 ? -6.071 -3.062 5.163 1.00 98.81 331 ASP A C 1
ATOM 2605 O O . ASP A 1 331 ? -4.842 -3.031 5.214 1.00 98.81 331 ASP A O 1
ATOM 2609 N N . PHE A 1 332 ? -6.795 -3.756 6.032 1.00 98.69 332 PHE A N 1
ATOM 2610 C CA . PHE A 1 332 ? -6.258 -4.655 7.045 1.00 98.69 332 PHE A CA 1
ATOM 2611 C C . PHE A 1 332 ? -6.304 -6.086 6.502 1.00 98.69 332 PHE A C 1
ATOM 2613 O O . PHE A 1 332 ? -7.378 -6.580 6.160 1.00 98.69 332 PHE A O 1
ATOM 2620 N N . LEU A 1 333 ? -5.166 -6.784 6.457 1.00 98.56 333 LEU A N 1
ATOM 2621 C CA . LEU A 1 333 ? -5.073 -8.153 5.920 1.00 98.56 333 LEU A CA 1
ATOM 2622 C C . LEU A 1 333 ? -4.590 -9.132 7.000 1.00 98.56 333 LEU A C 1
ATOM 2624 O O . LEU A 1 333 ? -3.641 -8.800 7.700 1.00 98.56 333 LEU A O 1
ATOM 2628 N N . ILE A 1 334 ? -5.188 -10.322 7.159 1.00 98.44 334 ILE A N 1
ATOM 2629 C CA . ILE A 1 334 ? -4.699 -11.320 8.140 1.00 98.44 334 ILE A CA 1
ATOM 2630 C C . ILE A 1 334 ? -5.027 -12.780 7.759 1.00 98.44 334 ILE A C 1
ATOM 2632 O O . ILE A 1 334 ? -6.156 -13.066 7.340 1.00 98.44 334 ILE A O 1
ATOM 2636 N N . PRO A 1 335 ? -4.097 -13.735 7.970 1.00 98.12 335 PRO A N 1
ATOM 2637 C CA . PRO A 1 335 ? -4.423 -15.155 7.957 1.00 98.12 335 PRO A CA 1
ATOM 2638 C C . PRO A 1 335 ? -5.119 -15.603 9.253 1.00 98.12 335 PRO A C 1
ATOM 2640 O O . PRO A 1 335 ? -4.696 -15.266 10.356 1.00 98.12 335 PRO A O 1
ATOM 2643 N N . VAL A 1 336 ? -6.134 -16.463 9.154 1.00 97.69 336 VAL A N 1
ATOM 2644 C CA . VAL A 1 336 ? -6.764 -17.123 10.316 1.00 97.69 336 VAL A CA 1
ATOM 2645 C C . VAL A 1 336 ? -5.788 -18.096 10.990 1.00 97.69 336 VAL A C 1
ATOM 2647 O O . VAL A 1 336 ? -5.760 -18.199 12.215 1.00 97.69 336 VAL A O 1
ATOM 2650 N N . GLN A 1 337 ? -4.962 -18.784 10.202 1.00 97.44 337 GLN A N 1
ATOM 2651 C CA . GLN A 1 337 ? -3.967 -19.752 10.659 1.00 97.44 337 GLN A CA 1
ATOM 2652 C C . GLN A 1 337 ? -2.548 -19.217 10.438 1.00 97.44 337 GLN A C 1
ATOM 2654 O O . GLN A 1 337 ? -2.157 -18.929 9.307 1.00 97.44 337 GLN A O 1
ATOM 2659 N N . SER A 1 338 ? -1.746 -19.148 11.502 1.00 97.06 338 SER A N 1
ATOM 2660 C CA . SER A 1 338 ? -0.317 -18.839 11.382 1.00 97.06 338 SER A CA 1
ATOM 2661 C C . SER A 1 338 ? 0.451 -19.968 10.685 1.00 97.06 338 SER A C 1
ATOM 2663 O O . SER A 1 338 ? 0.106 -21.146 10.816 1.00 97.06 338 SER A O 1
ATOM 2665 N N . GLN A 1 339 ? 1.551 -19.624 10.013 1.00 96.56 339 GLN A N 1
ATOM 2666 C CA . GLN A 1 339 ? 2.587 -20.600 9.657 1.00 96.56 339 GLN A CA 1
ATOM 2667 C C . GLN A 1 339 ? 3.333 -21.126 10.899 1.00 96.56 339 GLN A C 1
ATOM 2669 O O . GLN A 1 339 ? 3.773 -22.270 10.908 1.00 96.56 339 GLN A O 1
ATOM 2674 N N . HIS A 1 340 ? 3.406 -20.325 11.969 1.00 96.25 340 HIS A N 1
ATOM 2675 C CA . HIS A 1 340 ? 4.159 -20.615 13.189 1.00 96.25 340 HIS A CA 1
ATOM 2676 C C . HIS A 1 340 ? 3.237 -20.541 14.421 1.00 96.25 340 HIS A C 1
ATOM 2678 O O . HIS A 1 340 ? 3.157 -19.497 15.072 1.00 96.25 340 HIS A O 1
ATOM 2684 N N . PRO A 1 341 ? 2.521 -21.629 14.778 1.00 94.56 341 PRO A N 1
ATOM 2685 C CA . PRO A 1 341 ? 1.566 -21.666 15.894 1.00 94.56 341 PRO A CA 1
ATOM 2686 C C . PRO A 1 341 ? 2.247 -21.726 17.282 1.00 94.56 341 PRO A C 1
ATOM 2688 O O . PRO A 1 341 ? 1.878 -22.517 18.152 1.00 94.56 341 PRO A O 1
ATOM 2691 N N . ILE A 1 342 ? 3.248 -20.872 17.510 1.00 94.25 342 ILE A N 1
ATOM 2692 C CA . ILE A 1 342 ? 4.060 -20.825 18.731 1.00 94.25 342 ILE A CA 1
ATOM 2693 C C . ILE A 1 342 ? 3.217 -20.597 19.994 1.00 94.25 342 ILE A C 1
ATOM 2695 O O . ILE A 1 342 ? 2.216 -19.873 19.981 1.00 94.25 342 ILE A O 1
ATOM 2699 N N . ARG A 1 343 ? 3.642 -21.225 21.101 1.00 94.31 343 ARG A N 1
ATOM 2700 C CA . ARG A 1 343 ? 2.935 -21.234 22.398 1.00 94.31 343 ARG A CA 1
ATOM 2701 C C . ARG A 1 343 ? 1.448 -21.603 22.246 1.00 94.31 343 ARG A C 1
ATOM 2703 O O . ARG A 1 343 ? 0.575 -20.868 22.702 1.00 94.31 343 ARG A O 1
ATOM 2710 N N . ASN A 1 344 ? 1.166 -22.713 21.559 1.00 93.56 344 ASN A N 1
ATOM 2711 C CA . ASN A 1 344 ? -0.189 -23.204 21.264 1.00 93.56 344 ASN A CA 1
ATOM 2712 C C . ASN A 1 344 ? -1.090 -22.136 20.608 1.00 93.56 344 ASN A C 1
ATOM 2714 O O . ASN A 1 344 ? -2.260 -21.984 20.951 1.00 93.56 344 ASN A O 1
ATOM 2718 N N . GLY A 1 345 ? -0.521 -21.352 19.687 1.00 95.12 345 GLY A N 1
ATOM 2719 C CA . GLY A 1 345 ? -1.222 -20.282 18.974 1.00 95.12 345 GLY A CA 1
ATOM 2720 C C . GLY A 1 345 ? -1.465 -18.993 19.772 1.00 95.12 345 GLY A C 1
ATOM 2721 O O . GLY A 1 345 ? -2.122 -18.094 19.247 1.00 95.12 345 GLY A O 1
ATOM 2722 N N . LEU A 1 346 ? -0.933 -18.846 20.995 1.00 97.06 346 LEU A N 1
ATOM 2723 C CA . LEU A 1 346 ? -1.131 -17.650 21.831 1.00 97.06 346 LEU A CA 1
ATOM 2724 C C . LEU A 1 346 ? -0.739 -16.350 21.109 1.00 97.06 346 LEU A C 1
ATOM 2726 O O . LEU A 1 346 ? -1.490 -15.378 21.153 1.00 97.06 346 LEU A O 1
ATOM 2730 N N . HIS A 1 347 ? 0.401 -16.341 20.411 1.00 97.25 347 HIS A N 1
ATOM 2731 C CA . HIS A 1 347 ? 0.855 -15.163 19.664 1.00 97.25 347 HIS A CA 1
ATOM 2732 C C . HIS A 1 347 ? -0.124 -14.800 18.540 1.00 97.25 347 HIS A C 1
ATOM 2734 O O . HIS A 1 347 ? -0.492 -13.636 18.398 1.00 97.25 347 HIS A O 1
ATOM 2740 N N . HIS A 1 348 ? -0.620 -15.796 17.796 1.00 97.88 348 HIS A N 1
ATOM 2741 C CA . HIS A 1 348 ? -1.580 -15.563 16.713 1.00 97.88 348 HIS A CA 1
ATOM 2742 C C . HIS A 1 348 ? -2.945 -15.102 17.234 1.00 97.88 348 HIS A C 1
ATOM 2744 O O . HIS A 1 348 ? -3.571 -14.230 16.642 1.00 97.88 348 HIS A O 1
ATOM 2750 N N . LYS A 1 349 ? -3.383 -15.612 18.393 1.00 98.06 349 LYS A N 1
ATOM 2751 C CA . LYS A 1 349 ? -4.591 -15.132 19.083 1.00 98.06 349 LYS A CA 1
ATOM 2752 C C . LYS A 1 349 ? -4.473 -13.655 19.478 1.00 98.06 349 LYS A C 1
ATOM 2754 O O . LYS A 1 349 ? -5.431 -12.907 19.300 1.00 98.06 349 LYS A O 1
ATOM 2759 N N . ILE A 1 350 ? -3.317 -13.231 19.995 1.00 97.94 350 ILE A N 1
ATOM 2760 C CA . ILE A 1 350 ? -3.052 -11.824 20.341 1.00 97.94 350 ILE A CA 1
ATOM 2761 C C . ILE A 1 350 ? -3.011 -10.953 19.075 1.00 97.94 350 ILE A C 1
ATOM 2763 O O . ILE A 1 350 ? -3.576 -9.860 19.072 1.00 97.94 350 ILE A O 1
ATOM 2767 N N . LEU A 1 351 ? -2.410 -11.442 17.987 1.00 97.69 351 LEU A N 1
ATOM 2768 C CA . LEU A 1 351 ? -2.360 -10.746 16.698 1.00 97.69 351 LEU A CA 1
ATOM 2769 C C . LEU A 1 351 ? -3.762 -10.554 16.088 1.00 97.69 351 LEU A C 1
ATOM 2771 O O . LEU A 1 351 ? -4.117 -9.440 15.709 1.00 97.69 351 LEU A O 1
ATOM 2775 N N . LEU A 1 352 ? -4.590 -11.606 16.088 1.00 98.12 352 LEU A N 1
ATOM 2776 C CA . LEU A 1 352 ? -5.999 -11.566 15.673 1.00 98.12 352 LEU A CA 1
ATOM 2777 C C . LEU A 1 352 ? -6.834 -10.603 16.531 1.00 98.12 352 LEU A C 1
ATOM 2779 O O . LEU A 1 352 ? -7.626 -9.834 15.990 1.00 98.12 352 LEU A O 1
ATOM 2783 N N . ALA A 1 353 ? -6.647 -10.603 17.855 1.00 98.19 353 ALA A N 1
ATOM 2784 C CA . ALA A 1 353 ? -7.340 -9.670 18.744 1.00 98.19 353 ALA A CA 1
ATOM 2785 C C . ALA A 1 353 ? -6.995 -8.207 18.412 1.00 98.19 353 ALA A C 1
ATOM 2787 O O . ALA A 1 353 ? -7.886 -7.365 18.343 1.00 98.19 353 ALA A O 1
ATOM 2788 N N . ASN A 1 354 ? -5.719 -7.923 18.137 1.00 97.81 354 ASN A N 1
ATOM 2789 C CA . ASN A 1 354 ? -5.252 -6.597 17.734 1.00 97.81 354 ASN A CA 1
ATOM 2790 C C . ASN A 1 354 ? -5.781 -6.169 16.354 1.00 97.81 354 ASN A C 1
ATOM 2792 O O . ASN A 1 354 ? -6.203 -5.026 16.200 1.00 97.81 354 ASN A O 1
ATOM 2796 N N . PHE A 1 355 ? -5.809 -7.074 15.371 1.00 98.31 355 PHE A N 1
ATOM 2797 C CA . PHE A 1 355 ? -6.413 -6.833 14.054 1.00 98.31 355 PHE A CA 1
ATOM 2798 C C . PHE A 1 355 ? -7.884 -6.408 14.170 1.00 98.31 355 PHE A C 1
ATOM 2800 O O . PHE A 1 355 ? -8.288 -5.382 13.621 1.00 98.31 355 PHE A O 1
ATOM 2807 N N . LEU A 1 356 ? -8.676 -7.172 14.931 1.00 98.12 356 LEU A N 1
ATOM 2808 C CA . LEU A 1 356 ? -10.099 -6.896 15.130 1.00 98.12 356 LEU A CA 1
ATOM 2809 C C . LEU A 1 356 ? -10.300 -5.563 15.866 1.00 98.12 356 LEU A C 1
ATOM 2811 O O . LEU A 1 356 ? -11.001 -4.686 15.361 1.00 98.12 356 LEU A O 1
ATOM 2815 N N . ALA A 1 357 ? -9.621 -5.383 17.004 1.00 97.44 357 ALA A N 1
ATOM 2816 C CA . ALA A 1 357 ? -9.772 -4.209 17.861 1.00 97.44 357 ALA A CA 1
ATOM 2817 C C . ALA A 1 357 ? -9.432 -2.888 17.152 1.00 97.44 357 ALA A C 1
ATOM 2819 O O . ALA A 1 357 ? -10.111 -1.890 17.379 1.00 97.44 357 ALA A O 1
ATOM 2820 N N . GLN A 1 358 ? -8.423 -2.860 16.272 1.00 97.94 358 GLN A N 1
ATOM 2821 C CA . GLN A 1 358 ? -8.069 -1.635 15.546 1.00 97.94 358 GLN A CA 1
ATOM 2822 C C . GLN A 1 358 ? -9.154 -1.212 14.550 1.00 97.94 358 GLN A C 1
ATOM 2824 O O . GLN A 1 358 ? -9.526 -0.039 14.517 1.00 97.94 358 GLN A O 1
ATOM 2829 N N . THR A 1 359 ? -9.708 -2.151 13.774 1.00 95.94 359 THR A N 1
ATOM 2830 C CA . THR A 1 359 ? -10.793 -1.835 12.823 1.00 95.94 359 THR A CA 1
ATOM 2831 C C . THR A 1 359 ? -12.095 -1.447 13.534 1.00 95.94 359 THR A C 1
ATOM 2833 O O . THR A 1 359 ? -12.781 -0.523 13.092 1.00 95.94 359 THR A O 1
ATOM 2836 N N . GLU A 1 360 ? -12.398 -2.062 14.685 1.00 97.19 360 GLU A N 1
ATOM 2837 C CA . GLU A 1 360 ? -13.511 -1.645 15.548 1.00 97.19 360 GLU A CA 1
ATOM 2838 C C . GLU A 1 360 ? -13.291 -0.231 16.107 1.00 97.19 360 GLU A C 1
ATOM 2840 O O . GLU A 1 360 ? -14.183 0.612 16.002 1.00 97.19 360 GLU A O 1
ATOM 2845 N N . ALA A 1 361 ? -12.106 0.056 16.655 1.00 96.75 361 ALA A N 1
ATOM 2846 C CA . ALA A 1 361 ? -11.776 1.355 17.239 1.00 96.75 361 ALA A CA 1
ATOM 2847 C C . ALA A 1 361 ? -11.831 2.490 16.203 1.00 96.75 361 ALA A C 1
ATOM 2849 O O . ALA A 1 361 ? -12.406 3.542 16.488 1.00 96.75 361 ALA A O 1
ATOM 2850 N N . LEU A 1 362 ? -11.316 2.260 14.987 1.00 97.94 362 LEU A N 1
ATOM 2851 C CA . LEU A 1 362 ? -11.388 3.216 13.875 1.00 97.94 362 LEU A CA 1
ATOM 2852 C C . LEU A 1 362 ? -12.839 3.528 13.474 1.00 97.94 362 LEU A C 1
ATOM 2854 O O . LEU A 1 362 ? -13.176 4.683 13.220 1.00 97.94 362 LEU A O 1
ATOM 2858 N N . MET A 1 363 ? -13.727 2.530 13.476 1.00 96.69 363 MET A N 1
ATOM 2859 C CA . MET A 1 363 ? -15.147 2.724 13.172 1.00 96.69 363 MET A CA 1
ATOM 2860 C C . MET A 1 363 ? -15.909 3.413 14.319 1.00 96.69 363 MET A C 1
ATOM 2862 O O . MET A 1 363 ? -16.644 4.379 14.086 1.00 96.69 363 MET A O 1
ATOM 2866 N N . ARG A 1 364 ? -15.775 2.901 15.549 1.00 96.50 364 ARG A N 1
ATOM 2867 C CA . ARG A 1 364 ? -16.573 3.290 16.724 1.00 96.50 364 ARG A CA 1
ATOM 2868 C C . ARG A 1 364 ? -16.128 4.621 17.325 1.00 96.50 364 ARG A C 1
ATOM 2870 O O . ARG A 1 364 ? -16.983 5.445 17.650 1.00 96.50 364 ARG A O 1
ATOM 2877 N N . GLY A 1 365 ? -14.819 4.807 17.482 1.00 96.62 365 GLY A N 1
ATOM 2878 C CA . GLY A 1 365 ? -14.254 5.846 18.336 1.00 96.62 365 GLY A CA 1
ATOM 2879 C C . GLY A 1 365 ? -14.484 5.593 19.834 1.00 96.62 365 GLY A C 1
ATOM 2880 O O . GLY A 1 365 ? -14.779 4.477 20.266 1.00 96.62 365 GLY A O 1
ATOM 2881 N N . LYS A 1 366 ? -14.346 6.658 20.624 1.00 97.19 366 LYS A N 1
ATOM 2882 C CA . LYS A 1 366 ? -14.593 6.731 22.067 1.00 97.19 366 LYS A CA 1
ATOM 2883 C C . LYS A 1 366 ? -15.108 8.129 22.383 1.00 97.19 366 LYS A C 1
ATOM 2885 O O . LYS A 1 366 ? -14.400 9.114 22.178 1.00 97.19 366 LYS A O 1
ATOM 2890 N N . SER A 1 367 ? -16.342 8.210 22.862 1.00 96.44 367 SER A N 1
ATOM 2891 C CA . SER A 1 367 ? -17.004 9.473 23.184 1.00 96.44 367 SER A CA 1
ATOM 2892 C C . SER A 1 367 ? -16.422 10.144 24.431 1.00 96.44 367 SER A C 1
ATOM 2894 O O . SER A 1 367 ? -15.820 9.499 25.292 1.00 96.44 367 SER A O 1
ATOM 2896 N N . THR A 1 368 ? -16.679 11.446 24.568 1.00 96.81 368 THR A N 1
ATOM 2897 C CA . THR A 1 368 ? -16.341 12.239 25.759 1.00 96.81 368 THR A CA 1
ATOM 2898 C C . THR A 1 368 ? -16.880 11.620 27.050 1.00 96.81 368 THR A C 1
ATOM 2900 O O . THR A 1 368 ? -16.193 11.626 28.063 1.00 96.81 368 THR A O 1
ATOM 2903 N N . GLU A 1 369 ? -18.080 11.039 27.030 1.00 96.19 369 GLU A N 1
ATOM 2904 C CA . GLU A 1 369 ? -18.682 10.421 28.218 1.00 96.19 369 GLU A CA 1
ATOM 2905 C C . GLU A 1 369 ? -17.992 9.101 28.609 1.00 96.19 369 GLU A C 1
ATOM 2907 O O . GLU A 1 369 ? -17.755 8.844 29.789 1.00 96.19 369 GLU A O 1
ATOM 2912 N N . GLU A 1 370 ? -17.609 8.275 27.629 1.00 95.94 370 GLU A N 1
ATOM 2913 C CA . GLU A 1 370 ? -16.826 7.054 27.873 1.00 95.94 370 GLU A CA 1
ATOM 2914 C C . GLU A 1 370 ? -15.426 7.394 28.410 1.00 95.94 370 GLU A C 1
ATOM 2916 O O . GLU A 1 370 ? -15.000 6.844 29.426 1.00 95.94 370 GLU A O 1
ATOM 2921 N N . ALA A 1 371 ? -14.738 8.358 27.788 1.00 95.62 371 ALA A N 1
ATOM 2922 C CA . ALA A 1 371 ? -13.425 8.824 28.230 1.00 95.62 371 ALA A CA 1
ATOM 2923 C C . ALA A 1 371 ? -13.468 9.467 29.633 1.00 95.62 371 ALA A C 1
ATOM 2925 O O . ALA A 1 371 ? -12.571 9.233 30.446 1.00 95.62 371 ALA A O 1
ATOM 2926 N N . ARG A 1 372 ? -14.527 10.225 29.955 1.00 95.81 372 ARG A N 1
ATOM 2927 C CA . ARG A 1 372 ? -14.758 10.812 31.286 1.00 95.81 372 ARG A CA 1
ATOM 2928 C C . ARG A 1 372 ? -14.930 9.728 32.351 1.00 95.81 372 ARG A C 1
ATOM 2930 O O . ARG A 1 372 ? -14.261 9.797 33.380 1.00 95.81 372 ARG A O 1
ATOM 2937 N N . LYS A 1 373 ? -15.743 8.699 32.086 1.00 95.94 373 LYS A N 1
ATOM 2938 C CA . LYS A 1 373 ? -15.926 7.550 32.995 1.00 95.94 373 LYS A CA 1
ATOM 2939 C C . LYS A 1 373 ? -14.629 6.782 33.239 1.00 95.94 373 LYS A C 1
ATOM 2941 O O . LYS A 1 373 ? -14.331 6.457 34.384 1.00 95.94 373 LYS A O 1
ATOM 2946 N N . GLU A 1 374 ? -13.831 6.538 32.199 1.00 94.69 374 GLU A N 1
ATOM 2947 C CA . GLU A 1 374 ? -12.510 5.906 32.344 1.00 94.69 374 GLU A CA 1
ATOM 2948 C C . GLU A 1 374 ? -11.554 6.739 33.212 1.00 94.69 374 GLU A C 1
ATOM 2950 O O . GLU A 1 374 ? -10.844 6.187 34.051 1.00 94.69 374 GLU A O 1
ATOM 2955 N N . LEU A 1 375 ? -11.533 8.066 33.041 1.00 93.88 375 LEU A N 1
ATOM 2956 C CA . LEU A 1 375 ? -10.680 8.961 33.831 1.00 93.88 375 LEU A CA 1
ATOM 2957 C C . LEU A 1 375 ? -11.120 9.057 35.301 1.00 93.88 375 LEU A C 1
ATOM 2959 O O . LEU A 1 375 ? -10.259 9.081 36.181 1.00 93.88 375 LEU A O 1
ATOM 2963 N N . GLN A 1 376 ? -12.429 9.046 35.570 1.00 94.31 376 GLN A N 1
ATOM 2964 C CA . GLN A 1 376 ? -12.983 8.976 36.929 1.00 94.31 376 GLN A CA 1
ATOM 2965 C C . GLN A 1 376 ? -12.649 7.641 37.606 1.00 94.31 376 GLN A C 1
ATOM 2967 O O . GLN A 1 376 ? -12.152 7.631 38.730 1.00 94.31 376 GLN A O 1
ATOM 2972 N N . ALA A 1 377 ? -12.851 6.515 36.913 1.00 94.88 377 ALA A N 1
ATOM 2973 C CA . ALA A 1 377 ? -12.520 5.184 37.429 1.00 94.88 377 ALA A CA 1
ATOM 2974 C C . ALA A 1 377 ? -11.011 5.004 37.696 1.00 94.88 377 ALA A C 1
ATOM 2976 O O . ALA A 1 377 ? -10.627 4.250 38.585 1.00 94.88 377 ALA A O 1
ATOM 2977 N N . ALA A 1 378 ? -10.157 5.731 36.967 1.00 93.81 378 ALA A N 1
ATOM 2978 C CA . ALA A 1 378 ? -8.713 5.790 37.191 1.00 93.81 378 ALA A CA 1
ATOM 2979 C C . ALA A 1 378 ? -8.280 6.747 38.327 1.00 93.81 378 ALA A C 1
ATOM 2981 O O . ALA A 1 378 ? -7.082 6.993 38.478 1.00 93.81 378 ALA A O 1
ATOM 2982 N N . GLY A 1 379 ? -9.217 7.311 39.100 1.00 93.62 379 GLY A N 1
ATOM 2983 C CA . GLY A 1 379 ? -8.925 8.116 40.293 1.00 93.62 379 GLY A CA 1
ATOM 2984 C C . GLY A 1 379 ? -8.290 9.484 40.019 1.00 93.62 379 GLY A C 1
ATOM 2985 O O . GLY A 1 379 ? -7.545 9.985 40.859 1.00 93.62 379 GLY A O 1
ATOM 2986 N N . ARG A 1 380 ? -8.530 10.086 38.846 1.00 89.62 380 ARG A N 1
ATOM 2987 C CA . ARG A 1 380 ? -8.005 11.424 38.515 1.00 89.62 380 ARG A CA 1
ATOM 2988 C C . ARG A 1 380 ? -8.764 12.528 39.254 1.00 89.62 380 ARG A C 1
ATOM 2990 O O . ARG A 1 380 ? -9.975 12.431 39.439 1.00 89.62 380 ARG A O 1
ATOM 2997 N N . SER A 1 381 ? -8.049 13.590 39.634 1.00 93.50 381 SER A N 1
ATOM 2998 C CA . SER A 1 381 ? -8.658 14.816 40.160 1.00 93.50 381 SER A CA 1
ATOM 2999 C C . SER A 1 381 ? -9.555 15.477 39.101 1.00 93.50 381 SER A C 1
ATOM 3001 O O . SER A 1 381 ? -9.328 15.271 37.902 1.00 93.50 381 SER A O 1
ATOM 3003 N N . PRO A 1 382 ? -10.556 16.284 39.500 1.00 92.12 382 PRO A N 1
ATOM 3004 C CA . PRO A 1 382 ? -11.383 17.033 38.553 1.00 92.12 382 PRO A CA 1
ATOM 3005 C C . PRO A 1 382 ? -10.550 17.899 37.596 1.00 92.12 382 PRO A C 1
ATOM 3007 O O . PRO A 1 382 ? -10.802 17.911 36.393 1.00 92.12 382 PRO A O 1
ATOM 3010 N N . GLU A 1 383 ? -9.512 18.564 38.104 1.00 93.69 383 GLU A N 1
ATOM 3011 C CA . GLU A 1 383 ? -8.668 19.487 37.343 1.00 93.69 383 GLU A CA 1
ATOM 3012 C C . GLU A 1 383 ? -7.802 18.771 36.299 1.00 93.69 383 GLU A C 1
ATOM 3014 O O . GLU A 1 383 ? -7.624 19.283 35.192 1.00 93.69 383 GLU A O 1
ATOM 3019 N N . ASP A 1 384 ? -7.264 17.591 36.625 1.00 93.56 384 ASP A N 1
ATOM 3020 C CA . ASP A 1 384 ? -6.492 16.786 35.673 1.00 93.56 384 ASP A CA 1
ATOM 3021 C C . ASP A 1 384 ? -7.404 16.067 34.677 1.00 93.56 384 ASP A C 1
ATOM 3023 O O . ASP A 1 384 ? -7.024 15.873 33.519 1.00 93.56 384 ASP A O 1
ATOM 3027 N N . LEU A 1 385 ? -8.615 15.694 35.103 1.00 95.19 385 LEU A N 1
ATOM 3028 C CA . LEU A 1 385 ? -9.611 15.086 34.232 1.00 95.19 385 LEU A CA 1
ATOM 3029 C C . LEU A 1 385 ? -10.018 16.044 33.115 1.00 95.19 385 LEU A C 1
ATOM 3031 O O . LEU A 1 385 ? -9.936 15.649 31.956 1.00 95.19 385 LEU A O 1
ATOM 3035 N N . GLU A 1 386 ? -10.423 17.281 33.424 1.00 94.75 386 GLU A N 1
ATOM 3036 C CA . GLU A 1 386 ? -10.877 18.225 32.389 1.00 94.75 386 GLU A CA 1
ATOM 3037 C C . GLU A 1 386 ? -9.762 18.574 31.391 1.00 94.75 386 GLU A C 1
ATOM 3039 O O . GLU A 1 386 ? -10.026 18.715 30.198 1.00 94.75 386 GLU A O 1
ATOM 3044 N N . LYS A 1 387 ? -8.501 18.636 31.845 1.00 95.25 387 LYS A N 1
ATOM 3045 C CA . LYS A 1 387 ? -7.338 18.830 30.961 1.00 95.25 387 LYS A CA 1
ATOM 3046 C C . LYS A 1 387 ? -7.087 17.626 30.054 1.00 95.25 387 LYS A C 1
ATOM 3048 O O . LYS A 1 387 ? -6.798 17.801 28.877 1.00 95.25 387 LYS A O 1
ATOM 3053 N N . LEU A 1 388 ? -7.161 16.404 30.588 1.00 95.00 388 LEU A N 1
ATOM 3054 C CA . LEU A 1 388 ? -6.810 15.183 29.853 1.00 95.00 388 LEU A CA 1
ATOM 3055 C C . LEU A 1 388 ? -7.953 14.656 28.969 1.00 95.00 388 LEU A C 1
ATOM 3057 O O . LEU A 1 388 ? -7.704 13.938 27.999 1.00 95.00 388 LEU A O 1
ATOM 3061 N N . LEU A 1 389 ? -9.200 14.998 29.293 1.00 95.81 389 LEU A N 1
ATOM 3062 C CA . LEU A 1 389 ? -10.393 14.471 28.640 1.00 95.81 389 LEU A CA 1
ATOM 3063 C C . LEU A 1 389 ? -10.425 14.700 27.115 1.00 95.81 389 LEU A C 1
ATOM 3065 O O . LEU A 1 389 ? -10.625 13.707 26.411 1.00 95.81 389 LEU A O 1
ATOM 3069 N N . PRO A 1 390 ? -10.176 15.910 26.565 1.00 96.25 390 PRO A N 1
ATOM 3070 C CA . PRO A 1 390 ? -10.202 16.130 25.115 1.00 96.25 390 PRO A CA 1
ATOM 3071 C C . PRO A 1 390 ? -9.207 15.240 24.361 1.00 96.25 390 PRO A C 1
ATOM 3073 O O . PRO A 1 390 ? -9.527 14.709 23.302 1.00 96.25 390 PRO A O 1
ATOM 3076 N N . HIS A 1 391 ? -8.030 14.995 24.943 1.00 96.44 391 HIS A N 1
ATOM 3077 C CA . HIS A 1 391 ? -6.984 14.155 24.350 1.00 96.44 391 HIS A CA 1
ATOM 3078 C C . HIS A 1 391 ? -7.327 12.655 24.343 1.00 96.44 391 HIS A C 1
ATOM 3080 O O . HIS A 1 391 ? -6.705 11.887 23.609 1.00 96.44 391 HIS A O 1
ATOM 3086 N N . LYS A 1 392 ? -8.312 12.219 25.143 1.00 95.69 392 LYS A N 1
ATOM 3087 C CA . LYS A 1 392 ? -8.789 10.826 25.194 1.00 95.69 392 LYS A CA 1
ATOM 3088 C C . LYS A 1 392 ? -10.056 10.557 24.380 1.00 95.69 392 LYS A C 1
ATOM 3090 O O . LYS A 1 392 ? -10.523 9.417 24.364 1.00 95.69 392 LYS A O 1
ATOM 3095 N N . VAL A 1 393 ? -10.599 11.564 23.697 1.00 96.62 393 VAL A N 1
ATOM 3096 C CA . VAL A 1 393 ? -11.696 11.382 22.740 1.00 96.62 393 VAL A CA 1
ATOM 3097 C C . VAL A 1 393 ? -11.145 10.817 21.429 1.00 96.62 393 VAL A C 1
ATOM 3099 O O . VAL A 1 393 ? -10.099 11.237 20.938 1.00 96.62 393 VAL A O 1
ATOM 3102 N N . PHE A 1 394 ? -11.866 9.858 20.854 1.00 98.00 394 PHE A N 1
ATOM 3103 C CA . PHE A 1 394 ? -11.608 9.322 19.519 1.00 98.00 394 PHE A CA 1
ATOM 3104 C C . PHE A 1 394 ? -12.885 9.509 18.702 1.00 98.00 394 PHE A C 1
ATOM 3106 O O . PHE A 1 394 ? -13.921 8.943 19.043 1.00 98.00 394 PHE A O 1
ATOM 3113 N N . GLU A 1 395 ? -12.833 10.290 17.627 1.00 96.81 395 GLU A N 1
ATOM 3114 C CA . GLU A 1 395 ? -14.026 10.620 16.826 1.00 96.81 395 GLU A CA 1
ATOM 3115 C C . GLU A 1 395 ? -14.616 9.395 16.100 1.00 96.81 395 GLU A C 1
ATOM 3117 O O . GLU A 1 395 ? -15.821 9.329 15.842 1.00 96.81 395 GLU A O 1
ATOM 3122 N N . GLY A 1 396 ? -13.776 8.393 15.818 1.00 96.31 396 GLY A N 1
ATOM 3123 C CA . GLY A 1 396 ? -14.150 7.211 15.045 1.00 96.31 396 GLY A CA 1
ATOM 3124 C C . GLY A 1 396 ? -14.434 7.559 13.583 1.00 96.31 396 GLY A C 1
ATOM 3125 O O . GLY A 1 396 ? -13.823 8.467 13.025 1.00 96.31 396 GLY A O 1
ATOM 3126 N N . ASN A 1 397 ? -15.369 6.833 12.962 1.00 96.19 397 ASN A N 1
ATOM 3127 C CA . ASN A 1 397 ? -15.779 7.012 11.563 1.00 96.19 397 ASN A CA 1
ATOM 3128 C C . ASN A 1 397 ? -14.621 6.988 10.535 1.00 96.19 397 ASN A C 1
ATOM 3130 O O . ASN A 1 397 ? -14.683 7.630 9.486 1.00 96.19 397 ASN A O 1
ATOM 3134 N N . ARG A 1 398 ? -13.558 6.232 10.823 1.00 97.31 398 ARG A N 1
ATOM 3135 C CA . ARG A 1 398 ? -12.401 6.051 9.939 1.00 97.31 398 ARG A CA 1
ATOM 3136 C C . ARG A 1 398 ? -12.535 4.711 9.198 1.00 97.31 398 ARG A C 1
ATOM 3138 O O . ARG A 1 398 ? -12.698 3.678 9.852 1.00 97.31 398 ARG A O 1
ATOM 3145 N N . PRO A 1 399 ? -12.549 4.708 7.853 1.00 97.12 399 PRO A N 1
ATOM 3146 C CA . PRO A 1 399 ? -12.978 3.548 7.080 1.00 97.12 399 PRO A CA 1
ATOM 3147 C C . PRO A 1 399 ? -11.893 2.476 6.980 1.00 97.12 399 PRO A C 1
ATOM 3149 O O . PRO A 1 399 ? -10.719 2.770 6.748 1.00 97.12 399 PRO A O 1
ATOM 3152 N N . THR A 1 400 ? -12.313 1.217 7.095 1.00 98.19 400 THR A N 1
ATOM 3153 C CA . THR A 1 400 ? -11.434 0.051 6.959 1.00 98.19 400 THR A CA 1
ATOM 3154 C C . THR A 1 400 ? -12.073 -1.044 6.113 1.00 98.19 400 THR A C 1
ATOM 3156 O O . THR A 1 400 ? -13.282 -1.293 6.193 1.00 98.19 400 THR A O 1
ATOM 3159 N N . ASN A 1 401 ? -11.229 -1.724 5.339 1.00 97.75 401 ASN A N 1
ATOM 3160 C CA . ASN A 1 401 ? -11.529 -3.012 4.729 1.00 97.75 401 ASN A CA 1
ATOM 3161 C C . ASN A 1 401 ? -10.777 -4.088 5.522 1.00 97.75 401 ASN A C 1
ATOM 3163 O O . ASN A 1 401 ? -9.568 -3.972 5.705 1.00 97.75 401 ASN A O 1
ATOM 3167 N N . SER A 1 402 ? -11.457 -5.144 5.960 1.00 98.25 402 SER A N 1
ATOM 3168 C CA . SER A 1 402 ? -10.826 -6.298 6.611 1.00 98.25 402 SER A CA 1
ATOM 3169 C C . SER A 1 402 ? -10.833 -7.484 5.652 1.00 98.25 402 SER A C 1
ATOM 3171 O O . SER A 1 402 ? -11.893 -8.047 5.374 1.00 98.25 402 SER A O 1
ATOM 3173 N N . ILE A 1 403 ? -9.656 -7.855 5.147 1.00 98.12 403 ILE A N 1
ATOM 3174 C CA . ILE A 1 403 ? -9.423 -8.966 4.219 1.00 98.12 403 ILE A CA 1
ATOM 3175 C C . ILE A 1 403 ? -8.876 -10.146 5.026 1.00 98.12 403 ILE A C 1
ATOM 3177 O O . ILE A 1 403 ? -7.695 -10.205 5.373 1.00 98.12 403 ILE A O 1
ATOM 3181 N N . VAL A 1 404 ? -9.755 -11.089 5.354 1.00 97.94 404 VAL A N 1
ATOM 3182 C CA . VAL A 1 404 ? -9.420 -12.268 6.165 1.00 97.94 404 VAL A CA 1
ATOM 3183 C C . VAL A 1 404 ? -9.333 -13.492 5.262 1.00 97.94 404 VAL A C 1
ATOM 3185 O O . VAL A 1 404 ? -10.260 -13.753 4.494 1.00 97.94 404 VAL A O 1
ATOM 3188 N N . PHE A 1 405 ? -8.243 -14.253 5.365 1.00 96.88 405 PHE A N 1
ATOM 3189 C CA . PHE A 1 405 ? -7.997 -15.457 4.563 1.00 96.88 405 PHE A CA 1
ATOM 3190 C C . PHE A 1 405 ? -7.556 -16.645 5.425 1.00 96.88 405 PHE A C 1
ATOM 3192 O O . PHE A 1 405 ? -7.024 -16.456 6.512 1.00 96.88 405 PHE A O 1
ATOM 3199 N N . THR A 1 406 ? -7.774 -17.888 4.983 1.00 94.88 406 THR A N 1
ATOM 3200 C CA . THR A 1 406 ? -7.538 -19.075 5.836 1.00 94.88 406 THR A CA 1
ATOM 3201 C C . THR A 1 406 ? -6.092 -19.189 6.342 1.00 94.88 406 THR A C 1
ATOM 3203 O O . THR A 1 406 ? -5.874 -19.326 7.544 1.00 94.88 406 THR A O 1
ATOM 3206 N N . LYS A 1 407 ? -5.102 -19.133 5.443 1.00 97.56 407 LYS A N 1
ATOM 3207 C CA . LYS A 1 407 ? -3.666 -19.279 5.740 1.00 97.56 407 LYS A CA 1
ATOM 3208 C C . LYS A 1 407 ? -2.847 -18.646 4.611 1.00 97.56 407 LYS A C 1
ATOM 3210 O O . LYS A 1 407 ? -3.290 -18.701 3.470 1.00 97.56 407 LYS A O 1
ATOM 3215 N N . LEU A 1 408 ? -1.671 -18.079 4.886 1.00 98.06 408 LEU A N 1
ATOM 3216 C CA . LEU A 1 408 ? -0.809 -17.516 3.836 1.00 98.06 408 LEU A CA 1
ATOM 3217 C C . LEU A 1 408 ? -0.036 -18.624 3.093 1.00 98.06 408 LEU A C 1
ATOM 3219 O O . LEU A 1 408 ? 1.096 -18.942 3.449 1.00 98.06 408 LEU A O 1
ATOM 3223 N N . THR A 1 409 ? -0.666 -19.253 2.101 1.00 98.38 409 THR A N 1
ATOM 3224 C CA . THR A 1 409 ? -0.038 -20.225 1.180 1.00 98.38 409 THR A CA 1
ATOM 3225 C C . THR A 1 409 ? 0.405 -19.540 -0.123 1.00 98.38 409 THR A C 1
ATOM 3227 O O . THR A 1 409 ? -0.059 -18.427 -0.385 1.00 98.38 409 THR A O 1
ATOM 3230 N N . PRO A 1 410 ? 1.241 -20.172 -0.977 1.00 98.44 410 PRO A N 1
ATOM 3231 C CA . PRO A 1 410 ? 1.605 -19.604 -2.279 1.00 98.44 410 PRO A CA 1
ATOM 3232 C C . PRO A 1 410 ? 0.376 -19.269 -3.133 1.00 98.44 410 PRO A C 1
ATOM 3234 O O . PRO A 1 410 ? 0.263 -18.155 -3.632 1.00 98.44 410 PRO A O 1
ATOM 3237 N N . PHE A 1 411 ? -0.608 -20.174 -3.183 1.00 98.50 411 PHE A N 1
ATOM 3238 C CA . PHE A 1 411 ? -1.900 -19.932 -3.834 1.00 98.50 411 PHE A CA 1
ATOM 3239 C C . PHE A 1 411 ? -2.616 -18.687 -3.285 1.00 98.50 411 PHE A C 1
ATOM 3241 O O . PHE A 1 411 ? -3.097 -17.849 -4.044 1.00 98.50 411 PHE A O 1
ATOM 3248 N N . ILE A 1 412 ? -2.690 -18.535 -1.960 1.00 98.06 412 ILE A N 1
ATOM 3249 C CA . ILE A 1 412 ? -3.377 -17.391 -1.343 1.00 98.06 412 ILE A CA 1
ATOM 3250 C C . ILE A 1 412 ? -2.633 -16.084 -1.627 1.00 98.06 412 ILE A C 1
ATOM 3252 O O . ILE A 1 412 ? -3.279 -15.084 -1.926 1.00 98.06 412 ILE A O 1
ATOM 3256 N N . LEU A 1 413 ? -1.298 -16.092 -1.592 1.00 98.69 413 LEU A N 1
ATOM 3257 C CA . LEU A 1 413 ? -0.491 -14.941 -1.992 1.00 98.69 413 LEU A CA 1
ATOM 3258 C C . LEU A 1 413 ? -0.754 -14.567 -3.458 1.00 98.69 413 LEU A C 1
ATOM 3260 O O . LEU A 1 413 ? -0.962 -13.395 -3.750 1.00 98.69 413 LEU A O 1
ATOM 3264 N N . GLY A 1 414 ? -0.834 -15.554 -4.355 1.00 98.50 414 GLY A N 1
ATOM 3265 C CA . GLY A 1 414 ? -1.141 -15.342 -5.771 1.00 98.50 414 GLY A CA 1
ATOM 3266 C C . GLY A 1 414 ? -2.499 -14.679 -5.979 1.00 98.50 414 GLY A C 1
ATOM 3267 O O . GLY A 1 414 ? -2.600 -13.640 -6.631 1.00 98.50 414 GLY A O 1
ATOM 3268 N N . ALA A 1 415 ? -3.534 -15.231 -5.340 1.00 98.50 415 ALA A N 1
ATOM 3269 C CA . ALA A 1 415 ? -4.889 -14.695 -5.397 1.00 98.50 415 ALA A CA 1
ATOM 3270 C C . ALA A 1 415 ? -4.988 -13.278 -4.802 1.00 98.50 415 ALA A C 1
ATOM 3272 O O . ALA A 1 415 ? -5.691 -12.431 -5.351 1.00 98.50 415 ALA A O 1
ATOM 3273 N N . LEU A 1 416 ? -4.284 -12.998 -3.698 1.00 98.56 416 LEU A N 1
ATOM 3274 C CA . LEU A 1 416 ? -4.250 -11.668 -3.083 1.00 98.56 416 LEU A CA 1
ATOM 3275 C C . LEU A 1 416 ? -3.529 -10.647 -3.968 1.00 98.56 416 LEU A C 1
ATOM 3277 O O . LEU A 1 416 ? -4.041 -9.543 -4.131 1.00 98.56 416 LEU A O 1
ATOM 3281 N N . THR A 1 417 ? -2.384 -10.993 -4.558 1.00 98.62 417 THR A N 1
ATOM 3282 C CA . THR A 1 417 ? -1.645 -10.079 -5.440 1.00 98.62 417 THR A CA 1
ATOM 3283 C C . THR A 1 417 ? -2.475 -9.739 -6.680 1.00 98.62 417 THR A C 1
ATOM 3285 O O . THR A 1 417 ? -2.743 -8.562 -6.918 1.00 98.62 417 THR A O 1
ATOM 3288 N N . ALA A 1 418 ? -2.999 -10.746 -7.389 1.00 98.56 418 ALA A N 1
ATOM 3289 C CA . ALA A 1 418 ? -3.853 -10.540 -8.563 1.00 98.56 418 ALA A CA 1
ATOM 3290 C C . ALA A 1 418 ? -5.135 -9.742 -8.244 1.00 98.56 418 ALA A C 1
ATOM 3292 O O . ALA A 1 418 ? -5.602 -8.945 -9.056 1.00 98.56 418 ALA A O 1
ATOM 3293 N N . MET A 1 419 ? -5.697 -9.875 -7.034 1.00 98.75 419 MET A N 1
ATOM 3294 C CA . MET A 1 419 ? -6.863 -9.085 -6.610 1.00 98.75 419 MET A CA 1
ATOM 3295 C C . MET A 1 419 ? -6.568 -7.579 -6.606 1.00 98.75 419 MET A C 1
ATOM 3297 O O . MET A 1 419 ? -7.426 -6.782 -6.991 1.00 98.75 419 MET A O 1
ATOM 3301 N N . TYR A 1 420 ? -5.361 -7.191 -6.184 1.00 98.88 420 TYR A N 1
ATOM 3302 C CA . TYR A 1 420 ? -4.916 -5.801 -6.218 1.00 98.88 420 TYR A CA 1
ATOM 3303 C C . TYR A 1 420 ? -4.511 -5.354 -7.625 1.00 98.88 420 TYR A C 1
ATOM 3305 O O . TYR A 1 420 ? -4.852 -4.235 -7.998 1.00 98.88 420 TYR A O 1
ATOM 3313 N N . GLU A 1 421 ? -3.884 -6.209 -8.438 1.00 98.81 421 GLU A N 1
ATOM 3314 C CA . GLU A 1 421 ? -3.619 -5.915 -9.859 1.00 98.81 421 GLU A CA 1
ATOM 3315 C C . GLU A 1 421 ? -4.929 -5.579 -10.607 1.00 98.81 421 GLU A C 1
ATOM 3317 O O . GLU A 1 421 ? -5.024 -4.544 -11.273 1.00 98.81 421 GLU A O 1
ATOM 3322 N N . HIS A 1 422 ? -5.995 -6.361 -10.395 1.00 98.81 422 HIS A N 1
ATOM 3323 C CA . HIS A 1 422 ? -7.321 -6.094 -10.972 1.00 98.81 422 HIS A CA 1
ATOM 3324 C C . HIS A 1 422 ? -8.023 -4.868 -10.366 1.00 98.81 422 HIS A C 1
ATOM 3326 O O . HIS A 1 422 ? -8.705 -4.138 -11.089 1.00 98.81 422 HIS A O 1
ATOM 3332 N N . LYS A 1 423 ? -7.835 -4.577 -9.066 1.00 98.75 423 LYS A N 1
ATOM 3333 C CA . LYS A 1 423 ? -8.290 -3.313 -8.443 1.00 98.75 423 LYS A CA 1
ATOM 3334 C C . LYS A 1 423 ? -7.659 -2.112 -9.161 1.00 98.75 423 LYS A C 1
ATOM 3336 O O . LYS A 1 423 ? -8.377 -1.196 -9.562 1.00 98.75 423 LYS A O 1
ATOM 3341 N N . ILE A 1 424 ? -6.338 -2.135 -9.343 1.00 98.81 424 ILE A N 1
ATOM 3342 C CA . ILE A 1 424 ? -5.548 -1.077 -9.993 1.00 98.81 424 ILE A CA 1
ATOM 3343 C C . ILE A 1 424 ? -6.014 -0.879 -11.440 1.00 98.81 424 ILE A C 1
ATOM 3345 O O . ILE A 1 424 ? -6.275 0.257 -11.847 1.00 98.81 424 ILE A O 1
ATOM 3349 N N . PHE A 1 425 ? -6.206 -1.973 -12.185 1.00 98.69 425 PHE A N 1
ATOM 3350 C CA . PHE A 1 425 ? -6.758 -1.946 -13.541 1.00 98.69 425 PHE A CA 1
ATOM 3351 C C . PHE A 1 425 ? -8.134 -1.266 -13.602 1.00 98.69 425 PHE A C 1
ATOM 3353 O O . PHE A 1 425 ? -8.317 -0.334 -14.385 1.00 98.69 425 PHE A O 1
ATOM 3360 N N . ILE A 1 426 ? -9.097 -1.670 -12.762 1.00 98.75 426 ILE A N 1
ATOM 3361 C CA . ILE A 1 426 ? -10.448 -1.081 -12.771 1.00 98.75 426 ILE A CA 1
ATOM 3362 C C . ILE A 1 426 ? -10.414 0.420 -12.467 1.00 98.75 426 ILE A C 1
ATOM 3364 O O . ILE A 1 426 ? -11.112 1.186 -13.131 1.00 98.75 426 ILE A O 1
ATOM 3368 N N . GLN A 1 427 ? -9.588 0.861 -11.515 1.00 98.81 427 GLN A N 1
ATOM 3369 C CA . GLN A 1 427 ? -9.444 2.289 -11.221 1.00 98.81 427 GLN A CA 1
ATOM 3370 C C . GLN A 1 427 ? -8.888 3.066 -12.424 1.00 98.81 427 GLN A C 1
ATOM 3372 O O . GLN A 1 427 ? -9.457 4.088 -12.808 1.00 98.81 427 GLN A O 1
ATOM 3377 N N . GLY A 1 428 ? -7.852 2.544 -13.087 1.00 98.62 428 GLY A N 1
ATOM 3378 C CA . GLY A 1 428 ? -7.290 3.154 -14.294 1.00 98.62 428 GLY A CA 1
ATOM 3379 C C . GLY A 1 428 ? -8.262 3.210 -15.478 1.00 98.62 428 GLY A C 1
ATOM 3380 O O . GLY A 1 428 ? -8.283 4.197 -16.214 1.00 98.62 428 GLY A O 1
ATOM 3381 N N . ILE A 1 429 ? -9.123 2.196 -15.637 1.00 98.50 429 ILE A N 1
ATOM 3382 C CA . ILE A 1 429 ? -10.217 2.211 -16.620 1.00 98.50 429 ILE A CA 1
ATOM 3383 C C . ILE A 1 429 ? -11.248 3.302 -16.294 1.00 98.50 429 ILE A C 1
ATOM 3385 O O . ILE A 1 429 ? -11.651 4.025 -17.202 1.00 98.50 429 ILE A O 1
ATOM 3389 N N . ILE A 1 430 ? -11.653 3.451 -15.028 1.00 98.62 430 ILE A N 1
ATOM 3390 C CA . ILE A 1 430 ? -12.630 4.470 -14.597 1.00 98.62 430 ILE A CA 1
ATOM 3391 C C . ILE A 1 430 ? -12.090 5.895 -14.797 1.00 98.62 430 ILE A C 1
ATOM 3393 O O . ILE A 1 430 ? -12.841 6.780 -15.203 1.00 98.62 430 ILE A O 1
ATOM 3397 N N . TRP A 1 431 ? -10.798 6.114 -14.551 1.00 98.69 431 TRP A N 1
ATOM 3398 C CA . TRP A 1 431 ? -10.123 7.401 -14.763 1.00 98.69 431 TRP A CA 1
ATOM 3399 C C . TRP A 1 431 ? -9.698 7.663 -16.221 1.00 98.69 431 TRP A C 1
ATOM 3401 O O . TRP A 1 431 ? -9.056 8.674 -16.485 1.00 98.69 431 TRP A O 1
ATOM 3411 N N . ASP A 1 432 ? -10.005 6.761 -17.159 1.00 98.44 432 ASP A N 1
ATOM 3412 C CA . ASP A 1 432 ? -9.547 6.795 -18.557 1.00 98.44 432 ASP A CA 1
ATOM 3413 C C . ASP A 1 432 ? -8.032 7.049 -18.731 1.00 98.44 432 ASP A C 1
ATOM 3415 O O . ASP A 1 432 ? -7.597 7.758 -19.635 1.00 98.44 432 ASP A O 1
ATOM 3419 N N . ILE A 1 433 ? -7.194 6.459 -17.874 1.00 98.00 433 ILE A N 1
ATOM 3420 C CA . ILE A 1 433 ? -5.725 6.566 -17.947 1.00 98.00 433 ILE A CA 1
ATOM 3421 C C . ILE A 1 433 ? -5.085 5.262 -18.437 1.00 98.00 433 ILE A C 1
ATOM 3423 O O . ILE A 1 433 ? -5.710 4.197 -18.440 1.00 98.00 433 ILE A O 1
ATOM 3427 N N . ASN A 1 434 ? -3.819 5.324 -18.856 1.00 97.12 434 ASN A N 1
ATOM 3428 C CA . ASN A 1 434 ? -3.037 4.127 -19.149 1.00 97.12 434 ASN A CA 1
ATOM 3429 C C . ASN A 1 434 ? -2.300 3.625 -17.894 1.00 97.12 434 ASN A C 1
ATOM 3431 O O . ASN A 1 434 ? -1.285 4.191 -17.488 1.00 97.12 434 ASN A O 1
ATOM 3435 N N . SER A 1 435 ? -2.779 2.527 -17.308 1.00 97.12 435 SER A N 1
ATOM 3436 C CA . SER A 1 435 ? -2.144 1.878 -16.151 1.00 97.12 435 SER A CA 1
ATOM 3437 C C . SER A 1 435 ? -0.828 1.155 -16.478 1.00 97.12 435 SER A C 1
ATOM 3439 O O . SER A 1 435 ? -0.111 0.751 -15.565 1.00 97.12 435 SER A O 1
ATOM 3441 N N . PHE A 1 436 ? -0.478 0.984 -17.758 1.00 94.88 436 PHE A N 1
ATOM 3442 C CA . PHE A 1 436 ? 0.580 0.058 -18.191 1.00 94.88 436 PHE A CA 1
ATOM 3443 C C . PHE A 1 436 ? 1.824 0.723 -18.807 1.00 94.88 436 PHE A C 1
ATOM 3445 O O . PHE A 1 436 ? 2.778 0.023 -19.123 1.00 94.88 436 PHE A O 1
ATOM 3452 N N . ASP A 1 437 ? 1.858 2.056 -18.927 1.00 90.56 437 ASP A N 1
ATOM 3453 C CA . ASP A 1 437 ? 3.080 2.815 -19.258 1.00 90.56 437 ASP A CA 1
ATOM 3454 C C . ASP A 1 437 ? 3.741 3.450 -18.017 1.00 90.56 437 ASP A C 1
ATOM 3456 O O . ASP A 1 437 ? 3.208 3.355 -16.907 1.00 90.56 437 ASP A O 1
ATOM 3460 N N . GLN A 1 438 ? 4.910 4.082 -18.194 1.00 89.12 438 GLN A N 1
ATOM 3461 C CA . GLN A 1 438 ? 5.650 4.779 -17.127 1.00 89.12 438 GLN A CA 1
ATOM 3462 C C . GLN A 1 438 ? 6.532 5.942 -17.636 1.00 89.12 438 GLN A C 1
ATOM 3464 O O . GLN A 1 438 ? 7.633 6.160 -17.136 1.00 89.12 438 GLN A O 1
ATOM 3469 N N . TRP A 1 439 ? 6.062 6.729 -18.613 1.00 86.12 439 TRP A N 1
ATOM 3470 C CA . TRP A 1 439 ? 6.828 7.840 -19.226 1.00 86.12 439 TRP A CA 1
ATOM 3471 C C . TRP A 1 439 ? 7.439 8.844 -18.226 1.00 86.12 439 TRP A C 1
ATOM 3473 O O . TRP A 1 439 ? 8.467 9.459 -18.503 1.00 86.12 439 TRP A O 1
ATOM 3483 N N . GLY A 1 440 ? 6.856 8.981 -17.029 1.00 85.44 440 GLY A N 1
ATOM 3484 C CA . GLY A 1 440 ? 7.371 9.850 -15.965 1.00 85.44 440 GLY A CA 1
ATOM 3485 C C . GLY A 1 440 ? 8.796 9.529 -15.486 1.00 85.44 440 GLY A C 1
ATOM 3486 O O . GLY A 1 440 ? 9.451 10.415 -14.942 1.00 85.44 440 GLY A O 1
ATOM 3487 N N . VAL A 1 441 ? 9.315 8.314 -15.714 1.00 84.06 441 VAL A N 1
ATOM 3488 C CA . VAL A 1 441 ? 10.682 7.943 -15.289 1.00 84.06 441 VAL A CA 1
ATOM 3489 C C . VAL A 1 441 ? 11.784 8.434 -16.237 1.00 84.06 441 VAL A C 1
ATOM 3491 O O . VAL A 1 441 ? 12.967 8.328 -15.910 1.00 84.06 441 VAL A O 1
ATOM 3494 N N . GLU A 1 442 ? 11.441 8.936 -17.426 1.00 80.88 442 GLU A N 1
ATOM 3495 C CA . GLU A 1 442 ? 12.433 9.233 -18.466 1.00 80.88 442 GLU A CA 1
ATOM 3496 C C . GLU A 1 442 ? 13.241 10.501 -18.199 1.00 80.88 442 GLU A C 1
ATOM 3498 O O . GLU A 1 442 ? 14.457 10.492 -18.389 1.00 80.88 442 GLU A O 1
ATOM 3503 N N . LEU A 1 443 ? 12.602 11.574 -17.719 1.00 80.38 443 LEU A N 1
ATOM 3504 C CA . LEU A 1 443 ? 13.270 12.862 -17.506 1.00 80.38 443 LEU A CA 1
ATOM 3505 C C . LEU A 1 443 ? 14.443 12.733 -16.522 1.00 80.38 443 LEU A C 1
ATOM 3507 O O . LEU A 1 443 ? 15.540 13.207 -16.808 1.00 80.38 443 LEU A O 1
ATOM 3511 N N . GLY A 1 444 ? 14.246 12.018 -15.409 1.00 83.88 444 GLY A N 1
ATOM 3512 C CA . GLY A 1 444 ? 15.312 11.747 -14.440 1.00 83.88 444 GLY A CA 1
ATOM 3513 C C . GLY A 1 444 ? 16.484 10.974 -15.054 1.00 83.88 444 GLY A C 1
ATOM 3514 O O . GLY A 1 444 ? 17.636 11.352 -14.858 1.00 83.88 444 GLY A O 1
ATOM 3515 N N . LYS A 1 445 ? 16.206 9.950 -15.877 1.00 81.44 445 LYS A N 1
ATOM 3516 C CA . LYS A 1 445 ? 17.242 9.191 -16.605 1.00 81.44 445 LYS A CA 1
ATOM 3517 C C . LYS A 1 445 ? 17.998 10.064 -17.616 1.00 81.44 445 LYS A C 1
ATOM 3519 O O . LYS A 1 445 ? 19.203 9.899 -17.774 1.00 81.44 445 LYS A O 1
ATOM 3524 N N . GLN A 1 446 ? 17.311 10.974 -18.309 1.00 84.69 446 GLN A N 1
ATOM 3525 C CA . GLN A 1 446 ? 17.927 11.882 -19.284 1.00 84.69 446 GLN A CA 1
ATOM 3526 C C . GLN A 1 446 ? 18.810 12.944 -18.615 1.00 84.69 446 GLN A C 1
ATOM 3528 O O . GLN A 1 446 ? 19.887 13.240 -19.128 1.00 84.69 446 GLN A O 1
ATOM 3533 N N . LEU A 1 447 ? 18.380 13.499 -17.477 1.00 87.81 447 LEU A N 1
ATOM 3534 C CA . LEU A 1 447 ? 19.166 14.464 -16.703 1.00 87.81 447 LEU A CA 1
ATOM 3535 C C . LEU A 1 447 ? 20.384 13.799 -16.049 1.00 87.81 447 LEU A C 1
ATOM 3537 O O . LEU A 1 447 ? 21.490 14.320 -16.171 1.00 87.81 447 LEU A O 1
ATOM 3541 N N . ALA A 1 448 ? 20.216 12.613 -15.452 1.00 88.50 448 ALA A N 1
ATOM 3542 C CA . ALA A 1 448 ? 21.317 11.860 -14.851 1.00 88.50 448 ALA A CA 1
ATOM 3543 C C . ALA A 1 448 ? 22.456 11.594 -15.852 1.00 88.50 448 ALA A C 1
ATOM 3545 O O . ALA A 1 448 ? 23.605 11.871 -15.536 1.00 88.50 448 ALA A O 1
ATOM 3546 N N . LYS A 1 449 ? 22.144 11.176 -17.089 1.00 87.06 449 LYS A N 1
ATOM 3547 C CA . LYS A 1 449 ? 23.148 10.949 -18.153 1.00 87.06 449 LYS A CA 1
ATOM 3548 C C . LYS A 1 449 ? 23.901 12.205 -18.605 1.00 87.06 449 LYS A C 1
ATOM 3550 O O . LYS A 1 449 ? 24.942 12.080 -19.241 1.00 87.06 449 LYS A O 1
ATOM 3555 N N . LYS A 1 450 ? 23.367 13.404 -18.343 1.00 89.94 450 LYS A N 1
ATOM 3556 C CA . LYS A 1 450 ? 24.070 14.673 -18.597 1.00 89.94 450 LYS A CA 1
ATOM 3557 C C . LYS A 1 450 ? 24.972 15.059 -17.428 1.00 89.94 450 LYS A C 1
ATOM 3559 O O . LYS A 1 450 ? 26.082 15.507 -17.667 1.00 89.94 450 LYS A O 1
ATOM 3564 N N . ILE A 1 451 ? 24.495 14.850 -16.201 1.00 92.50 451 ILE A N 1
ATOM 3565 C CA . ILE A 1 451 ? 25.216 15.181 -14.964 1.00 92.50 451 ILE A CA 1
ATOM 3566 C C . ILE A 1 451 ? 26.366 14.197 -14.701 1.00 92.50 451 ILE A C 1
ATOM 3568 O O . ILE A 1 451 ? 27.420 14.609 -14.235 1.00 92.50 451 ILE A O 1
ATOM 3572 N N . GLU A 1 452 ? 26.199 12.911 -15.023 1.00 91.94 452 GLU A N 1
ATOM 3573 C CA . GLU A 1 452 ? 27.198 11.850 -14.814 1.00 91.94 452 GLU A CA 1
ATOM 3574 C C . GLU A 1 452 ? 28.622 12.229 -15.286 1.00 91.94 452 GLU A C 1
ATOM 3576 O O . GLU A 1 452 ? 29.513 12.249 -14.437 1.00 91.94 452 GLU A O 1
ATOM 3581 N N . PRO A 1 453 ? 28.869 12.621 -16.556 1.00 93.69 453 PRO A N 1
ATOM 3582 C CA . PRO A 1 453 ? 30.202 13.046 -17.003 1.00 93.69 453 PRO A CA 1
ATOM 3583 C C . PRO A 1 453 ? 30.652 14.405 -16.441 1.00 93.69 453 PRO A C 1
ATOM 3585 O O . PRO A 1 453 ? 31.838 14.719 -16.475 1.00 93.69 453 PRO A O 1
ATOM 3588 N N . GLU A 1 454 ? 29.741 15.237 -15.929 1.00 93.50 454 GLU A N 1
ATOM 3589 C CA . GLU A 1 454 ? 30.095 16.516 -15.299 1.00 93.50 454 GLU A CA 1
ATOM 3590 C C . GLU A 1 454 ? 30.601 16.338 -13.859 1.00 93.50 454 GLU A C 1
ATOM 3592 O O . GLU A 1 454 ? 31.218 17.259 -13.322 1.00 93.50 454 GLU A O 1
ATOM 3597 N N . LEU A 1 455 ? 30.388 15.171 -13.234 1.00 93.50 455 LEU A N 1
ATOM 3598 C CA . LEU A 1 455 ? 30.946 14.818 -11.921 1.00 93.50 455 LEU A CA 1
ATOM 3599 C C . LEU A 1 455 ? 32.442 14.459 -11.975 1.00 93.50 455 LEU A C 1
ATOM 3601 O O . LEU A 1 455 ? 33.088 14.399 -10.924 1.00 93.50 455 LEU A O 1
ATOM 3605 N N . ASP A 1 456 ? 32.999 14.252 -13.169 1.00 90.50 456 ASP A N 1
ATOM 3606 C CA . ASP A 1 456 ? 34.429 14.027 -13.367 1.00 90.50 456 ASP A CA 1
ATOM 3607 C C . ASP A 1 456 ? 35.235 15.338 -13.326 1.00 90.50 456 ASP A C 1
ATOM 3609 O O . ASP A 1 456 ? 34.768 16.419 -13.701 1.00 90.50 456 ASP A O 1
ATOM 3613 N N . GLY A 1 457 ? 36.481 15.233 -12.851 1.00 88.69 457 GLY A N 1
ATOM 3614 C CA . GLY A 1 457 ? 37.412 16.354 -12.696 1.00 88.69 457 GLY A CA 1
ATOM 3615 C C . GLY A 1 457 ? 36.984 17.416 -11.670 1.00 88.69 457 GLY A C 1
ATOM 3616 O O . GLY A 1 457 ? 35.849 17.449 -11.198 1.00 88.69 457 GLY A O 1
ATOM 3617 N N . SER A 1 458 ? 37.897 18.332 -11.349 1.00 89.00 458 SER A N 1
ATOM 3618 C CA . SER A 1 458 ? 37.713 19.362 -10.313 1.00 89.00 458 SER A CA 1
ATOM 3619 C C . SER A 1 458 ? 37.105 20.681 -10.815 1.00 89.00 458 SER A C 1
ATOM 3621 O O . SER A 1 458 ? 36.835 21.585 -10.028 1.00 89.00 458 SER A O 1
ATOM 3623 N N . SER A 1 459 ? 36.873 20.831 -12.125 1.00 93.12 459 SER A N 1
ATOM 3624 C CA . SER A 1 459 ? 36.333 22.075 -12.690 1.00 93.12 459 SER A CA 1
ATOM 3625 C C . SER A 1 459 ? 34.898 22.359 -12.206 1.00 93.12 459 SER A C 1
ATOM 3627 O O . SER A 1 459 ? 34.063 21.444 -12.259 1.00 93.12 459 SER A O 1
ATOM 3629 N N . PRO A 1 460 ? 34.585 23.609 -11.796 1.00 94.06 460 PRO A N 1
ATOM 3630 C CA . PRO A 1 460 ? 33.232 24.004 -11.417 1.00 94.06 460 PRO A CA 1
ATOM 3631 C C . PRO A 1 460 ? 32.233 23.893 -12.572 1.00 94.06 460 PRO A C 1
ATOM 3633 O O . PRO A 1 460 ? 32.516 24.297 -13.700 1.00 94.06 460 PRO A O 1
ATOM 3636 N N . VAL A 1 461 ? 31.040 23.396 -12.262 1.00 96.88 461 VAL A N 1
ATOM 3637 C CA . VAL A 1 461 ? 29.912 23.232 -13.181 1.00 96.88 461 VAL A CA 1
ATOM 3638 C C . VAL A 1 461 ? 28.983 24.444 -13.093 1.00 96.88 461 VAL A C 1
ATOM 3640 O O . VAL A 1 461 ? 28.685 24.945 -12.004 1.00 96.88 461 VAL A O 1
ATOM 3643 N N . THR A 1 462 ? 28.553 24.931 -14.259 1.00 97.06 462 THR A N 1
ATOM 3644 C CA . THR A 1 462 ? 27.702 26.125 -14.435 1.00 97.06 462 THR A CA 1
ATOM 3645 C C . THR A 1 462 ? 26.588 25.928 -15.476 1.00 97.06 462 THR A C 1
ATOM 3647 O O . THR A 1 462 ? 25.904 26.885 -15.837 1.00 97.06 462 THR A O 1
ATOM 3650 N N . SER A 1 463 ? 26.399 24.700 -15.971 1.00 96.69 463 SER A N 1
ATOM 3651 C CA . SER A 1 463 ? 25.491 24.333 -17.071 1.00 96.69 463 SER A CA 1
ATOM 3652 C C . SER A 1 463 ? 24.008 24.237 -16.680 1.00 96.69 463 SER A C 1
ATOM 3654 O O . SER A 1 463 ? 23.157 24.238 -17.573 1.00 96.69 463 SER A O 1
ATOM 3656 N N . HIS A 1 464 ? 23.684 24.179 -15.383 1.00 96.88 464 HIS A N 1
ATOM 3657 C CA . HIS A 1 464 ? 22.317 24.006 -14.864 1.00 96.88 464 HIS A CA 1
ATOM 3658 C C . HIS A 1 464 ? 21.804 25.253 -14.133 1.00 96.88 464 HIS A C 1
ATOM 3660 O O . HIS A 1 464 ? 22.394 26.332 -14.209 1.00 96.88 464 HIS A O 1
ATOM 3666 N N . ASP A 1 465 ? 20.694 25.118 -13.405 1.00 97.00 465 ASP A N 1
ATOM 3667 C CA . ASP A 1 465 ? 20.265 26.119 -12.433 1.00 97.00 465 ASP A CA 1
ATOM 3668 C C . ASP A 1 465 ? 21.251 26.242 -11.252 1.00 97.00 465 ASP A C 1
ATOM 3670 O O . ASP A 1 465 ? 22.130 25.404 -11.029 1.00 97.00 465 ASP A O 1
ATOM 3674 N N . SER A 1 466 ? 21.104 27.310 -10.467 1.00 97.44 466 SER A N 1
ATOM 3675 C CA . SER A 1 466 ? 22.011 27.616 -9.359 1.00 97.44 466 SER A CA 1
ATOM 3676 C C . SER A 1 466 ? 22.006 26.578 -8.233 1.00 97.44 466 SER A C 1
ATOM 3678 O O . SER A 1 466 ? 23.027 26.445 -7.559 1.00 97.44 466 SER A O 1
ATOM 3680 N N . SER A 1 467 ? 20.914 25.832 -8.026 1.00 97.94 467 SER A N 1
ATOM 3681 C CA . SER A 1 467 ? 20.854 24.781 -7.007 1.00 97.94 467 SER A CA 1
ATOM 3682 C C . SER A 1 467 ? 21.626 23.549 -7.465 1.00 97.94 467 SER A C 1
ATOM 3684 O O . SER A 1 467 ? 22.517 23.098 -6.746 1.00 97.94 467 SER A O 1
ATOM 3686 N N . THR A 1 468 ? 21.368 23.051 -8.678 1.00 97.44 468 THR A N 1
ATOM 3687 C CA . THR A 1 468 ? 22.096 21.897 -9.228 1.00 97.44 468 THR A CA 1
ATOM 3688 C C . THR A 1 468 ? 23.590 22.185 -9.388 1.00 97.44 468 THR A C 1
ATOM 3690 O O . THR A 1 468 ? 24.405 21.366 -8.961 1.00 97.44 468 THR A O 1
ATOM 3693 N N . ASN A 1 469 ? 23.973 23.365 -9.890 1.00 97.19 469 ASN A N 1
ATOM 3694 C CA . ASN A 1 469 ? 25.382 23.771 -9.964 1.00 97.19 469 ASN A CA 1
ATOM 3695 C C . ASN A 1 469 ? 26.034 23.828 -8.570 1.00 97.19 469 ASN A C 1
ATOM 3697 O O . ASN A 1 469 ? 27.126 23.298 -8.375 1.00 97.19 469 ASN A O 1
ATOM 3701 N N . GLY A 1 470 ? 25.367 24.448 -7.586 1.00 97.38 470 GLY A N 1
ATOM 3702 C CA . GLY A 1 470 ? 25.875 24.549 -6.215 1.00 97.38 470 GLY A CA 1
ATOM 3703 C C . GLY A 1 470 ? 26.101 23.181 -5.568 1.00 97.38 470 GLY A C 1
ATOM 3704 O O . GLY A 1 470 ? 27.160 22.944 -4.993 1.00 97.38 470 GLY A O 1
ATOM 3705 N N . LEU A 1 471 ? 25.147 22.259 -5.735 1.00 97.75 471 LEU A N 1
ATOM 3706 C CA . LEU A 1 471 ? 25.243 20.886 -5.236 1.00 97.75 471 LEU A CA 1
ATOM 3707 C C . LEU A 1 471 ? 26.390 20.106 -5.891 1.00 97.75 471 LEU A C 1
ATOM 3709 O O . LEU A 1 471 ? 27.172 19.485 -5.177 1.00 97.75 471 LEU A O 1
ATOM 3713 N N . ILE A 1 472 ? 26.531 20.159 -7.221 1.00 96.88 472 ILE A N 1
ATOM 3714 C CA . ILE A 1 472 ? 27.627 19.478 -7.932 1.00 96.88 472 ILE A CA 1
ATOM 3715 C C . ILE A 1 472 ? 28.989 20.012 -7.467 1.00 96.88 472 ILE A C 1
ATOM 3717 O O . ILE A 1 472 ? 29.891 19.228 -7.177 1.00 96.88 472 ILE A O 1
ATOM 3721 N N . ASN A 1 473 ? 29.133 21.333 -7.347 1.00 96.44 473 ASN A N 1
ATOM 3722 C CA . ASN A 1 473 ? 30.393 21.955 -6.940 1.00 96.44 473 ASN A CA 1
ATOM 3723 C C . ASN A 1 473 ? 30.757 21.628 -5.484 1.00 96.44 473 ASN A C 1
ATOM 3725 O O . ASN A 1 473 ? 31.914 21.320 -5.206 1.00 96.44 473 ASN A O 1
ATOM 3729 N N . PHE A 1 474 ? 29.773 21.596 -4.581 1.00 95.81 474 PHE A N 1
ATOM 3730 C CA . PHE A 1 474 ? 29.965 21.130 -3.206 1.00 95.81 474 PHE A CA 1
ATOM 3731 C C . PHE A 1 474 ? 30.371 19.646 -3.150 1.00 95.81 474 PHE A C 1
ATOM 3733 O O . PHE A 1 474 ? 31.333 19.298 -2.472 1.00 95.81 474 PHE A O 1
ATOM 3740 N N . ILE A 1 475 ? 29.710 18.772 -3.922 1.00 96.19 475 ILE A N 1
ATOM 3741 C CA . ILE A 1 475 ? 30.066 17.345 -4.017 1.00 96.19 475 ILE A CA 1
ATOM 3742 C C . ILE A 1 475 ? 31.512 17.159 -4.505 1.00 96.19 475 ILE A C 1
ATOM 3744 O O . ILE A 1 475 ? 32.228 16.312 -3.970 1.00 96.19 475 ILE A O 1
ATOM 3748 N N . LYS A 1 476 ? 31.960 17.946 -5.494 1.00 93.62 476 LYS A N 1
ATOM 3749 C CA . LYS A 1 476 ? 33.353 17.916 -5.971 1.00 93.62 476 LYS A CA 1
ATOM 3750 C C . LYS A 1 476 ? 34.340 18.345 -4.885 1.00 93.62 476 LYS A C 1
ATOM 3752 O O . LYS A 1 476 ? 35.323 17.645 -4.667 1.00 93.62 476 LYS A O 1
ATOM 3757 N N . GLN A 1 477 ? 34.052 19.438 -4.179 1.00 93.44 477 GLN A N 1
ATOM 3758 C CA . GLN A 1 477 ? 34.890 19.941 -3.089 1.00 93.44 477 GLN A CA 1
ATOM 3759 C C . GLN A 1 477 ? 35.031 18.918 -1.946 1.00 93.44 477 GLN A C 1
ATOM 3761 O O . GLN A 1 477 ? 36.144 18.595 -1.536 1.00 93.44 477 GLN A O 1
ATOM 3766 N N . GLU A 1 478 ? 33.923 18.346 -1.468 1.00 93.75 478 GLU A N 1
ATOM 3767 C CA . GLU A 1 478 ? 33.942 17.376 -0.361 1.00 93.75 478 GLU A CA 1
ATOM 3768 C C . GLU A 1 478 ? 34.581 16.030 -0.741 1.00 93.75 478 GLU A C 1
ATOM 3770 O O . GLU A 1 478 ? 35.130 15.339 0.119 1.00 93.75 478 GLU A O 1
ATOM 3775 N N . ARG A 1 479 ? 34.566 15.658 -2.030 1.00 89.06 479 ARG A N 1
ATOM 3776 C CA . ARG A 1 479 ? 35.269 14.467 -2.539 1.00 89.06 479 ARG A CA 1
ATOM 3777 C C . ARG A 1 479 ? 36.791 14.582 -2.393 1.00 89.06 479 ARG A C 1
ATOM 3779 O O . ARG A 1 479 ? 37.444 13.556 -2.222 1.00 89.06 479 ARG A O 1
ATOM 3786 N N . GLU A 1 480 ? 37.336 15.798 -2.445 1.00 76.94 480 GLU A N 1
ATOM 3787 C CA . GLU A 1 480 ? 38.769 16.087 -2.280 1.00 76.94 480 GLU A CA 1
ATOM 3788 C C . GLU A 1 480 ? 39.141 16.403 -0.814 1.00 76.94 480 GLU A C 1
ATOM 3790 O O . GLU A 1 480 ? 40.278 16.202 -0.403 1.00 76.94 480 GLU A O 1
ATOM 3795 N N . ALA A 1 481 ? 38.184 16.815 0.027 1.00 70.38 481 ALA A N 1
ATOM 3796 C CA . ALA A 1 481 ? 38.420 17.266 1.409 1.00 70.38 481 ALA A CA 1
ATOM 3797 C C . ALA A 1 481 ? 38.923 16.191 2.409 1.00 70.38 481 ALA A C 1
ATOM 3799 O O . ALA A 1 481 ? 39.121 16.489 3.591 1.00 70.38 481 ALA A O 1
ATOM 3800 N N . ARG A 1 482 ? 39.113 14.936 1.976 1.00 52.16 482 ARG A N 1
ATOM 3801 C CA . ARG A 1 482 ? 39.646 13.821 2.794 1.00 52.16 482 ARG A CA 1
ATOM 3802 C C . ARG A 1 482 ? 40.729 12.977 2.105 1.00 52.16 482 ARG A C 1
ATOM 3804 O O . ARG A 1 482 ? 41.099 11.935 2.651 1.00 52.16 482 ARG A O 1
ATOM 3811 N N . SER A 1 483 ? 41.210 13.401 0.937 1.00 50.38 483 SER A N 1
ATOM 3812 C CA . SER A 1 483 ? 42.366 12.818 0.236 1.00 50.38 483 SER A CA 1
ATOM 3813 C C . SER A 1 483 ? 43.619 13.652 0.468 1.00 50.38 483 SER A C 1
ATOM 3815 O O . SER A 1 483 ? 44.647 13.046 0.834 1.00 50.38 483 SER A O 1
#

InterPro domains:
  IPR001672 Phosphoglucose isomerase (PGI) [MF_00473] (20-455)
  IPR001672 Phosphoglucose isomerase (PGI) [PF00342] (194-472)
  IPR001672 Phosphoglucose isomerase (PGI) [PR00662] (190-208)
  IPR001672 Phosphoglucose isomerase (PGI) [PR00662] (267-288)
  IPR001672 Phosphoglucose isomerase (PGI) [PR00662] (396-414)
  IPR001672 Phosphoglucose isomerase (PGI) [PR00662] (414-428)
  IPR001672 Phosphoglucose isomerase (PGI) [PR00662] (428-441)
  IPR001672 Phosphoglucose isomerase (PGI) [PS51463] (195-479)
  IPR001672 Phosphoglucose isomerase (PGI) [PTHR11469] (194-480)
  IPR018189 Phosphoglucose isomerase, conserved site [PS00174] (428-445)
  IPR018189 Phosphoglucose isomerase, conserved site [PS00765] (194-207)
  IPR023096 Phosphoglucose isomerase, C-terminal [G3DSA:1.10.1390.10] (438-483)
  IPR035482 Phosphoglucose isomerase, SIS domain 2 [cd05016] (260-451)
  IPR046348 SIS domain superfamily [SSF53697] (193-479)

Secondary structure (DSSP, 8-state):
-EEE--S----S-S--------EEEEEE----S---TT-----------------------------------------------------S---------------------TTS--PPP------GGG--EEEE-S----TTTS-HHHHHHHHHHHHHHHHHH----SEEEE-SS-----TT-----PPP-TT--GGG-TTSGGGHHHHHHH-HHHHHHHHHHHHHHHHHHHHS-GGG-HHHHHHHHHHIIIIIT---EEEEEESSGGGGGHHHHHIIIIIIHH---BBTTSPBPSS--S-EEE---TTGGGGTTHHHHHHSSS---EEEEEEEE-S--TTTTHHHHHHHHHHHHHHHHHHH-B-HHHHHHHHHHTT--HHHHHHHTGGG-B-----EEEEEEEE--HHHHHHHHHHHHHHHHHHHHHTTB-TT--GGGHHHHHHHHHHGGGGSSSPPP-SS-HHHHHHHHHHHHHHHTT-

pLDDT: mean 71.1, std 30.85, range [19.78, 98.88]

Sequence (483 aa):
MVCEVPESLTSRPTWSAGHGLRIRVIYSLRIQGHIQVGSTVRLSLRTQAQVGRDSGLNPGKQNWFTGHSMRSQGGFLPPGFRCKLESLDLLDEMNGARSSPEIPNWCDGRELNPNAPRQPLDIMNLHLEGCLGLLVSEEARPVQVCGPGLLVSGEAGRTWCRNEAQICQCWSWFRYEAQVCWPDLVQERGPGLSWVGGRYSLWSAIGLSIALHVGFDNFEQLLSGAHWMDQHFRTMPLEKNAPVLLALLGIWYINCFGCETHAMLPYDQYLHRFAAYFQQGDMESNGKYITKSGARVNYQTGPIVWGEPGTNGQHAFYQLIHQGTKMIPCDFLIPVQSQHPIRNGLHHKILLANFLAQTEALMRGKSTEEARKELQAAGRSPEDLEKLLPHKVFEGNRPTNSIVFTKLTPFILGALTAMYEHKIFIQGIIWDINSFDQWGVELGKQLAKKIEPELDGSSPVTSHDSSTNGLINFIKQEREARS

Foldseek 3Di:
DKFWQDPPDDPDDDDPDPPHWTKIKDWFFDDDDDDDPPDDDDPDDPDPPPDDDDDDDDDDDDDDDDDDDDDDDDDDDDDDDDDDDDDDDDDDDDPDDDDDDDDDDDDDDDDDDPPPPDDPDPDPDDPLVPAAAEQADQDPDPCLPDDNPRVVVVVVVVVVCCVPPVDPQRYFYHYLFDDGPDPPDDDDTDDHPPPQFPLNDCLDSSVVVVCVVPNVVLSVLLNLLLVVLVCLQVPPDLVNNLLNVLLVVVCCCCFVVVAQEEEEEEQAQVCQCVQVSVQCLQCLQWVDQAFPVRDGDPTDITHRTYYGYPPVRVVPCVCCCFPNPHQYEYEYEYAPDEPDCPPVVPVVVVSVVVSVVSQVCLAPWADLVRLLVVCVVVVDDPVVSVVCSVVRTTPHRRIYMYTYIHYPGSSNNSNVVSSVSSSSVSRCVVRNHGSRDRVVVVVVSVVCSVVVVVLPDQDQDDPDDPVVSVVSNVVSVVVPVPD